Protein AF-A0A9R0E637-F1 (afdb_monomer)

InterPro domains:
  IPR000477 Reverse transcriptase domain [PF00078] (351-606)
  IPR000477 Reverse transcriptase domain [PS50878] (331-607)
  IPR001107 Band 7 domain [PF01145] (10-182)
  IPR001107 Band 7 domain [SM00244] (7-166)
  IPR001972 Stomatin/HflK family [PR00721] (14-36)
  IPR001972 Stomatin/HflK family [PR00721] (63-84)
  IPR001972 Stomatin/HflK family [PR00721] (98-115)
  IPR001972 Stomatin/HflK family [PR00721] (118-141)
  IPR001972 Stomatin/HflK family [PR00721] (142-160)
  IPR001972 Stomatin/HflK family [PR00721] (161-182)
  IPR001972 Stomatin/HflK family [PR00721] (186-209)
  IPR018080 Band 7/stomatin-like, conserved site [PS01270] (122-150)
  IPR036013 Band 7/SPFH domain superfamily [G3DSA:3.30.479.30] (46-156)
  IPR036013 Band 7/SPFH domain superfamily [SSF117892] (40-173)
  IPR043202 Band-7 stomatin-like [PTHR10264] (1-213)
  IPR043502 DNA/RNA polymerase superfamily [SSF56672] (283-573)

Structure (mmCIF, N/CA/C/O backbone):
data_AF-A0A9R0E637-F1
#
_entry.id   AF-A0A9R0E637-F1
#
loop_
_atom_site.group_PDB
_atom_site.id
_atom_site.type_symbol
_atom_site.label_atom_id
_atom_site.label_alt_id
_atom_site.label_comp_id
_atom_site.label_asym_id
_atom_site.label_entity_id
_atom_site.label_seq_id
_atom_site.pdbx_PDB_ins_code
_atom_site.Cartn_x
_atom_site.Cartn_y
_atom_site.Cartn_z
_atom_site.occupancy
_atom_site.B_iso_or_equiv
_atom_site.auth_seq_id
_atom_site.auth_comp_id
_atom_site.auth_asym_id
_atom_site.auth_atom_id
_atom_site.pdbx_PDB_model_num
ATOM 1 N N . MET A 1 1 ? -18.967 18.473 91.844 1.00 47.75 1 MET A N 1
ATOM 2 C CA . MET A 1 1 ? -17.785 18.915 91.070 1.00 47.75 1 MET A CA 1
ATOM 3 C C . MET A 1 1 ? -18.267 19.824 89.953 1.00 47.75 1 MET A C 1
ATOM 5 O O . MET A 1 1 ? -19.114 19.375 89.190 1.00 47.75 1 MET A O 1
ATOM 9 N N . PRO A 1 2 ? -17.855 21.098 89.893 1.00 60.41 2 PRO A N 1
ATOM 10 C CA . PRO A 1 2 ? -18.466 22.043 88.971 1.00 60.41 2 PRO A CA 1
ATOM 11 C C . PRO A 1 2 ? -18.018 21.742 87.532 1.00 60.41 2 PRO A C 1
ATOM 13 O O . PRO A 1 2 ? -16.840 21.498 87.279 1.00 60.41 2 PRO A O 1
ATOM 16 N N . PHE A 1 3 ? -18.959 21.783 86.584 1.00 58.03 3 PHE A N 1
ATOM 17 C CA . PHE A 1 3 ? -18.728 21.617 85.137 1.00 58.03 3 PHE A CA 1
ATOM 18 C C . PHE A 1 3 ? -17.633 22.549 84.574 1.00 58.03 3 PHE A C 1
ATOM 20 O O . PHE A 1 3 ? -17.054 22.265 83.527 1.00 58.03 3 PHE A O 1
ATOM 27 N N . SER A 1 4 ? -17.302 23.632 85.285 1.00 58.66 4 SER A N 1
ATOM 28 C CA . SER A 1 4 ? -16.227 24.566 84.941 1.00 58.66 4 SER A CA 1
ATOM 29 C C . SER A 1 4 ? -14.840 23.918 84.908 1.00 58.66 4 SER A C 1
ATOM 31 O O . SER A 1 4 ? -14.018 24.309 84.083 1.00 58.66 4 SER A O 1
ATOM 33 N N . LEU A 1 5 ? -14.581 22.891 85.726 1.00 58.41 5 LEU A N 1
ATOM 34 C CA . LEU A 1 5 ? -13.260 22.257 85.814 1.00 58.41 5 LEU A CA 1
ATOM 35 C C . LEU A 1 5 ? -12.881 21.521 84.515 1.00 58.41 5 LEU A C 1
ATOM 37 O O . LEU A 1 5 ? -11.732 21.585 84.088 1.00 58.41 5 LEU A O 1
ATOM 41 N N . PHE A 1 6 ? -13.853 20.907 83.831 1.00 57.88 6 PHE A N 1
ATOM 42 C CA . PHE A 1 6 ? -13.639 20.241 82.538 1.00 57.88 6 PHE A CA 1
ATOM 43 C C . PHE A 1 6 ? -13.406 21.219 81.375 1.00 57.88 6 PHE A C 1
ATOM 45 O O . PHE A 1 6 ? -12.816 20.841 80.365 1.00 57.88 6 PHE A O 1
ATOM 52 N N . ILE A 1 7 ? -13.840 22.478 81.498 1.00 63.09 7 ILE A N 1
ATOM 53 C CA . ILE A 1 7 ? -13.640 23.506 80.462 1.00 63.09 7 ILE A CA 1
ATOM 54 C C . ILE A 1 7 ? -12.232 24.117 80.562 1.00 63.09 7 ILE A C 1
ATOM 56 O O . ILE A 1 7 ? -11.654 24.471 79.531 1.00 63.09 7 ILE A O 1
ATOM 60 N N . CYS A 1 8 ? -11.670 24.184 81.775 1.00 68.88 8 CYS A N 1
ATOM 61 C CA . CYS A 1 8 ? -10.361 24.785 82.046 1.00 68.88 8 CYS A CA 1
ATOM 62 C C . CYS A 1 8 ? -9.172 23.928 81.593 1.00 68.88 8 CYS A C 1
ATOM 64 O O . CYS A 1 8 ? -8.107 24.470 81.295 1.00 68.88 8 CYS A O 1
ATOM 66 N N . PHE A 1 9 ? -9.326 22.603 81.540 1.00 75.50 9 PHE A N 1
ATOM 67 C CA . PHE A 1 9 ? -8.278 21.709 81.054 1.00 75.50 9 PHE A CA 1
ATOM 68 C C . PHE A 1 9 ? -8.438 21.469 79.554 1.00 75.50 9 PHE A C 1
ATOM 70 O O . PHE A 1 9 ? -9.433 20.907 79.091 1.00 75.50 9 PHE A O 1
ATOM 77 N N . LYS A 1 10 ? -7.439 21.888 78.776 1.00 79.19 10 LYS A N 1
ATOM 78 C CA . LYS A 1 10 ? -7.347 21.575 77.349 1.00 79.19 10 LYS A CA 1
ATOM 79 C C . LYS A 1 10 ? -6.129 20.700 77.103 1.00 79.19 10 LYS A C 1
ATOM 81 O O . LYS A 1 10 ? -5.069 20.914 77.680 1.00 79.19 10 LYS A O 1
ATOM 86 N N . VAL A 1 11 ? -6.317 19.709 76.240 1.00 81.88 11 VAL A N 1
ATOM 87 C CA . VAL A 1 11 ? -5.267 18.794 75.793 1.00 81.88 11 VAL A CA 1
ATOM 88 C C . VAL A 1 11 ? -4.885 19.177 74.367 1.00 81.88 11 VAL A C 1
ATOM 90 O O . VAL A 1 11 ? -5.769 19.394 73.531 1.00 81.88 11 VAL A O 1
ATOM 93 N N . VAL A 1 12 ? -3.585 19.285 74.109 1.00 84.25 12 VAL A N 1
ATOM 94 C CA . VAL A 1 12 ? -2.992 19.467 72.776 1.00 84.25 12 VAL A CA 1
ATOM 95 C C . VAL A 1 12 ? -2.163 18.238 72.461 1.00 84.25 12 VAL A C 1
ATOM 97 O O . VAL A 1 12 ? -1.470 17.710 73.332 1.00 84.25 12 VAL A O 1
ATOM 100 N N . GLN A 1 13 ? -2.293 17.772 71.223 1.00 84.62 13 GLN A N 1
ATOM 101 C CA . GLN A 1 13 ? -1.620 16.573 70.734 1.00 84.62 13 GLN A CA 1
ATOM 102 C C . GLN A 1 13 ? -0.113 16.819 70.559 1.00 84.62 13 GLN A C 1
ATOM 104 O O . GLN A 1 13 ? 0.315 17.960 70.411 1.00 84.62 13 GLN A O 1
ATOM 109 N N . GLU A 1 14 ? 0.691 15.753 70.515 1.00 81.69 14 GLU A N 1
ATOM 110 C CA . GLU A 1 14 ? 2.163 15.820 70.387 1.00 81.69 14 GLU A CA 1
ATOM 111 C C . GLU A 1 14 ? 2.637 16.712 69.219 1.00 81.69 14 GLU A C 1
ATOM 113 O O . GLU A 1 14 ? 3.595 17.484 69.329 1.00 81.69 14 GLU A O 1
ATOM 118 N N . TYR A 1 15 ? 1.909 16.644 68.103 1.00 84.19 15 TYR A N 1
ATOM 119 C CA . TYR A 1 15 ? 2.190 17.357 66.856 1.00 84.19 15 TYR A CA 1
ATOM 120 C C . TYR A 1 15 ? 1.593 18.775 66.785 1.00 84.19 15 TYR A C 1
ATOM 122 O O . TYR A 1 15 ? 1.747 19.463 65.776 1.00 84.19 15 TYR A O 1
ATOM 130 N N . GLU A 1 16 ? 0.918 19.228 67.838 1.00 87.88 16 GLU A N 1
ATOM 131 C CA . GLU A 1 16 ? 0.298 20.546 67.922 1.00 87.88 16 GLU A CA 1
ATOM 132 C C . GLU A 1 16 ? 1.013 21.424 68.969 1.00 87.88 16 GLU A C 1
ATOM 134 O O . GLU A 1 16 ? 1.683 20.949 69.891 1.00 87.88 16 GLU A O 1
ATOM 139 N N . ARG A 1 17 ? 0.879 22.744 68.835 1.00 88.19 17 ARG A N 1
ATOM 140 C CA . ARG A 1 17 ? 1.322 23.733 69.827 1.00 88.19 17 ARG A CA 1
ATOM 141 C C . ARG A 1 17 ? 0.185 24.682 70.159 1.00 88.19 17 ARG A C 1
ATOM 143 O O . ARG A 1 17 ? -0.591 25.059 69.280 1.00 88.19 17 ARG A O 1
ATOM 150 N N . ALA A 1 18 ? 0.097 25.073 71.426 1.00 86.56 18 ALA A N 1
ATOM 151 C CA . ALA A 1 18 ? -0.904 26.022 71.902 1.00 86.56 18 ALA A CA 1
ATOM 152 C C . ALA A 1 18 ? -0.269 27.402 72.100 1.00 86.56 18 ALA A C 1
ATOM 154 O O . ALA A 1 18 ? 0.646 27.565 72.911 1.00 86.56 18 ALA A O 1
ATOM 155 N N . VAL A 1 19 ? -0.783 28.403 71.389 1.00 86.69 19 VAL A N 1
ATOM 156 C CA . VAL A 1 19 ? -0.451 29.815 71.615 1.00 86.69 19 VAL A CA 1
ATOM 157 C C . VAL A 1 19 ? -1.582 30.430 72.427 1.00 86.69 19 VAL A C 1
ATOM 159 O O . VAL A 1 19 ? -2.736 30.377 72.008 1.00 86.69 19 VAL A O 1
ATOM 162 N N . ILE A 1 20 ? -1.261 30.953 73.611 1.00 86.69 20 ILE A N 1
ATOM 163 C CA . ILE A 1 20 ? -2.243 31.455 74.579 1.00 86.69 20 ILE A CA 1
ATOM 164 C C . ILE A 1 20 ? -2.094 32.971 74.703 1.00 86.69 20 ILE A C 1
ATOM 166 O O . ILE A 1 20 ? -0.999 33.474 74.972 1.00 86.69 20 ILE A O 1
ATOM 170 N N . PHE A 1 21 ? -3.211 33.677 74.561 1.00 85.06 21 PHE A N 1
ATOM 171 C CA . PHE A 1 21 ? -3.334 35.109 74.784 1.00 85.06 21 PHE A CA 1
ATOM 172 C C . PHE A 1 21 ? -4.148 35.353 76.051 1.00 85.06 21 PHE A C 1
ATOM 174 O O . PHE A 1 21 ? -5.298 34.925 76.147 1.00 85.06 21 PHE A O 1
ATOM 181 N N . ARG A 1 22 ? -3.563 36.070 77.009 1.00 83.19 22 ARG A N 1
ATOM 182 C CA . ARG A 1 22 ? -4.217 36.484 78.254 1.00 83.19 22 ARG A CA 1
ATOM 183 C C . ARG A 1 22 ? -4.474 37.980 78.186 1.00 83.19 22 ARG A C 1
ATOM 185 O O . ARG A 1 22 ? -3.518 38.747 78.078 1.00 83.19 22 ARG A O 1
ATOM 192 N N . LEU A 1 23 ? -5.744 38.393 78.219 1.00 82.69 23 LEU A N 1
ATOM 193 C CA . LEU A 1 23 ? -6.133 39.808 78.063 1.00 82.69 23 LEU A CA 1
ATOM 194 C C . LEU A 1 23 ? -5.502 40.463 76.811 1.00 82.69 23 LEU A C 1
ATOM 196 O O . LEU A 1 23 ? -5.013 41.589 76.857 1.00 82.69 23 LEU A O 1
ATOM 200 N N . GLY A 1 24 ? -5.441 39.717 75.702 1.00 76.31 24 GLY A N 1
ATOM 201 C CA . GLY A 1 24 ? -4.873 40.184 74.431 1.00 76.31 24 GLY A CA 1
ATOM 202 C C . GLY A 1 24 ? -3.340 40.222 74.354 1.00 76.31 24 GLY A C 1
ATOM 203 O O . GLY A 1 24 ? -2.806 40.545 73.297 1.00 76.31 24 GLY A O 1
ATOM 204 N N . ARG A 1 25 ? -2.608 39.866 75.420 1.00 81.00 25 ARG A N 1
ATOM 205 C CA . ARG A 1 25 ? -1.137 39.762 75.401 1.00 81.00 25 ARG A CA 1
ATOM 206 C C . ARG A 1 25 ? -0.686 38.309 75.305 1.00 81.00 25 ARG A C 1
ATOM 208 O O . ARG A 1 25 ? -1.266 37.428 75.939 1.00 81.00 25 ARG A O 1
ATOM 215 N N . LEU A 1 26 ? 0.374 38.067 74.537 1.00 82.12 26 LEU A N 1
ATOM 216 C CA . LEU A 1 26 ? 1.022 36.759 74.463 1.00 82.12 26 LEU A CA 1
ATOM 217 C C . LEU A 1 26 ? 1.618 36.392 75.834 1.00 82.12 26 LEU A C 1
ATOM 219 O O . LEU A 1 26 ? 2.322 37.201 76.442 1.00 82.12 26 LEU A O 1
ATOM 223 N N . LEU A 1 27 ? 1.341 35.180 76.320 1.00 80.06 27 LEU A N 1
ATOM 224 C CA . LEU A 1 27 ? 1.858 34.703 77.605 1.00 80.06 27 LEU A CA 1
ATOM 225 C C . LEU A 1 27 ? 3.400 34.594 77.587 1.00 80.06 27 LEU A C 1
ATOM 227 O O . LEU A 1 27 ? 3.985 34.080 76.630 1.00 80.06 27 LEU A O 1
ATOM 231 N N . SER A 1 28 ? 4.059 35.031 78.664 1.00 61.47 28 SER A N 1
ATOM 232 C CA . SER A 1 28 ? 5.511 34.917 78.846 1.00 61.47 28 SER A CA 1
ATOM 233 C C . SER A 1 28 ? 5.936 33.442 78.799 1.00 61.47 28 SER A C 1
ATOM 235 O O . SER A 1 28 ? 5.518 32.645 79.638 1.00 61.47 28 SER A O 1
ATOM 237 N N . GLY A 1 29 ? 6.729 33.075 77.786 1.00 67.31 29 GLY A N 1
ATOM 238 C CA . GLY A 1 29 ? 7.154 31.692 77.516 1.00 67.31 29 GLY A CA 1
ATOM 239 C C . GLY A 1 29 ? 6.854 31.180 76.101 1.00 67.31 29 GLY A C 1
ATOM 240 O O . GLY A 1 29 ? 7.311 30.097 75.751 1.00 67.31 29 GLY A O 1
ATOM 241 N N . GLY A 1 30 ? 6.137 31.948 75.271 1.00 78.88 30 GLY A N 1
ATOM 242 C CA . GLY A 1 30 ? 5.873 31.587 73.872 1.00 78.88 30 GLY A CA 1
ATOM 243 C C . GLY A 1 30 ? 4.888 30.421 73.716 1.00 78.88 30 GLY A C 1
ATOM 244 O O . GLY A 1 30 ? 4.044 30.177 74.581 1.00 78.88 30 GLY A O 1
ATOM 245 N N . ALA A 1 31 ? 4.956 29.719 72.583 1.00 80.75 31 ALA A N 1
ATOM 246 C CA . ALA A 1 31 ? 4.093 28.576 72.296 1.00 80.75 31 ALA A CA 1
ATOM 247 C C . ALA A 1 31 ? 4.340 27.421 73.283 1.00 80.75 31 ALA A C 1
ATOM 249 O O . ALA A 1 31 ? 5.464 26.938 73.422 1.00 80.75 31 ALA A O 1
ATOM 250 N N . LYS A 1 32 ? 3.279 26.940 73.940 1.00 81.69 32 LYS A N 1
ATOM 251 C CA . LYS A 1 32 ? 3.370 25.819 74.883 1.00 81.69 32 LYS A CA 1
ATOM 252 C C . LYS A 1 32 ? 3.450 24.480 74.145 1.00 81.69 32 LYS A C 1
ATOM 254 O O . LYS A 1 32 ? 2.779 24.278 73.129 1.00 81.69 32 LYS A O 1
ATOM 259 N N . GLY A 1 33 ? 4.288 23.589 74.682 1.00 78.19 33 GLY A N 1
ATOM 260 C CA . GLY A 1 33 ? 4.466 22.211 74.221 1.00 78.19 33 GLY A CA 1
ATOM 261 C C . GLY A 1 33 ? 3.221 21.331 74.410 1.00 78.19 33 GLY A C 1
ATOM 262 O O . GLY A 1 33 ? 2.210 21.798 74.944 1.00 78.19 33 GLY A O 1
ATOM 263 N N . PRO A 1 34 ? 3.280 20.069 73.956 1.00 81.19 34 PRO A N 1
ATOM 264 C CA . PRO A 1 34 ? 2.151 19.150 74.014 1.00 81.19 34 PRO A CA 1
ATOM 265 C C . PRO A 1 34 ? 1.837 18.735 75.456 1.00 81.19 34 PRO A C 1
ATOM 267 O O . PRO A 1 34 ? 2.705 18.764 76.330 1.00 81.19 34 PRO A O 1
ATOM 270 N N . GLY A 1 35 ? 0.581 18.366 75.713 1.00 81.94 35 GLY A N 1
ATOM 271 C CA . GLY A 1 35 ? 0.111 17.986 77.047 1.00 81.94 35 GLY A CA 1
ATOM 272 C C . GLY A 1 35 ? -1.119 18.764 77.505 1.00 81.94 35 GLY A C 1
ATOM 273 O O . GLY A 1 35 ? -1.851 19.351 76.705 1.00 81.94 35 GLY A O 1
ATOM 274 N N . ILE A 1 36 ? -1.375 18.721 78.812 1.00 80.44 36 ILE A N 1
ATOM 275 C CA . ILE A 1 36 ? -2.533 19.361 79.437 1.00 80.44 36 ILE A CA 1
ATOM 276 C C . ILE A 1 36 ? -2.121 20.746 79.929 1.00 80.44 36 ILE A C 1
ATOM 278 O O . ILE A 1 36 ? -1.183 20.880 80.712 1.00 80.44 36 ILE A O 1
ATOM 282 N N . PHE A 1 37 ? -2.837 21.782 79.504 1.00 79.50 37 PHE A N 1
ATOM 283 C CA . PHE A 1 37 ? -2.618 23.150 79.969 1.00 79.50 37 PHE A CA 1
ATOM 284 C C . PHE A 1 37 ? -3.924 23.743 80.485 1.00 79.50 37 PHE A C 1
ATOM 286 O O . PHE A 1 37 ? -5.022 23.464 79.998 1.00 79.50 37 PHE A O 1
ATOM 293 N N . PHE A 1 38 ? -3.764 24.556 81.523 1.00 80.19 38 PHE A N 1
ATOM 294 C CA . PHE A 1 38 ? -4.845 25.237 82.209 1.00 80.19 38 PHE A CA 1
ATOM 29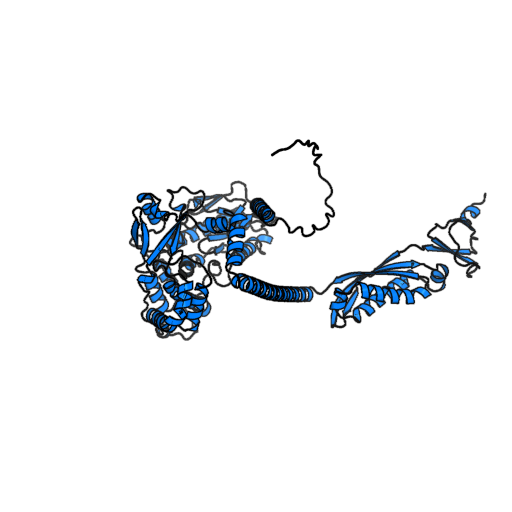5 C C . PHE A 1 38 ? -5.137 26.577 81.528 1.00 80.19 38 PHE A C 1
ATOM 297 O O . PHE A 1 38 ? -4.224 27.388 81.340 1.00 80.19 38 PHE A O 1
ATOM 304 N N . ILE A 1 39 ? -6.398 26.789 81.159 1.00 80.56 39 ILE A N 1
ATOM 305 C CA . ILE A 1 39 ? -6.899 27.994 80.492 1.00 80.56 39 ILE A CA 1
ATOM 306 C C . ILE A 1 39 ? -8.040 28.568 81.325 1.00 80.56 39 ILE A C 1
ATOM 308 O O . ILE A 1 39 ? -8.978 27.851 81.672 1.00 80.56 39 ILE A O 1
ATOM 312 N N . LEU A 1 40 ? -7.968 29.865 81.626 1.00 77.69 40 LEU A N 1
ATOM 313 C CA . LEU A 1 40 ? -9.037 30.571 82.325 1.00 77.69 40 LEU A CA 1
ATOM 314 C C . LEU A 1 40 ? -10.159 30.937 81.338 1.00 77.69 40 LEU A C 1
ATOM 316 O O . LEU A 1 40 ? -9.918 31.745 80.435 1.00 77.69 40 LEU A O 1
ATOM 320 N N . PRO A 1 41 ? -11.384 30.395 81.490 1.00 71.81 41 PRO A N 1
ATOM 321 C CA . PRO A 1 41 ? -12.506 30.788 80.644 1.00 71.81 41 PRO A CA 1
ATOM 322 C C . PRO A 1 41 ? -12.763 32.302 80.772 1.00 71.81 41 PRO A C 1
ATOM 324 O O . PRO A 1 41 ? -12.603 32.872 81.849 1.00 71.81 41 PRO A O 1
ATOM 327 N N . CYS A 1 42 ? -13.126 32.951 79.662 1.00 73.50 42 CYS A N 1
ATOM 328 C CA . CYS A 1 42 ? -13.349 34.402 79.497 1.00 73.50 42 CYS A CA 1
ATOM 329 C C . CYS A 1 42 ? -12.102 35.309 79.460 1.00 73.50 42 CYS A C 1
ATOM 331 O O . CYS A 1 42 ? -12.171 36.369 78.846 1.00 73.50 42 CYS A O 1
ATOM 333 N N . ILE A 1 43 ? -10.977 34.924 80.073 1.00 81.31 43 ILE A N 1
ATOM 334 C CA . ILE A 1 43 ? -9.758 35.763 80.136 1.00 81.31 43 ILE A CA 1
ATOM 335 C C . ILE A 1 43 ? -8.700 35.312 79.120 1.00 81.31 43 ILE A C 1
ATOM 337 O O . ILE A 1 43 ? -8.024 36.146 78.505 1.00 81.31 43 ILE A O 1
ATOM 341 N N . ASP A 1 44 ? -8.554 33.997 78.961 1.00 82.88 44 ASP A N 1
ATOM 342 C CA . ASP A 1 44 ? -7.553 33.391 78.095 1.00 82.88 44 ASP A CA 1
ATOM 343 C C . ASP A 1 44 ? -8.205 32.924 76.785 1.00 82.88 44 ASP A C 1
ATOM 345 O O . ASP A 1 44 ? -9.172 32.159 76.780 1.00 82.88 44 ASP A O 1
ATOM 349 N N . THR A 1 45 ? -7.641 33.345 75.656 1.00 81.50 45 THR A N 1
ATOM 350 C CA . THR A 1 45 ? -7.937 32.775 74.335 1.00 81.50 45 THR A CA 1
ATOM 351 C C . THR A 1 45 ? -6.741 31.952 73.883 1.00 81.50 45 THR A C 1
ATOM 353 O O . THR A 1 45 ? -5.598 32.270 74.205 1.00 81.50 45 THR A O 1
ATOM 356 N N . TYR A 1 46 ? -6.978 30.849 73.177 1.00 84.69 46 TYR A N 1
ATOM 357 C CA . TYR A 1 46 ? -5.895 29.994 72.704 1.00 84.69 46 TYR A CA 1
ATOM 358 C C . TYR A 1 46 ? -6.127 29.565 71.262 1.00 84.69 46 TYR A C 1
ATOM 360 O O . TYR A 1 46 ? -7.256 29.290 70.857 1.00 84.69 46 TYR A O 1
ATOM 368 N N . ALA A 1 47 ? -5.039 29.475 70.506 1.00 84.94 47 ALA A N 1
ATOM 369 C CA . ALA A 1 47 ? -5.024 28.980 69.140 1.00 84.94 47 ALA A CA 1
ATOM 370 C C . ALA A 1 47 ? -4.138 27.731 69.061 1.00 84.94 47 ALA A C 1
ATOM 372 O O . ALA A 1 47 ? -3.026 27.703 69.596 1.00 84.94 47 ALA A O 1
ATOM 373 N N . ARG A 1 48 ? -4.658 26.679 68.420 1.00 87.31 48 ARG A N 1
ATOM 374 C CA . ARG A 1 48 ? -3.923 25.434 68.165 1.00 87.31 48 ARG A CA 1
ATOM 375 C C . ARG A 1 48 ? -3.261 25.516 66.800 1.00 87.31 48 ARG A C 1
ATOM 377 O O . ARG A 1 48 ? -3.939 25.778 65.809 1.00 87.31 48 ARG A O 1
ATOM 384 N N . VAL A 1 49 ? -1.962 25.252 66.753 1.00 88.50 49 VAL A N 1
ATOM 385 C CA . VAL A 1 49 ? -1.176 25.232 65.517 1.00 88.50 49 VAL A CA 1
ATOM 386 C C . VAL A 1 49 ? -0.601 23.845 65.312 1.00 88.50 49 VAL A C 1
ATOM 388 O O . VAL A 1 49 ? 0.052 23.305 66.198 1.00 88.50 49 VAL A O 1
ATOM 391 N N . ASP A 1 50 ? -0.843 23.279 64.138 1.00 89.00 50 ASP A N 1
ATOM 392 C CA . ASP A 1 50 ? -0.307 21.986 63.722 1.00 89.00 50 ASP A CA 1
ATOM 393 C C . ASP A 1 50 ? 1.092 22.178 63.118 1.00 89.00 50 ASP A C 1
ATOM 395 O O . ASP A 1 50 ? 1.262 22.982 62.197 1.00 89.00 50 ASP A O 1
ATOM 399 N N . LEU A 1 51 ? 2.089 21.459 63.638 1.00 88.12 51 LEU A N 1
ATOM 400 C CA . LEU A 1 51 ? 3.480 21.540 63.176 1.00 88.12 51 LEU A CA 1
ATOM 401 C C . LEU A 1 51 ? 3.801 20.557 62.039 1.00 88.12 51 LEU A C 1
ATOM 403 O O . LEU A 1 51 ? 4.934 20.537 61.554 1.00 88.12 51 LEU A O 1
ATOM 407 N N . ARG A 1 52 ? 2.849 19.713 61.625 1.00 91.25 52 ARG A N 1
ATOM 408 C CA . ARG A 1 52 ? 3.074 18.723 60.561 1.00 91.25 52 ARG A CA 1
ATOM 409 C C . ARG A 1 52 ? 3.244 19.383 59.195 1.00 91.25 52 ARG A C 1
ATOM 411 O O . ARG A 1 52 ? 2.661 20.432 58.916 1.00 91.25 52 ARG A O 1
ATOM 418 N N . THR A 1 53 ? 3.991 18.712 58.322 1.00 91.06 53 THR A N 1
ATOM 419 C CA . THR A 1 53 ? 4.102 19.078 56.908 1.00 91.06 53 THR A CA 1
ATOM 420 C C . THR A 1 53 ? 2.737 19.014 56.241 1.00 91.06 53 THR A C 1
ATOM 422 O O . THR A 1 53 ? 2.049 17.992 56.273 1.00 91.06 53 THR A O 1
ATOM 425 N N . ARG A 1 54 ? 2.348 20.134 55.636 1.00 91.31 54 ARG A N 1
ATOM 426 C CA . ARG A 1 54 ? 1.149 20.281 54.820 1.00 91.31 54 ARG A CA 1
ATOM 427 C C . ARG A 1 54 ? 1.554 20.417 53.363 1.00 91.31 54 ARG A C 1
ATOM 429 O O . ARG A 1 54 ? 2.550 21.058 53.032 1.00 91.31 54 ARG A O 1
ATOM 436 N N . THR A 1 55 ? 0.745 19.818 52.504 1.00 92.94 55 THR A N 1
ATOM 437 C CA . THR A 1 55 ? 0.851 19.948 51.056 1.00 92.94 55 THR A CA 1
ATOM 438 C C . THR A 1 55 ? -0.141 20.982 50.560 1.00 92.94 55 THR A C 1
ATOM 440 O O . THR A 1 55 ? -1.298 21.014 50.987 1.00 92.94 55 THR A O 1
ATOM 443 N N . TYR A 1 56 ? 0.312 21.835 49.649 1.00 93.44 56 TYR A N 1
ATOM 444 C CA . TYR A 1 56 ? -0.558 22.721 48.895 1.00 93.44 56 TYR A CA 1
ATOM 445 C C . TYR A 1 56 ? -0.324 22.536 47.403 1.00 93.44 56 TYR A C 1
ATOM 447 O O . TYR A 1 56 ? 0.773 22.790 46.905 1.00 93.44 56 TYR A O 1
ATOM 455 N N . ASP A 1 57 ? -1.378 22.113 46.711 1.00 92.88 57 ASP A N 1
ATOM 456 C CA . ASP A 1 57 ? -1.419 22.039 45.258 1.00 92.88 57 ASP A CA 1
ATOM 457 C C . ASP A 1 57 ? -1.708 23.435 44.692 1.00 92.88 57 ASP A C 1
ATOM 459 O O . ASP A 1 57 ? -2.784 24.004 44.905 1.00 92.88 57 ASP A O 1
ATOM 463 N N . ILE A 1 58 ? -0.742 23.999 43.969 1.00 93.06 58 ILE A N 1
ATOM 464 C CA . ILE A 1 58 ? -0.919 25.249 43.238 1.00 93.06 58 ILE A CA 1
ATOM 465 C C . ILE A 1 58 ? -1.764 24.943 41.994 1.00 93.06 58 ILE A C 1
ATOM 467 O O . ILE A 1 58 ? -1.356 24.112 41.179 1.00 93.06 58 ILE A O 1
ATOM 471 N N . PRO A 1 59 ? -2.926 25.599 41.810 1.00 90.81 59 PRO A N 1
ATOM 472 C CA . PRO A 1 59 ? -3.744 25.383 40.625 1.00 90.81 59 PRO A CA 1
ATOM 473 C C . PRO A 1 59 ? -2.988 25.817 39.358 1.00 90.81 59 PRO A C 1
ATOM 475 O O . PRO A 1 59 ? -2.215 26.780 39.433 1.00 90.81 59 PRO A O 1
ATOM 478 N N . PRO A 1 60 ? -3.240 25.174 38.201 1.00 92.19 60 PRO A N 1
ATOM 479 C CA . PRO A 1 60 ? -2.546 25.476 36.952 1.00 92.19 60 PRO A CA 1
ATOM 480 C C . PRO A 1 60 ? -2.532 26.974 36.630 1.00 92.19 60 PRO A C 1
ATOM 482 O O . PRO A 1 60 ? -3.579 27.623 36.617 1.00 92.19 60 PRO A O 1
ATOM 485 N N . GLN A 1 61 ? -1.341 27.518 36.382 1.00 89.94 61 GLN A N 1
ATOM 486 C CA . GLN A 1 61 ? -1.125 28.916 36.012 1.00 89.94 61 GLN A CA 1
ATOM 487 C C . GLN A 1 61 ? -0.741 29.008 34.540 1.00 89.94 61 GLN A C 1
ATOM 489 O O . GLN A 1 61 ? 0.168 28.309 34.098 1.00 89.94 61 GLN A O 1
ATOM 494 N N . GLU A 1 62 ? -1.397 29.891 33.792 1.00 90.50 62 GLU A N 1
ATOM 495 C CA . GLU A 1 62 ? -0.958 30.260 32.446 1.00 90.50 62 GLU A CA 1
ATOM 496 C C . GLU A 1 62 ? 0.153 31.307 32.547 1.00 90.50 62 GLU A C 1
ATOM 498 O O . GLU A 1 62 ? -0.035 32.383 33.123 1.00 90.50 62 GLU A O 1
ATOM 503 N N . VAL A 1 63 ? 1.329 30.968 32.022 1.00 90.44 63 VAL A N 1
ATOM 504 C CA . VAL A 1 63 ? 2.528 31.806 32.071 1.00 90.44 63 VAL A CA 1
ATOM 505 C C . VAL A 1 63 ? 3.109 31.933 30.669 1.00 90.44 63 VAL A C 1
ATOM 507 O O . VAL A 1 63 ? 3.165 30.963 29.913 1.00 90.44 63 VAL A O 1
ATOM 510 N N . LEU A 1 64 ? 3.551 33.141 30.327 1.00 90.88 64 LEU A N 1
ATOM 511 C CA . LEU A 1 64 ? 4.347 33.392 29.134 1.00 90.88 64 LEU A CA 1
ATOM 512 C C . LEU A 1 64 ? 5.825 33.218 29.496 1.00 90.88 64 LEU A C 1
ATOM 514 O O . LEU A 1 64 ? 6.326 33.928 30.366 1.00 90.88 64 LEU A O 1
ATOM 518 N N . THR A 1 65 ? 6.503 32.264 28.863 1.00 91.12 65 THR A N 1
ATOM 519 C CA . THR A 1 65 ? 7.944 32.046 29.064 1.00 91.12 65 THR A CA 1
ATOM 520 C C . THR A 1 65 ? 8.768 33.143 28.390 1.00 91.12 65 THR A C 1
ATOM 522 O O . THR A 1 65 ? 8.257 33.910 27.567 1.00 91.12 65 THR A O 1
ATOM 525 N N . LYS A 1 66 ? 10.076 33.181 28.670 1.00 90.38 66 LYS A N 1
ATOM 526 C CA . LYS A 1 66 ? 11.017 34.123 28.038 1.00 90.38 66 LYS A CA 1
ATOM 527 C C . LYS A 1 66 ? 11.002 34.057 26.502 1.00 90.38 66 LYS A C 1
ATOM 529 O O . LYS A 1 66 ? 11.218 35.070 25.844 1.00 90.38 66 LYS A O 1
ATOM 534 N N . ASP A 1 67 ? 10.680 32.891 25.941 1.00 89.56 67 ASP A N 1
ATOM 535 C CA . ASP A 1 67 ? 10.606 32.646 24.493 1.00 89.56 67 ASP A CA 1
ATOM 536 C C . ASP A 1 67 ? 9.228 32.992 23.896 1.00 89.56 67 ASP A C 1
ATOM 538 O O . ASP A 1 67 ? 8.910 32.589 22.779 1.00 89.56 67 ASP A O 1
ATOM 542 N N . SER A 1 68 ? 8.382 33.718 24.635 1.00 87.88 68 SER A N 1
ATOM 543 C CA . SER A 1 68 ? 7.018 34.077 24.222 1.00 87.88 68 SER A CA 1
ATOM 544 C C . SER A 1 68 ? 6.103 32.872 23.956 1.00 87.88 68 SER A C 1
ATOM 546 O O . SER A 1 68 ? 5.163 32.958 23.164 1.00 87.88 68 SER A O 1
ATOM 548 N N . VAL A 1 69 ? 6.340 31.745 24.638 1.00 87.50 69 VAL A N 1
ATOM 549 C CA . VAL A 1 69 ? 5.465 30.566 24.573 1.00 87.50 69 VAL A CA 1
ATOM 550 C C . VAL A 1 69 ? 4.524 30.560 25.772 1.00 87.50 69 VAL A C 1
ATOM 552 O O . VAL A 1 69 ? 4.959 30.655 26.918 1.00 87.50 69 VAL A O 1
ATOM 555 N N . THR A 1 70 ? 3.226 30.421 25.514 1.00 89.19 70 THR A N 1
ATOM 556 C CA . THR A 1 70 ? 2.211 30.247 26.560 1.00 89.19 70 THR A CA 1
ATOM 557 C C . THR A 1 70 ? 2.223 28.808 27.065 1.00 89.19 70 THR A C 1
ATOM 559 O O . THR A 1 70 ? 1.988 27.879 26.286 1.00 89.19 70 THR A O 1
ATOM 562 N N . VAL A 1 71 ? 2.470 28.619 28.358 1.00 90.88 71 VAL A N 1
ATOM 563 C CA . VAL A 1 71 ? 2.554 27.302 29.002 1.00 90.88 71 VAL A CA 1
ATOM 564 C C . VAL A 1 71 ? 1.670 27.292 30.245 1.00 90.88 71 VAL A C 1
ATOM 566 O O . VAL A 1 71 ? 1.613 28.281 30.974 1.00 90.88 71 VAL A O 1
ATOM 569 N N . SER A 1 72 ? 0.979 26.178 30.493 1.00 91.50 72 SER A N 1
ATOM 570 C CA . SER A 1 72 ? 0.222 25.976 31.732 1.00 91.50 72 SER A CA 1
ATOM 571 C C . SER A 1 72 ? 1.019 25.085 32.681 1.00 91.50 72 SER A C 1
ATOM 573 O O . SER A 1 72 ? 1.351 23.954 32.324 1.00 91.50 72 SER A O 1
ATOM 575 N N . VAL A 1 73 ? 1.359 25.606 33.862 1.00 91.81 73 VAL A N 1
ATOM 576 C CA . VAL A 1 73 ? 2.219 24.926 34.845 1.00 91.81 73 VAL A CA 1
ATOM 577 C C . VAL A 1 73 ? 1.496 24.799 36.179 1.00 91.81 73 VAL A C 1
ATOM 579 O O . VAL A 1 73 ? 0.942 25.782 36.679 1.00 91.81 73 VAL A O 1
ATOM 582 N N . ASP A 1 74 ? 1.525 23.608 36.771 1.00 93.25 74 ASP A N 1
ATOM 583 C CA . ASP A 1 74 ? 1.107 23.357 38.151 1.00 93.25 74 ASP A CA 1
ATOM 584 C C . ASP A 1 74 ? 2.263 22.792 38.993 1.00 93.25 74 ASP A C 1
ATOM 586 O O . ASP A 1 74 ? 3.230 22.209 38.495 1.00 93.25 74 ASP A O 1
ATOM 590 N N . ALA A 1 75 ? 2.198 23.022 40.302 1.00 93.38 75 ALA A N 1
ATOM 591 C CA . ALA A 1 75 ? 3.253 22.640 41.235 1.00 93.38 75 ALA A CA 1
ATOM 592 C C . ALA A 1 75 ? 2.679 22.363 42.627 1.00 93.38 75 ALA A C 1
ATOM 594 O O . ALA A 1 75 ? 1.572 22.789 42.954 1.00 93.38 75 ALA A O 1
ATOM 595 N N . VAL A 1 76 ? 3.444 21.658 43.454 1.00 95.12 76 VAL A N 1
ATOM 596 C CA . VAL A 1 76 ? 3.081 21.307 44.828 1.00 95.12 76 VAL A CA 1
ATOM 597 C C . VAL A 1 76 ? 4.146 21.831 45.779 1.00 95.12 76 VAL A C 1
ATOM 599 O O . VAL A 1 76 ? 5.343 21.628 45.567 1.00 95.12 76 VAL A O 1
ATOM 602 N N . VAL A 1 77 ? 3.708 22.500 46.844 1.00 95.19 77 VAL A N 1
ATOM 603 C CA . VAL A 1 77 ? 4.587 23.024 47.895 1.00 95.19 77 VAL A CA 1
ATOM 604 C C . VAL A 1 77 ? 4.366 22.238 49.176 1.00 95.19 77 VAL A C 1
ATOM 606 O O . VAL A 1 77 ? 3.231 22.087 49.636 1.00 95.19 77 VAL A O 1
ATOM 609 N N . TYR A 1 78 ? 5.462 21.767 49.762 1.00 95.06 78 TYR A N 1
ATOM 610 C CA . TYR A 1 78 ? 5.480 21.091 51.052 1.00 95.06 78 TYR A CA 1
ATOM 611 C C . TYR A 1 78 ? 6.071 22.050 52.076 1.00 95.06 78 TYR A C 1
ATOM 613 O O . TYR A 1 78 ? 7.222 22.473 51.950 1.00 95.06 78 TYR A O 1
ATOM 621 N N . TYR A 1 79 ? 5.280 22.418 53.076 1.00 94.75 79 TYR A N 1
ATOM 622 C CA . TYR A 1 79 ? 5.703 23.367 54.097 1.00 94.75 79 TYR A CA 1
ATOM 623 C C . TYR A 1 79 ? 5.120 22.997 55.456 1.00 94.75 79 TYR A C 1
ATOM 625 O O . TYR A 1 79 ? 4.080 22.342 55.554 1.00 94.75 79 TYR A O 1
ATOM 633 N N . ARG A 1 80 ? 5.773 23.442 56.525 1.00 93.69 80 ARG A N 1
ATOM 634 C CA . ARG A 1 80 ? 5.288 23.261 57.896 1.00 93.69 80 ARG A CA 1
ATOM 635 C C . ARG A 1 80 ? 5.484 24.520 58.715 1.00 93.69 80 ARG A C 1
ATOM 637 O O . ARG A 1 80 ? 6.332 25.352 58.402 1.00 93.69 80 ARG A O 1
ATOM 644 N N . VAL A 1 81 ? 4.718 24.650 59.791 1.00 92.31 81 VAL A N 1
ATOM 645 C CA . VAL A 1 81 ? 4.956 25.724 60.755 1.00 92.31 81 VAL A CA 1
ATOM 646 C C . VAL A 1 81 ? 6.168 25.345 61.601 1.00 92.31 81 VAL A C 1
ATOM 648 O O . VAL A 1 81 ? 6.177 24.300 62.248 1.00 92.31 81 VAL A O 1
ATOM 651 N N . HIS A 1 82 ? 7.204 26.179 61.577 1.00 89.69 82 HIS A N 1
ATOM 652 C CA . HIS A 1 82 ? 8.380 26.025 62.431 1.00 89.69 82 HIS A CA 1
ATOM 653 C C . HIS A 1 82 ? 8.192 26.772 63.757 1.00 89.69 82 HIS A C 1
ATOM 655 O O . HIS A 1 82 ? 8.493 26.230 64.818 1.00 89.69 82 HIS A O 1
ATOM 661 N N . ASN A 1 83 ? 7.629 27.987 63.710 1.00 89.44 83 ASN A N 1
ATOM 662 C CA . ASN A 1 83 ? 7.373 28.804 64.895 1.00 89.44 83 ASN A CA 1
ATOM 663 C C . ASN A 1 83 ? 5.888 29.186 64.994 1.00 89.44 83 ASN A C 1
ATOM 665 O O . ASN A 1 83 ? 5.409 30.090 64.308 1.00 89.44 83 ASN A O 1
ATOM 669 N N . ALA A 1 84 ? 5.167 28.506 65.890 1.00 87.00 84 ALA A N 1
ATOM 670 C CA . ALA A 1 84 ? 3.734 28.713 66.104 1.00 87.00 84 ALA A CA 1
ATOM 671 C C . ALA A 1 84 ? 3.394 30.120 66.626 1.00 87.00 84 ALA A C 1
ATOM 673 O O . ALA A 1 84 ? 2.335 30.649 66.300 1.00 87.00 84 ALA A O 1
ATOM 674 N N . THR A 1 85 ? 4.290 30.739 67.400 1.00 87.31 85 THR A N 1
ATOM 675 C CA . THR A 1 85 ? 4.090 32.091 67.939 1.00 87.31 85 THR A CA 1
ATOM 676 C C . THR A 1 85 ? 4.086 33.125 66.815 1.00 87.31 85 THR A C 1
ATOM 678 O O . THR A 1 85 ? 3.151 33.914 66.705 1.00 87.31 85 THR A O 1
ATOM 681 N N . ILE A 1 86 ? 5.105 33.080 65.948 1.00 88.12 86 ILE A N 1
ATOM 682 C CA . ILE A 1 86 ? 5.262 33.999 64.810 1.00 88.12 86 ILE A CA 1
ATOM 683 C C . ILE A 1 86 ? 4.119 33.808 63.806 1.00 88.12 86 ILE A C 1
ATOM 685 O O . ILE A 1 86 ? 3.544 34.787 63.335 1.00 88.12 86 ILE A O 1
ATOM 689 N N . SER A 1 87 ? 3.730 32.556 63.547 1.00 87.62 87 SER A N 1
ATOM 690 C CA . SER A 1 87 ? 2.670 32.221 62.590 1.00 87.62 87 SER A CA 1
ATOM 691 C C . SER A 1 87 ? 1.284 32.755 62.951 1.00 87.62 87 SER A C 1
ATOM 693 O O . SER A 1 87 ? 0.460 32.871 62.047 1.00 87.62 87 SER A O 1
ATOM 695 N N . ILE A 1 88 ? 1.010 33.041 64.228 1.00 86.00 88 ILE A N 1
ATOM 696 C CA . ILE A 1 88 ? -0.261 33.645 64.659 1.00 86.00 88 ILE A CA 1
ATOM 697 C C . ILE A 1 88 ? -0.108 35.151 64.893 1.00 86.00 88 ILE A C 1
ATOM 699 O O . ILE A 1 88 ? -1.047 35.902 64.656 1.00 86.00 88 ILE A O 1
ATOM 703 N N . ALA A 1 89 ? 1.052 35.603 65.376 1.00 83.19 89 ALA A N 1
ATOM 704 C CA . ALA A 1 89 ? 1.245 36.999 65.759 1.00 83.19 89 ALA A CA 1
ATOM 705 C C . ALA A 1 89 ? 1.513 37.933 64.568 1.00 83.19 89 ALA A C 1
ATOM 707 O O . ALA A 1 89 ? 1.041 39.066 64.576 1.00 83.19 89 ALA A O 1
ATOM 708 N N . ASN A 1 90 ? 2.26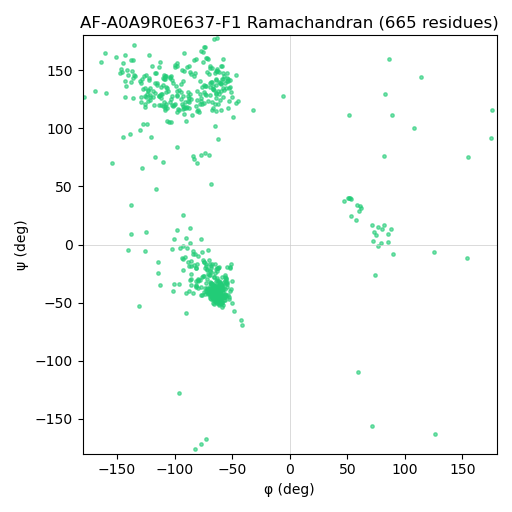7 37.479 63.560 1.00 83.62 90 ASN A N 1
ATOM 709 C CA . ASN A 1 90 ? 2.768 38.360 62.499 1.00 83.62 90 ASN A CA 1
ATOM 710 C C . ASN A 1 90 ? 1.855 38.437 61.267 1.00 83.62 90 ASN A C 1
ATOM 712 O O . ASN A 1 90 ? 1.966 39.386 60.494 1.00 83.62 90 ASN A O 1
ATOM 716 N N . VAL A 1 91 ? 0.984 37.446 61.044 1.00 85.12 91 VAL A N 1
ATOM 717 C CA . VAL A 1 91 ? 0.108 37.374 59.862 1.00 85.12 91 VAL A CA 1
ATOM 718 C C . VAL A 1 91 ? -1.260 36.832 60.252 1.00 85.12 91 VAL A C 1
ATOM 720 O O . VAL A 1 91 ? -1.345 35.830 60.953 1.00 85.12 91 VAL A O 1
ATOM 723 N N . GLU A 1 92 ? -2.324 37.450 59.729 1.00 79.44 92 GLU A N 1
ATOM 724 C CA . GLU A 1 92 ? -3.719 37.043 59.963 1.00 79.44 92 GLU A CA 1
ATOM 725 C C . GLU A 1 92 ? -3.970 35.568 59.599 1.00 79.44 92 GLU A C 1
ATOM 727 O O . GLU A 1 92 ? -4.582 34.820 60.360 1.00 79.44 92 GLU A O 1
ATOM 732 N N . ASN A 1 93 ? -3.456 35.119 58.447 1.00 86.56 93 ASN A N 1
ATOM 733 C CA . ASN A 1 93 ? -3.482 33.717 58.042 1.00 86.56 93 ASN A CA 1
ATOM 734 C C . ASN A 1 93 ? -2.213 33.329 57.269 1.00 86.56 93 ASN A C 1
ATOM 736 O O . ASN A 1 93 ? -2.148 33.449 56.043 1.00 86.56 93 ASN A O 1
ATOM 740 N N . ALA A 1 94 ? -1.215 32.816 57.992 1.00 87.81 94 ALA A N 1
ATOM 741 C CA . ALA A 1 94 ? 0.072 32.422 57.420 1.00 87.81 94 ALA A CA 1
ATOM 742 C C . ALA A 1 94 ? -0.076 31.403 56.272 1.00 87.81 94 ALA A C 1
ATOM 744 O O . ALA A 1 94 ? 0.584 31.520 55.246 1.00 87.81 94 ALA A O 1
ATOM 745 N N . HIS A 1 95 ? -1.007 30.447 56.382 1.00 89.75 95 HIS A N 1
ATOM 746 C CA . HIS A 1 95 ? -1.249 29.472 55.318 1.00 89.75 95 HIS A CA 1
ATOM 747 C C . HIS A 1 95 ? -1.805 30.110 54.046 1.00 89.75 95 HIS A C 1
ATOM 749 O O . HIS A 1 95 ? -1.358 29.771 52.956 1.00 89.75 95 HIS A O 1
ATOM 755 N N . HIS A 1 96 ? -2.779 31.011 54.165 1.00 90.56 96 HIS A N 1
ATOM 756 C CA . HIS A 1 96 ? -3.351 31.694 53.007 1.00 90.56 96 HIS A CA 1
ATOM 757 C C . HIS A 1 96 ? -2.310 32.582 52.309 1.00 90.56 96 HIS A C 1
ATOM 759 O O . HIS A 1 96 ? -2.171 32.513 51.088 1.00 90.56 96 HIS A O 1
ATOM 765 N N . SER A 1 97 ? -1.516 33.332 53.076 1.00 91.44 97 SER A N 1
ATOM 766 C CA . SER A 1 97 ? -0.441 34.172 52.534 1.00 91.44 97 SER A CA 1
ATOM 767 C C . SER A 1 97 ? 0.636 33.349 51.822 1.00 91.44 97 SER A C 1
ATOM 769 O O . SER A 1 97 ? 1.031 33.698 50.711 1.00 91.44 97 SER A O 1
ATOM 771 N N . THR A 1 98 ? 1.043 32.203 52.382 1.00 91.75 98 THR A N 1
ATOM 772 C CA . THR A 1 98 ? 1.971 31.271 51.714 1.00 91.75 98 THR A CA 1
ATOM 773 C C . THR A 1 98 ? 1.412 30.732 50.402 1.00 91.75 98 THR A C 1
ATOM 775 O O . THR A 1 98 ? 2.157 30.612 49.435 1.00 91.75 98 THR A O 1
ATOM 778 N N . ARG A 1 99 ? 0.106 30.448 50.320 1.00 93.19 99 ARG A N 1
ATOM 779 C CA . ARG A 1 99 ? -0.532 29.972 49.079 1.00 93.19 99 ARG A CA 1
ATOM 780 C C . ARG A 1 99 ? -0.507 31.018 47.968 1.00 93.19 99 ARG A C 1
ATOM 782 O O . ARG A 1 99 ? -0.218 30.672 46.823 1.00 93.19 99 ARG A O 1
ATOM 789 N N . LEU A 1 100 ? -0.808 32.271 48.305 1.00 91.44 100 LEU A N 1
ATOM 790 C CA . LEU A 1 100 ? -0.770 33.386 47.356 1.00 91.44 100 LEU A CA 1
ATOM 791 C C . LEU A 1 100 ? 0.660 33.672 46.897 1.00 91.44 100 LEU A C 1
ATOM 793 O O . LEU A 1 100 ? 0.902 33.817 45.701 1.00 91.44 100 LEU A O 1
ATOM 797 N N . LEU A 1 101 ? 1.612 33.682 47.832 1.00 93.19 101 LEU A N 1
ATOM 798 C CA . LEU A 1 101 ? 3.021 33.878 47.512 1.00 93.19 101 LEU A CA 1
ATOM 799 C C . LEU A 1 101 ? 3.563 32.748 46.625 1.00 93.19 101 LEU A C 1
ATOM 801 O O . LEU A 1 101 ? 4.255 33.000 45.648 1.00 93.19 101 LEU A O 1
ATOM 805 N N . ALA A 1 102 ? 3.191 31.498 46.902 1.00 93.12 102 ALA A N 1
ATOM 806 C CA . ALA A 1 102 ? 3.571 30.361 46.070 1.00 93.12 102 ALA A CA 1
ATOM 807 C C . ALA A 1 102 ? 3.076 30.501 44.618 1.00 93.12 102 ALA A C 1
ATOM 809 O O . ALA A 1 102 ? 3.819 30.193 43.685 1.00 93.12 102 ALA A O 1
ATOM 810 N N . GLN A 1 103 ? 1.855 31.008 44.415 1.00 93.56 103 GLN A N 1
ATOM 811 C CA . GLN A 1 103 ? 1.309 31.280 43.080 1.00 93.56 103 GLN A CA 1
ATOM 812 C C . GLN A 1 103 ? 2.086 32.378 42.341 1.00 93.56 103 GLN A C 1
ATOM 814 O O . GLN A 1 103 ? 2.395 32.218 41.157 1.00 93.56 103 GLN A O 1
ATOM 819 N N . THR A 1 104 ? 2.411 33.484 43.016 1.00 92.69 104 THR A N 1
ATOM 820 C CA . THR A 1 104 ? 3.133 34.601 42.389 1.00 92.69 104 THR A CA 1
ATOM 821 C C . THR A 1 104 ? 4.588 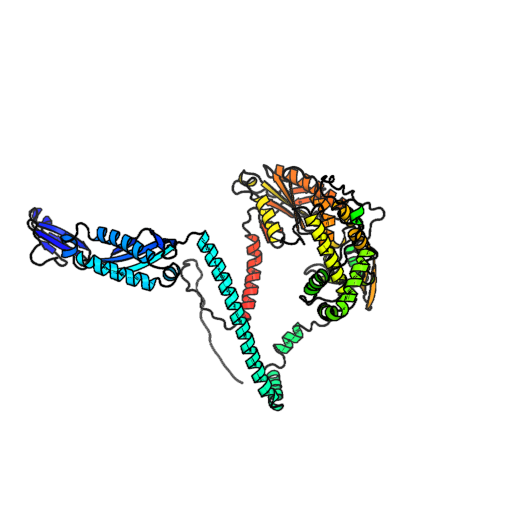34.244 42.098 1.00 92.69 104 THR A C 1
ATOM 823 O O . THR A 1 104 ? 5.072 34.539 41.004 1.00 92.69 104 THR A O 1
ATOM 826 N N . THR A 1 105 ? 5.266 33.533 43.004 1.00 93.25 105 THR A N 1
ATOM 827 C CA . THR A 1 105 ? 6.636 33.053 42.778 1.00 93.25 105 THR A CA 1
ATOM 828 C C . THR A 1 105 ? 6.692 32.054 41.624 1.00 93.25 105 THR A C 1
ATOM 830 O O . THR A 1 105 ? 7.545 32.207 40.754 1.00 93.25 105 THR A O 1
ATOM 833 N N . LEU A 1 106 ? 5.744 31.107 41.528 1.00 92.12 106 LEU A N 1
ATOM 834 C CA . LEU A 1 106 ? 5.672 30.178 40.389 1.00 92.12 106 LEU A CA 1
ATOM 835 C C . LEU A 1 106 ? 5.580 30.937 39.059 1.00 92.12 106 LEU A C 1
ATOM 837 O O . LEU A 1 106 ? 6.336 30.660 38.129 1.00 92.12 106 LEU A O 1
ATOM 841 N N . ARG A 1 107 ? 4.683 31.927 38.977 1.00 91.06 107 ARG A N 1
ATOM 842 C CA . ARG A 1 107 ? 4.494 32.735 37.765 1.00 91.06 107 ARG A CA 1
ATOM 843 C C . ARG A 1 107 ? 5.762 33.507 37.388 1.00 91.06 107 ARG A C 1
ATOM 845 O O . ARG A 1 107 ? 6.155 33.492 36.224 1.00 91.06 107 ARG A O 1
ATOM 852 N N . ASN A 1 108 ? 6.416 34.139 38.360 1.00 90.75 108 ASN A N 1
ATOM 853 C CA . ASN A 1 108 ? 7.611 34.952 38.125 1.00 90.75 108 ASN A CA 1
ATOM 854 C C . ASN A 1 108 ? 8.825 34.099 37.722 1.00 90.75 108 ASN A C 1
ATOM 856 O O . ASN A 1 108 ? 9.510 34.409 36.744 1.00 90.75 108 ASN A O 1
ATOM 860 N N . THR A 1 109 ? 9.081 32.998 38.432 1.00 90.31 109 THR A N 1
ATOM 861 C CA . THR A 1 109 ? 10.212 32.110 38.131 1.00 90.31 109 THR A CA 1
ATOM 862 C C . THR A 1 109 ? 10.039 31.429 36.771 1.00 90.31 109 THR A C 1
ATOM 864 O O . THR A 1 109 ? 10.999 31.362 36.007 1.00 90.31 109 THR A O 1
ATOM 867 N N . MET A 1 110 ? 8.823 31.001 36.414 1.00 90.44 110 MET A N 1
ATOM 868 C CA . MET A 1 110 ? 8.556 30.401 35.097 1.00 90.44 110 MET A CA 1
ATOM 869 C C . MET A 1 110 ? 8.643 31.421 33.952 1.00 90.44 110 MET A C 1
ATOM 871 O O . MET A 1 110 ? 9.125 31.086 32.873 1.00 90.44 110 MET A O 1
ATOM 875 N N . GLY A 1 111 ? 8.231 32.674 34.174 1.00 89.62 111 GLY A N 1
ATOM 876 C CA . GLY A 1 111 ? 8.271 33.714 33.139 1.00 89.62 111 GLY A CA 1
ATOM 877 C C . GLY A 1 111 ? 9.684 34.174 32.758 1.00 89.62 111 GLY A C 1
ATOM 878 O O . GLY A 1 111 ? 9.920 34.608 31.634 1.00 89.62 111 GLY A O 1
ATOM 879 N N . THR A 1 112 ? 10.653 34.046 33.667 1.00 90.88 112 THR A N 1
ATOM 880 C CA . THR A 1 112 ? 12.047 34.478 33.437 1.00 90.88 112 THR A CA 1
ATOM 881 C C . THR A 1 112 ? 12.911 33.445 32.709 1.00 90.88 112 THR A C 1
ATOM 883 O O . THR A 1 112 ? 14.033 33.761 32.301 1.00 90.88 112 THR A O 1
ATOM 886 N N . ARG A 1 113 ? 12.401 32.224 32.513 1.00 91.31 113 ARG A N 1
ATOM 887 C CA . ARG A 1 113 ? 13.138 31.087 31.948 1.00 91.31 113 ARG A CA 1
ATOM 888 C C . ARG A 1 113 ? 12.653 30.741 30.532 1.00 91.31 113 ARG A C 1
ATOM 890 O O . ARG A 1 113 ? 11.468 30.913 30.231 1.00 91.31 113 ARG A O 1
ATOM 897 N N . PRO A 1 114 ? 13.549 30.280 29.642 1.00 92.12 114 PRO A N 1
ATOM 898 C CA . PRO A 1 114 ? 13.163 29.763 28.334 1.00 92.12 114 PRO A CA 1
ATOM 899 C C . PRO A 1 114 ? 12.484 28.387 28.458 1.00 92.12 114 PRO A C 1
ATOM 901 O O . PRO A 1 114 ? 12.647 27.677 29.454 1.00 92.12 114 PRO A O 1
ATOM 904 N N . LEU A 1 115 ? 11.731 27.977 27.433 1.00 88.75 115 LEU A N 1
ATOM 905 C CA . LEU A 1 115 ? 10.908 26.758 27.487 1.00 88.75 115 LEU A CA 1
ATOM 906 C C . LEU A 1 115 ? 11.742 25.476 27.670 1.00 88.75 115 LEU A C 1
ATOM 908 O O . LEU A 1 115 ? 11.339 24.560 28.387 1.00 88.75 115 LEU A O 1
ATOM 912 N N . HIS A 1 116 ? 12.900 25.393 27.014 1.00 86.88 116 HIS A N 1
ATOM 913 C CA . HIS A 1 116 ? 13.739 24.194 27.048 1.00 86.88 116 HIS A CA 1
ATOM 914 C C . HIS A 1 116 ? 14.345 23.930 28.438 1.00 86.88 116 HIS A C 1
ATOM 916 O O . HIS A 1 116 ? 14.457 22.767 28.830 1.00 86.88 116 HIS A O 1
ATOM 922 N N . GLU A 1 117 ? 14.667 24.986 29.197 1.00 87.31 117 GLU A N 1
ATOM 923 C CA . GLU A 1 117 ? 15.121 24.889 30.592 1.00 87.31 117 GLU A CA 1
ATOM 924 C C . GLU A 1 117 ? 13.988 24.394 31.496 1.00 87.31 117 GLU A C 1
ATOM 926 O O . GLU A 1 117 ? 14.197 23.488 32.296 1.00 87.31 117 GLU A O 1
ATOM 931 N N . ILE A 1 118 ? 12.758 24.888 31.306 1.00 88.25 118 ILE A N 1
ATOM 932 C CA . ILE A 1 118 ? 11.580 24.435 32.072 1.00 88.25 118 ILE A CA 1
ATOM 933 C C . ILE A 1 118 ? 11.311 22.936 31.861 1.00 88.25 118 ILE A C 1
ATOM 935 O O . ILE A 1 118 ? 10.874 22.233 32.774 1.00 88.25 118 ILE A O 1
ATOM 939 N N . LEU A 1 119 ? 11.580 22.418 30.659 1.00 84.88 119 LEU A N 1
ATOM 940 C CA . LEU A 1 119 ? 11.391 21.001 30.348 1.00 84.88 119 LEU A CA 1
ATOM 941 C C . LEU A 1 119 ? 12.547 20.114 30.828 1.00 84.88 119 LEU A C 1
ATOM 943 O O . LEU A 1 119 ? 12.277 18.991 31.259 1.00 84.88 119 LEU A O 1
ATOM 947 N N . SER A 1 120 ? 13.790 20.599 30.752 1.00 84.31 120 SER A N 1
ATOM 948 C CA . SER A 1 120 ? 15.001 19.793 30.982 1.00 84.31 120 SER A CA 1
ATOM 949 C C . SER A 1 120 ? 15.547 19.906 32.408 1.00 84.31 120 SER A C 1
ATOM 951 O O . SER A 1 120 ? 16.047 18.923 32.944 1.00 84.31 120 SER A O 1
ATOM 953 N N . GLU A 1 121 ? 15.420 21.073 33.042 1.00 87.38 121 GLU A N 1
ATOM 954 C CA . GLU A 1 121 ? 16.063 21.418 34.317 1.00 87.38 121 GLU A CA 1
ATOM 955 C C . GLU A 1 121 ? 15.042 21.680 35.438 1.00 87.38 121 GLU A C 1
ATOM 957 O O . GLU A 1 121 ? 15.106 22.660 36.178 1.00 87.38 121 GLU A O 1
ATOM 962 N N . ARG A 1 122 ? 14.061 20.786 35.596 1.00 85.56 122 ARG A N 1
ATOM 963 C CA . ARG A 1 122 ? 12.984 20.967 36.590 1.00 85.56 122 ARG A CA 1
ATOM 964 C C . ARG A 1 122 ? 13.499 21.044 38.031 1.00 85.56 122 ARG A C 1
ATOM 966 O O . ARG A 1 122 ? 12.969 21.813 38.825 1.00 85.56 122 ARG A O 1
ATOM 973 N N . GLU A 1 123 ? 14.541 20.283 38.360 1.00 86.19 123 GLU A N 1
ATOM 974 C CA . GLU A 1 123 ? 15.112 20.233 39.712 1.00 86.19 123 GLU A CA 1
ATOM 975 C C . GLU A 1 123 ? 15.783 21.555 40.118 1.00 86.19 123 GLU A C 1
ATOM 977 O O . GLU A 1 123 ? 15.620 22.006 41.253 1.00 86.19 123 GLU A O 1
ATOM 982 N N . THR A 1 124 ? 16.478 22.224 39.190 1.00 88.88 124 THR A N 1
ATOM 983 C CA . THR A 1 124 ? 17.159 23.503 39.467 1.00 88.88 124 THR A CA 1
ATOM 984 C C . THR A 1 124 ? 16.145 24.629 39.688 1.00 88.88 124 THR A C 1
ATOM 986 O O . THR A 1 124 ? 16.305 25.460 40.591 1.00 88.88 124 THR A O 1
ATOM 989 N N . ILE A 1 125 ? 15.054 24.620 38.917 1.00 90.81 125 ILE A N 1
ATOM 990 C CA . ILE A 1 125 ? 13.942 25.568 39.046 1.00 90.81 125 ILE A CA 1
ATOM 991 C C . ILE A 1 125 ? 13.211 25.354 40.374 1.00 90.81 125 ILE A C 1
ATOM 993 O O . ILE A 1 125 ? 12.985 26.318 41.109 1.00 90.81 125 ILE A O 1
ATOM 997 N N . SER A 1 126 ? 12.908 24.100 40.718 1.00 91.00 126 SER A N 1
ATOM 998 C CA . SER A 1 126 ? 12.325 23.723 42.010 1.00 91.00 126 SER A CA 1
ATOM 999 C C . SER A 1 126 ? 13.177 24.191 43.194 1.00 91.00 126 SER A C 1
ATOM 1001 O O . SER A 1 126 ? 12.639 24.782 44.131 1.00 91.00 126 SER A O 1
ATOM 1003 N N . GLY A 1 127 ? 14.500 24.001 43.139 1.00 90.88 127 GLY A N 1
ATOM 1004 C CA . GLY A 1 127 ? 15.417 24.460 44.189 1.00 90.88 127 GLY A CA 1
ATOM 1005 C C . GLY A 1 127 ? 15.456 25.985 44.329 1.00 90.88 127 GLY A C 1
ATOM 1006 O O . GLY A 1 127 ? 15.397 26.512 45.439 1.00 90.88 127 GLY A O 1
ATOM 1007 N N . THR A 1 128 ? 15.471 26.709 43.207 1.00 91.44 128 THR A N 1
ATOM 1008 C CA . THR A 1 128 ? 15.446 28.184 43.209 1.00 91.44 128 THR A CA 1
ATOM 1009 C C . THR A 1 128 ? 14.136 28.719 43.798 1.00 91.44 128 THR A C 1
ATOM 1011 O O . THR A 1 128 ? 14.140 29.643 44.612 1.00 91.44 128 THR A O 1
ATOM 1014 N N . MET A 1 129 ? 13.005 28.114 43.425 1.00 92.19 129 MET A N 1
ATOM 1015 C CA . MET A 1 129 ? 11.687 28.482 43.944 1.00 92.19 129 MET A CA 1
ATOM 1016 C C . MET A 1 129 ? 11.547 28.154 45.435 1.00 92.19 129 MET A C 1
ATOM 1018 O O . MET A 1 129 ? 10.961 28.944 46.174 1.00 92.19 129 MET A O 1
ATOM 1022 N N . GLN A 1 130 ? 12.106 27.028 45.890 1.00 94.31 130 GLN A N 1
ATOM 1023 C CA . GLN A 1 130 ? 12.147 26.679 47.308 1.00 94.31 130 GLN A CA 1
ATOM 1024 C C . GLN A 1 130 ? 12.887 27.745 48.117 1.00 94.31 130 GLN A C 1
ATOM 1026 O O . GLN A 1 130 ? 12.331 28.219 49.102 1.00 94.31 130 GLN A O 1
ATOM 1031 N N . LEU A 1 131 ? 14.094 28.140 47.698 1.00 94.12 131 LEU A N 1
ATOM 1032 C CA . LEU A 1 131 ? 14.886 29.153 48.405 1.00 94.12 131 LEU A CA 1
ATOM 1033 C C . LEU A 1 131 ? 14.139 30.490 48.495 1.00 94.12 131 LEU A C 1
ATOM 1035 O O . LEU A 1 131 ? 14.030 31.060 49.577 1.00 94.12 131 LEU A O 1
ATOM 1039 N N . SER A 1 132 ? 13.552 30.942 47.383 1.00 92.62 132 SER A N 1
ATOM 1040 C CA . SER A 1 132 ? 12.804 32.203 47.337 1.00 92.62 132 SER A CA 1
ATOM 1041 C C . SER A 1 132 ? 11.543 32.188 48.212 1.00 92.62 132 SER A C 1
ATOM 1043 O O . SER A 1 132 ? 11.223 33.191 48.849 1.00 92.62 132 SER A O 1
ATOM 1045 N N . LEU A 1 133 ? 10.818 31.064 48.263 1.00 93.75 133 LEU A N 1
ATOM 1046 C CA . LEU A 1 133 ? 9.646 30.935 49.133 1.00 93.75 133 LEU A CA 1
ATOM 1047 C C . LEU A 1 133 ? 10.028 30.794 50.605 1.00 93.75 133 LEU A C 1
ATOM 1049 O O . LEU A 1 133 ? 9.331 31.333 51.461 1.00 93.75 133 LEU A O 1
ATOM 1053 N N . ASP A 1 134 ? 11.105 30.081 50.912 1.00 94.19 134 ASP A N 1
ATOM 1054 C CA . ASP A 1 134 ? 11.560 29.869 52.284 1.00 94.19 134 ASP A CA 1
ATOM 1055 C C . ASP A 1 134 ? 12.013 31.186 52.932 1.00 94.19 134 ASP A C 1
ATOM 1057 O O . ASP A 1 134 ? 11.526 31.529 54.007 1.00 94.19 134 ASP A O 1
ATOM 1061 N N . GLU A 1 135 ? 12.822 31.984 52.226 1.00 93.88 135 GLU A N 1
ATOM 1062 C CA . GLU A 1 135 ? 13.289 33.302 52.690 1.00 93.88 135 GLU A CA 1
ATOM 1063 C C . GLU A 1 135 ? 12.121 34.257 52.995 1.00 93.88 135 GLU A C 1
ATOM 1065 O O . GLU A 1 135 ? 12.080 34.911 54.037 1.00 93.88 135 GLU A O 1
ATOM 1070 N N . ALA A 1 136 ? 11.114 34.301 52.120 1.00 90.44 136 ALA A N 1
ATOM 1071 C CA . ALA A 1 136 ? 9.967 35.188 52.294 1.00 90.44 136 ALA A CA 1
ATOM 1072 C C . ALA A 1 136 ? 8.961 34.702 53.358 1.00 90.44 136 ALA A C 1
ATOM 1074 O O . ALA A 1 136 ? 8.262 35.516 53.966 1.00 90.44 136 ALA A O 1
ATOM 1075 N N . THR A 1 137 ? 8.861 33.388 53.594 1.00 92.38 137 THR A N 1
ATOM 1076 C CA . THR A 1 137 ? 7.896 32.804 54.549 1.00 92.38 137 THR A CA 1
ATOM 1077 C C . THR A 1 137 ? 8.446 32.646 55.968 1.00 92.38 137 THR A C 1
ATOM 1079 O O . THR A 1 137 ? 7.663 32.445 56.906 1.00 92.38 137 THR A O 1
ATOM 1082 N N . GLU A 1 138 ? 9.754 32.831 56.166 1.00 91.81 138 GLU A N 1
ATOM 1083 C CA . GLU A 1 138 ? 10.399 32.782 57.482 1.00 91.81 138 GLU A CA 1
ATOM 1084 C C . GLU A 1 138 ? 9.823 33.831 58.450 1.00 91.81 138 GLU A C 1
ATOM 1086 O O . GLU A 1 138 ? 9.525 33.520 59.608 1.00 91.81 138 GLU A O 1
ATOM 1091 N N . ALA A 1 139 ? 9.531 35.041 57.955 1.00 88.25 139 ALA A N 1
ATOM 1092 C CA . ALA A 1 139 ? 8.884 36.110 58.726 1.00 88.25 139 ALA A CA 1
ATOM 1093 C C . ALA A 1 139 ? 7.475 35.737 59.239 1.00 88.25 139 ALA A C 1
ATOM 1095 O O . ALA A 1 139 ? 6.962 36.357 60.178 1.00 88.25 139 ALA A O 1
ATOM 1096 N N . TRP A 1 140 ? 6.852 34.719 58.636 1.00 91.44 140 TRP A N 1
ATOM 1097 C CA . TRP A 1 140 ? 5.537 34.182 58.996 1.00 91.44 140 TRP A CA 1
ATOM 1098 C C . TRP A 1 140 ? 5.641 32.895 59.825 1.00 91.44 140 TRP A C 1
ATOM 1100 O O . TRP A 1 140 ? 4.628 32.269 60.126 1.00 91.44 140 TRP A O 1
ATOM 1110 N N . GLY A 1 141 ? 6.853 32.473 60.203 1.00 89.12 141 GLY A N 1
ATOM 1111 C CA . GLY A 1 141 ? 7.083 31.268 61.001 1.00 89.12 141 GLY A CA 1
ATOM 1112 C C . GLY A 1 141 ? 6.848 29.959 60.240 1.00 89.12 141 GLY A C 1
ATOM 1113 O O . GLY A 1 141 ? 6.696 28.910 60.877 1.00 89.12 141 GLY A O 1
ATOM 1114 N N . ILE A 1 142 ? 6.813 30.006 58.905 1.00 93.38 142 ILE A N 1
ATOM 1115 C CA . ILE A 1 142 ? 6.651 28.849 58.018 1.00 93.38 142 ILE A CA 1
ATOM 1116 C C . ILE A 1 142 ? 8.015 28.464 57.439 1.00 93.38 142 ILE A C 1
ATOM 1118 O O . ILE A 1 142 ? 8.806 29.327 57.085 1.00 93.38 142 ILE A O 1
ATOM 1122 N N . LYS A 1 143 ? 8.279 27.156 57.354 1.00 94.06 143 LYS A N 1
ATOM 1123 C CA . LYS A 1 143 ? 9.455 26.577 56.698 1.00 94.06 143 LYS A CA 1
ATOM 1124 C C . LYS A 1 143 ? 9.012 25.796 55.467 1.00 94.06 143 LYS A C 1
ATOM 1126 O O . LYS A 1 143 ? 8.143 24.922 55.588 1.00 94.06 143 LYS A O 1
ATOM 1131 N N . VAL A 1 144 ? 9.615 26.075 54.314 1.00 95.62 144 VAL A N 1
ATOM 1132 C CA . VAL A 1 144 ? 9.345 25.344 53.066 1.00 95.62 144 VAL A CA 1
ATOM 1133 C C . VAL A 1 144 ? 10.353 24.203 52.931 1.00 95.62 144 VAL A C 1
ATOM 1135 O O . VAL A 1 144 ? 11.562 24.418 52.888 1.00 95.62 144 VAL A O 1
ATOM 1138 N N . GLU A 1 145 ? 9.861 22.966 52.885 1.00 92.31 145 GLU A N 1
ATOM 1139 C CA . GLU A 1 145 ? 10.709 21.766 52.860 1.00 92.31 145 GLU A CA 1
ATOM 1140 C C . GLU A 1 145 ? 11.121 21.378 51.440 1.00 92.31 145 GLU A C 1
ATOM 1142 O O . GLU A 1 145 ? 12.265 20.982 51.225 1.00 92.31 145 GLU A O 1
ATOM 1147 N N . ARG A 1 146 ? 10.197 21.490 50.475 1.00 92.31 146 ARG A N 1
ATOM 1148 C CA . ARG A 1 146 ? 10.451 21.240 49.048 1.00 92.31 146 ARG A CA 1
ATOM 1149 C C . ARG A 1 146 ? 9.343 21.814 48.166 1.00 92.31 146 ARG A C 1
ATOM 1151 O O . ARG A 1 146 ? 8.195 21.954 48.601 1.00 92.31 146 ARG A O 1
ATOM 1158 N N . VAL A 1 147 ? 9.684 22.073 46.906 1.00 94.88 147 VAL A N 1
ATOM 1159 C CA . VAL A 1 147 ? 8.746 22.459 45.843 1.00 94.88 147 VAL A CA 1
ATOM 1160 C C . VAL A 1 147 ? 8.913 21.504 44.667 1.00 94.88 147 VAL A C 1
ATOM 1162 O O . VAL A 1 147 ? 10.021 21.318 44.171 1.00 94.88 14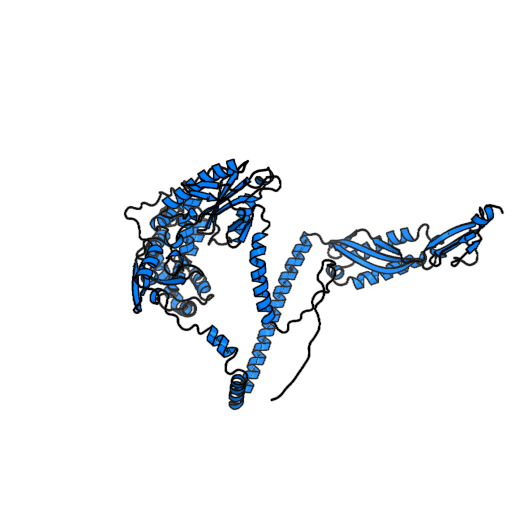7 VAL A O 1
ATOM 1165 N N . GLU A 1 148 ? 7.822 20.910 44.195 1.00 91.94 148 GLU A N 1
ATOM 1166 C CA . GLU A 1 148 ? 7.827 19.960 43.077 1.00 91.94 148 GLU A CA 1
ATOM 1167 C C . GLU A 1 148 ? 6.929 20.471 41.949 1.00 91.94 148 GLU A C 1
ATOM 1169 O O . GLU A 1 148 ? 5.745 20.733 42.157 1.00 91.94 148 GLU A O 1
ATOM 1174 N N . ILE A 1 149 ? 7.477 20.607 40.742 1.00 91.69 149 ILE A N 1
ATOM 1175 C CA . ILE A 1 149 ? 6.692 20.920 39.540 1.00 91.69 149 ILE A CA 1
ATOM 1176 C C . ILE A 1 149 ? 5.981 19.642 39.089 1.00 91.69 149 ILE A C 1
ATOM 1178 O O . ILE A 1 149 ? 6.634 18.616 38.883 1.00 91.69 149 ILE A O 1
ATOM 1182 N N . LYS A 1 150 ? 4.657 19.694 38.926 1.00 87.81 150 LYS A N 1
ATOM 1183 C CA . LYS A 1 150 ? 3.832 18.511 38.659 1.00 87.81 150 LYS A CA 1
ATOM 1184 C C . LYS A 1 150 ? 3.688 18.247 37.162 1.00 87.81 150 LYS A C 1
ATOM 1186 O O . LYS A 1 150 ? 4.102 17.188 36.689 1.00 87.81 150 LYS A O 1
ATOM 1191 N N . ASP A 1 151 ? 3.149 19.200 36.412 1.00 85.44 151 ASP A N 1
ATOM 1192 C CA . ASP A 1 151 ? 2.942 19.092 34.971 1.00 85.44 151 ASP A CA 1
ATOM 1193 C C . ASP A 1 151 ? 3.236 20.427 34.263 1.00 85.44 151 ASP A C 1
ATOM 1195 O O . ASP A 1 151 ? 3.103 21.519 34.819 1.00 85.44 151 ASP A O 1
ATOM 1199 N N . VAL A 1 152 ? 3.673 20.323 33.008 1.00 87.38 152 VAL A N 1
ATOM 1200 C CA . VAL A 1 152 ? 3.974 21.458 32.126 1.00 87.38 152 VAL A CA 1
ATOM 1201 C C . VAL A 1 152 ? 3.249 21.198 30.815 1.00 87.38 152 VAL A C 1
ATOM 1203 O O . VAL A 1 152 ? 3.711 20.432 29.965 1.00 87.38 152 VAL A O 1
ATOM 1206 N N . ARG A 1 153 ? 2.079 21.814 30.656 1.00 86.81 153 ARG A N 1
ATOM 1207 C CA . ARG A 1 153 ? 1.203 21.599 29.504 1.00 86.81 153 ARG A CA 1
ATOM 1208 C C . ARG A 1 153 ? 1.475 22.630 28.423 1.00 86.81 153 ARG A C 1
ATOM 1210 O O . ARG A 1 153 ? 1.324 23.835 28.626 1.00 86.81 153 ARG A O 1
ATOM 1217 N N . LEU A 1 154 ? 1.839 22.117 27.254 1.00 86.88 154 LEU A N 1
ATOM 1218 C CA . LEU A 1 154 ? 2.061 22.883 26.033 1.00 86.88 154 LEU A CA 1
ATOM 1219 C C . LEU A 1 154 ? 0.784 22.921 25.181 1.00 86.88 154 LEU A C 1
ATOM 1221 O O . LEU A 1 154 ? 0.030 21.943 25.167 1.00 86.88 154 LEU A O 1
ATOM 1225 N N . PRO A 1 155 ? 0.561 23.985 24.392 1.00 84.19 155 PRO A N 1
ATOM 1226 C CA . PRO A 1 155 ? -0.461 23.985 23.356 1.00 84.19 155 PRO A CA 1
ATOM 1227 C C . PRO A 1 155 ? -0.261 22.817 22.378 1.00 84.19 155 PRO A C 1
ATOM 1229 O O . PRO A 1 155 ? 0.845 22.573 21.891 1.00 84.19 155 PRO A O 1
ATOM 1232 N N . VAL A 1 156 ? -1.352 22.118 22.043 1.00 82.62 156 VAL A N 1
ATOM 1233 C CA . VAL A 1 156 ? -1.339 20.888 21.221 1.00 82.62 156 VAL A CA 1
ATOM 1234 C C . VAL A 1 156 ? -0.654 21.091 19.862 1.00 82.62 156 VAL A C 1
ATOM 1236 O O . VAL A 1 156 ? -0.018 20.176 19.341 1.00 82.62 156 VAL A O 1
ATOM 1239 N N . GLN A 1 157 ? -0.764 22.289 19.284 1.00 82.06 157 GLN A N 1
ATOM 1240 C CA . GLN A 1 157 ? -0.132 22.627 18.007 1.00 82.06 157 GLN A CA 1
ATOM 1241 C C . GLN A 1 157 ? 1.403 22.642 18.108 1.00 82.06 157 GLN A C 1
ATOM 1243 O O . GLN A 1 157 ? 2.070 22.024 17.279 1.00 82.06 157 GLN A O 1
ATOM 1248 N N . LEU A 1 158 ? 1.960 23.265 19.153 1.00 82.44 158 LEU A N 1
ATOM 1249 C CA . LEU A 1 158 ? 3.408 23.337 19.374 1.00 82.44 158 LEU A CA 1
ATOM 1250 C C . LEU A 1 158 ? 3.981 21.974 19.776 1.00 82.44 158 LEU A C 1
ATOM 1252 O O . LEU A 1 158 ? 5.031 21.574 19.283 1.00 82.44 158 LEU A O 1
ATOM 1256 N N . GLN A 1 159 ? 3.256 21.217 20.604 1.00 79.44 159 GLN A N 1
ATOM 1257 C CA . GLN A 1 159 ? 3.671 19.876 21.021 1.00 79.44 159 GLN A CA 1
ATOM 1258 C C . GLN A 1 159 ? 3.866 18.935 19.821 1.00 79.44 159 GLN A C 1
ATOM 1260 O O . GLN A 1 159 ? 4.831 18.173 19.781 1.00 79.44 159 GLN A O 1
ATOM 1265 N N . ARG A 1 160 ? 2.977 19.007 18.821 1.00 82.06 160 ARG A N 1
ATOM 1266 C CA . ARG A 1 160 ? 3.096 18.223 17.581 1.00 82.06 160 ARG A CA 1
ATOM 1267 C C . ARG A 1 160 ? 4.281 18.666 16.726 1.00 82.06 160 ARG A C 1
ATOM 1269 O O . ARG A 1 160 ? 4.986 17.807 16.207 1.00 82.06 160 ARG A O 1
ATOM 1276 N N . ALA A 1 161 ? 4.509 19.974 16.604 1.00 79.00 161 ALA A N 1
ATOM 1277 C CA . ALA A 1 161 ? 5.635 20.516 15.846 1.00 79.00 161 ALA A CA 1
ATOM 1278 C C . ALA A 1 161 ? 6.985 20.116 16.469 1.00 79.00 161 ALA A C 1
ATOM 1280 O O . ALA A 1 161 ? 7.840 19.570 15.777 1.00 79.00 161 ALA A O 1
ATOM 1281 N N . MET A 1 162 ? 7.132 20.280 17.788 1.00 78.88 162 MET A N 1
ATOM 1282 C CA . MET A 1 162 ? 8.344 19.893 18.519 1.00 78.88 162 MET A CA 1
ATOM 1283 C C . MET A 1 162 ? 8.588 18.380 18.490 1.00 78.88 162 MET A C 1
ATOM 1285 O O . MET A 1 162 ? 9.732 17.948 18.378 1.00 78.88 162 MET A O 1
ATOM 1289 N N . ALA A 1 163 ? 7.534 17.558 18.576 1.00 74.88 163 ALA A N 1
ATOM 1290 C CA . ALA A 1 163 ? 7.666 16.105 18.471 1.00 74.88 163 ALA A CA 1
ATOM 1291 C C . ALA A 1 163 ? 8.164 15.676 17.081 1.00 74.88 163 ALA A C 1
ATOM 1293 O O . ALA A 1 163 ? 9.074 14.854 16.994 1.00 74.88 163 ALA A O 1
ATOM 1294 N N . ALA A 1 164 ? 7.622 16.273 16.014 1.00 80.31 164 ALA A N 1
ATOM 1295 C CA . ALA A 1 164 ? 8.052 16.006 14.644 1.00 80.31 164 ALA A CA 1
ATOM 1296 C C . ALA A 1 164 ? 9.508 16.443 14.397 1.00 80.31 164 ALA A C 1
ATOM 1298 O O . ALA A 1 164 ? 10.284 15.706 13.787 1.00 80.31 164 ALA A O 1
ATOM 1299 N N . GLU A 1 165 ? 9.906 17.610 14.910 1.00 79.00 165 GLU A N 1
ATOM 1300 C CA . GLU A 1 165 ? 11.285 18.101 14.815 1.00 79.00 165 GLU A CA 1
ATOM 1301 C C . GLU A 1 165 ? 12.264 17.217 15.606 1.00 79.00 165 GLU A C 1
ATOM 1303 O O . GLU A 1 165 ? 13.320 16.835 15.095 1.00 79.00 165 GLU A O 1
ATOM 1308 N N . ALA A 1 166 ? 11.901 16.820 16.830 1.00 75.50 166 ALA A N 1
ATOM 1309 C CA . ALA A 1 166 ? 12.720 15.944 17.662 1.00 75.50 166 ALA A CA 1
ATOM 1310 C C . ALA A 1 166 ? 12.883 14.539 17.056 1.00 75.50 166 ALA A C 1
ATOM 1312 O O . ALA A 1 166 ? 13.961 13.946 17.167 1.00 75.50 166 ALA A O 1
ATOM 1313 N N . GLU A 1 167 ? 11.844 14.004 16.408 1.00 72.38 167 GLU A N 1
ATOM 1314 C CA . GLU A 1 167 ? 11.896 12.728 15.687 1.00 72.38 167 GLU A CA 1
ATOM 1315 C C . GLU A 1 167 ? 12.824 12.822 14.468 1.00 72.38 167 GLU A C 1
ATOM 1317 O O . GLU A 1 167 ? 13.749 12.016 14.341 1.00 72.38 167 GLU A O 1
ATOM 1322 N N . ALA A 1 168 ? 12.686 13.874 13.655 1.00 79.25 168 ALA A N 1
ATOM 1323 C CA . ALA A 1 168 ? 13.562 14.121 12.511 1.00 79.25 168 ALA A CA 1
ATOM 1324 C C . ALA A 1 168 ? 15.037 14.300 12.926 1.00 79.25 168 ALA A C 1
ATOM 1326 O O . ALA A 1 168 ? 15.938 13.716 12.315 1.00 79.25 168 ALA A O 1
ATOM 1327 N N . ALA A 1 169 ? 15.302 15.052 14.000 1.00 74.00 169 ALA A N 1
ATOM 1328 C CA . ALA A 1 169 ? 16.652 15.251 14.524 1.00 74.00 169 ALA A CA 1
ATOM 1329 C C . ALA A 1 169 ? 17.257 13.952 15.090 1.00 74.00 169 ALA A C 1
ATOM 1331 O O . ALA A 1 169 ? 18.449 13.688 14.898 1.00 74.00 169 ALA A O 1
ATOM 1332 N N . ARG A 1 170 ? 16.454 13.112 15.761 1.00 76.06 170 ARG A N 1
ATOM 1333 C CA . ARG A 1 170 ? 16.888 11.788 16.244 1.00 76.06 170 ARG A CA 1
ATOM 1334 C C . ARG A 1 170 ? 17.208 10.842 15.094 1.00 76.06 170 ARG A C 1
ATOM 1336 O O . ARG A 1 170 ? 18.253 10.194 15.141 1.00 76.06 170 ARG A O 1
ATOM 1343 N N . GLU A 1 171 ? 16.374 10.790 14.059 1.00 72.81 171 GLU A N 1
ATOM 1344 C CA . GLU A 1 171 ? 16.642 9.976 12.868 1.00 72.81 171 GLU A CA 1
ATOM 1345 C C . GLU A 1 171 ? 17.907 10.429 12.130 1.00 72.8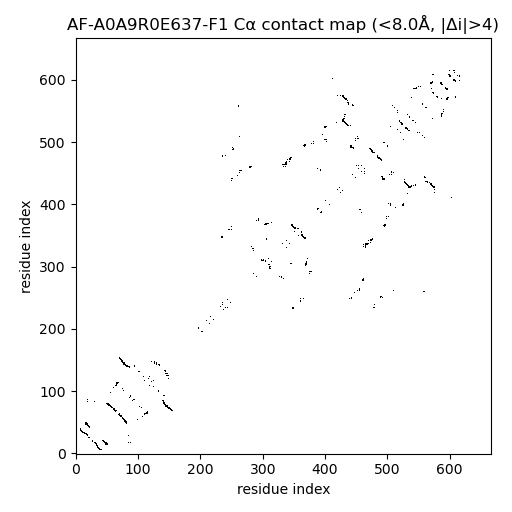1 171 GLU A C 1
ATOM 1347 O O . GLU A 1 171 ? 18.716 9.595 11.713 1.00 72.81 171 GLU A O 1
ATOM 1352 N N . ALA A 1 172 ? 18.111 11.743 11.994 1.00 79.50 172 ALA A N 1
ATOM 1353 C CA . ALA A 1 172 ? 19.311 12.297 11.376 1.00 79.50 172 ALA A CA 1
ATOM 1354 C C . ALA A 1 172 ? 20.576 11.929 12.170 1.00 79.50 172 ALA A C 1
ATOM 1356 O O . ALA A 1 172 ? 21.536 11.413 11.593 1.00 79.50 172 ALA A O 1
ATOM 1357 N N . ARG A 1 173 ? 20.562 12.106 13.500 1.00 76.88 173 ARG A N 1
ATOM 1358 C CA . ARG A 1 173 ? 21.687 11.723 14.376 1.00 76.88 173 ARG A CA 1
ATOM 1359 C C . ARG A 1 173 ? 21.958 10.220 14.342 1.00 76.88 173 ARG A C 1
ATOM 1361 O O . ARG A 1 173 ? 23.116 9.820 14.267 1.00 76.88 173 ARG A O 1
ATOM 1368 N N . ALA A 1 174 ? 20.916 9.387 14.338 1.00 74.19 174 ALA A N 1
ATOM 1369 C CA . ALA A 1 174 ? 21.065 7.937 14.242 1.00 74.19 174 ALA A CA 1
ATOM 1370 C C . ALA A 1 174 ? 21.742 7.509 12.927 1.00 74.19 174 ALA A C 1
ATOM 1372 O O . ALA A 1 174 ? 22.607 6.634 12.945 1.00 74.19 174 ALA A O 1
ATOM 1373 N N . LYS A 1 175 ? 21.407 8.154 11.800 1.00 80.06 175 LYS A N 1
ATOM 1374 C CA . LYS A 1 175 ? 22.054 7.898 10.500 1.00 80.06 175 LYS A CA 1
ATOM 1375 C C . LYS A 1 175 ? 23.533 8.289 10.492 1.00 80.06 175 LYS A C 1
ATOM 1377 O O . LYS A 1 175 ? 24.340 7.528 9.968 1.00 80.06 175 LYS A O 1
ATOM 1382 N N . VAL A 1 176 ? 23.895 9.426 11.092 1.00 81.38 176 VAL A N 1
ATOM 1383 C CA . VAL A 1 176 ? 25.302 9.862 11.198 1.00 81.38 176 VAL A CA 1
ATOM 1384 C C . VAL A 1 176 ? 26.108 8.894 12.065 1.00 81.38 176 VAL A C 1
ATOM 1386 O O . VAL A 1 176 ? 27.156 8.424 11.636 1.00 81.38 176 VAL A O 1
ATOM 1389 N N . ILE A 1 177 ? 25.584 8.512 13.235 1.00 75.81 177 ILE A N 1
ATOM 1390 C CA . ILE A 1 177 ? 26.249 7.557 14.138 1.00 75.81 177 ILE A CA 1
ATOM 1391 C C . ILE A 1 177 ? 26.424 6.189 13.464 1.00 75.81 177 ILE A C 1
ATOM 1393 O O . ILE A 1 177 ? 27.475 5.564 13.604 1.00 75.81 177 ILE A O 1
ATOM 1397 N N . ALA A 1 178 ? 25.424 5.725 12.709 1.00 74.19 178 ALA A N 1
ATOM 1398 C CA . ALA A 1 178 ? 25.527 4.483 11.947 1.00 74.19 178 ALA A CA 1
ATOM 1399 C C . ALA A 1 178 ? 26.618 4.564 10.865 1.00 74.19 178 ALA A C 1
ATOM 1401 O O . ALA A 1 178 ? 27.440 3.654 10.770 1.00 74.19 178 ALA A O 1
ATOM 1402 N N . ALA A 1 179 ? 26.672 5.666 10.108 1.00 78.94 179 ALA A N 1
ATOM 1403 C CA . ALA A 1 179 ? 27.679 5.881 9.070 1.00 78.94 179 ALA A CA 1
ATOM 1404 C C . ALA A 1 179 ? 29.106 5.976 9.645 1.00 78.94 179 ALA A C 1
ATOM 1406 O O . ALA A 1 179 ? 30.031 5.355 9.121 1.00 78.94 179 ALA A O 1
ATOM 1407 N N . GLU A 1 180 ? 29.295 6.693 10.756 1.00 81.62 180 GLU A N 1
ATOM 1408 C CA . GLU A 1 180 ? 30.586 6.762 11.455 1.00 81.62 180 GLU A CA 1
ATOM 1409 C C . GLU A 1 180 ? 30.993 5.409 12.053 1.00 81.62 180 GLU A C 1
ATOM 1411 O O . GLU A 1 180 ? 32.167 5.026 11.997 1.00 81.62 180 GLU A O 1
ATOM 1416 N N . GLY A 1 181 ? 30.033 4.662 12.608 1.00 84.81 181 GLY A N 1
ATOM 1417 C CA . GLY A 1 181 ? 30.248 3.309 13.118 1.00 84.81 181 GLY A CA 1
ATOM 1418 C C . GLY A 1 181 ? 30.696 2.345 12.018 1.00 84.81 181 GLY A C 1
ATOM 1419 O O . GLY A 1 181 ? 31.651 1.591 12.210 1.00 84.81 181 GLY A O 1
ATOM 1420 N N . GLU A 1 182 ? 30.067 2.417 10.845 1.00 78.56 182 GLU A N 1
ATOM 1421 C CA . GLU A 1 182 ? 30.414 1.611 9.672 1.00 78.56 182 GLU A CA 1
ATOM 1422 C C . GLU A 1 182 ? 31.790 1.989 9.101 1.00 78.56 182 GLU A C 1
ATOM 1424 O O . GLU A 1 182 ? 32.584 1.107 8.757 1.00 78.56 182 GLU A O 1
ATOM 1429 N N . GLN A 1 183 ? 32.134 3.281 9.083 1.00 80.75 183 GLN A N 1
ATOM 1430 C CA . GLN A 1 183 ? 33.457 3.749 8.665 1.00 80.75 183 GLN A CA 1
ATOM 1431 C C . GLN A 1 183 ? 34.563 3.276 9.621 1.00 80.75 183 GLN A C 1
ATOM 1433 O O . GLN A 1 183 ? 35.597 2.781 9.164 1.00 80.75 183 GLN A O 1
ATOM 1438 N N . LYS A 1 184 ? 34.357 3.390 10.942 1.00 80.06 184 LYS A N 1
ATOM 1439 C CA . LYS A 1 184 ? 35.313 2.900 11.953 1.00 80.06 184 LYS A CA 1
ATOM 1440 C C . LYS A 1 184 ? 35.480 1.385 11.879 1.00 80.06 184 LYS A C 1
ATOM 1442 O O . LYS A 1 184 ? 36.610 0.903 11.887 1.00 80.06 184 LYS A O 1
ATOM 1447 N N . ALA A 1 185 ? 34.380 0.643 11.737 1.00 74.00 185 ALA A N 1
ATOM 1448 C CA . ALA A 1 185 ? 34.421 -0.805 11.553 1.00 74.00 185 ALA A CA 1
ATOM 1449 C C . ALA A 1 185 ? 35.176 -1.195 10.272 1.00 74.00 185 ALA A C 1
ATOM 1451 O O . ALA A 1 185 ? 36.003 -2.103 10.301 1.00 74.00 185 ALA A O 1
ATOM 1452 N N . SER A 1 186 ? 34.955 -0.476 9.168 1.00 78.31 186 SER A N 1
ATOM 1453 C CA . SER A 1 186 ? 35.650 -0.715 7.897 1.00 78.31 186 SER A CA 1
ATOM 1454 C C . SER A 1 186 ? 37.153 -0.444 7.993 1.00 78.31 186 SER A C 1
ATOM 1456 O O . SER A 1 186 ? 37.943 -1.231 7.477 1.00 78.31 186 SER A O 1
ATOM 1458 N N . ARG A 1 187 ? 37.567 0.627 8.688 1.00 81.94 187 ARG A N 1
ATOM 1459 C CA . ARG A 1 187 ? 38.991 0.913 8.944 1.00 81.94 187 ARG A CA 1
ATOM 1460 C C . ARG A 1 187 ? 39.643 -0.171 9.798 1.00 81.94 187 ARG A C 1
ATOM 1462 O O . ARG A 1 187 ? 40.665 -0.707 9.392 1.00 81.94 187 ARG A O 1
ATOM 1469 N N . ALA A 1 188 ? 39.004 -0.564 10.900 1.00 75.94 188 ALA A N 1
ATOM 1470 C CA . ALA A 1 188 ? 39.510 -1.632 11.761 1.00 75.94 188 ALA A CA 1
ATOM 1471 C C . ALA A 1 188 ? 39.611 -2.981 11.021 1.00 75.94 188 ALA A C 1
ATOM 1473 O O . ALA A 1 188 ? 40.572 -3.726 11.202 1.00 75.94 188 ALA A O 1
ATOM 1474 N N . LEU A 1 189 ? 38.644 -3.297 10.151 1.00 76.19 189 LEU A N 1
ATOM 1475 C CA . LEU A 1 189 ? 38.692 -4.494 9.306 1.00 76.19 189 LEU A CA 1
ATOM 1476 C C . LEU A 1 189 ? 39.801 -4.423 8.254 1.00 76.19 189 LEU A C 1
ATOM 1478 O O . LEU A 1 189 ? 40.419 -5.449 7.970 1.00 76.19 189 LEU A O 1
ATOM 1482 N N . ARG A 1 190 ? 40.053 -3.242 7.681 1.00 76.88 190 ARG A N 1
ATOM 1483 C CA . ARG A 1 190 ? 41.142 -3.021 6.728 1.00 76.88 190 ARG A CA 1
ATOM 1484 C C . ARG A 1 190 ? 42.502 -3.198 7.395 1.00 76.88 190 ARG A C 1
ATOM 1486 O O . ARG A 1 190 ? 43.280 -3.997 6.897 1.00 76.88 190 ARG A O 1
ATOM 1493 N N . GLU A 1 191 ? 42.746 -2.545 8.527 1.00 80.00 191 GLU A N 1
ATOM 1494 C CA . GLU A 1 191 ? 43.989 -2.700 9.301 1.00 80.00 191 GLU A CA 1
ATOM 1495 C C . GLU A 1 191 ? 44.208 -4.165 9.699 1.00 80.00 191 GLU A C 1
ATOM 1497 O O . GLU A 1 191 ? 45.276 -4.727 9.475 1.00 80.00 191 GLU A O 1
ATOM 1502 N N . ALA A 1 192 ? 43.161 -4.836 10.191 1.00 73.62 192 ALA A N 1
ATOM 1503 C CA . ALA A 1 192 ? 43.232 -6.262 10.492 1.00 73.62 192 ALA A CA 1
ATOM 1504 C C . ALA A 1 192 ? 43.511 -7.123 9.245 1.00 73.62 192 ALA A C 1
ATOM 1506 O O . ALA A 1 192 ? 44.131 -8.175 9.367 1.00 73.62 192 ALA A O 1
ATOM 1507 N N . SER A 1 193 ? 43.046 -6.717 8.061 1.00 73.31 193 SER A N 1
ATOM 1508 C CA . SER A 1 193 ? 43.300 -7.430 6.802 1.00 73.31 193 SER A CA 1
ATOM 1509 C C . SER A 1 193 ? 44.708 -7.176 6.268 1.00 73.31 193 SER A C 1
ATOM 1511 O O . SER A 1 193 ? 45.307 -8.113 5.756 1.00 7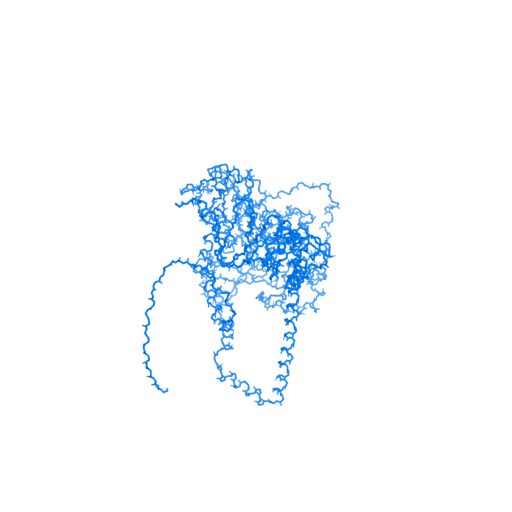3.31 193 SER A O 1
ATOM 1513 N N . GLU A 1 194 ? 45.245 -5.962 6.414 1.00 79.94 194 GLU A N 1
ATOM 1514 C CA . GLU A 1 194 ? 46.627 -5.610 6.053 1.00 79.94 194 GLU A CA 1
ATOM 1515 C C . GLU A 1 194 ? 47.618 -6.397 6.928 1.00 79.94 194 GLU A C 1
ATOM 1517 O O . GLU A 1 194 ? 48.435 -7.142 6.395 1.00 79.94 194 GLU A O 1
ATOM 1522 N N . VAL A 1 195 ? 47.427 -6.399 8.255 1.00 75.50 195 VAL A N 1
ATOM 1523 C CA . VAL A 1 195 ? 48.252 -7.189 9.198 1.00 75.50 195 VAL A CA 1
ATOM 1524 C C . VAL A 1 195 ? 48.192 -8.697 8.910 1.00 75.50 195 VAL A C 1
ATOM 1526 O O . VAL A 1 195 ? 49.168 -9.419 9.103 1.00 75.50 195 VAL A O 1
ATOM 1529 N N . ILE A 1 196 ? 47.045 -9.205 8.452 1.00 75.69 196 ILE A N 1
ATOM 1530 C CA . ILE A 1 196 ? 46.898 -10.619 8.069 1.00 75.69 196 ILE A CA 1
ATOM 1531 C C . ILE A 1 196 ? 47.472 -10.894 6.676 1.00 75.69 196 ILE A C 1
ATOM 1533 O O . ILE A 1 196 ? 47.932 -12.006 6.427 1.00 75.69 196 ILE A O 1
ATOM 1537 N N . GLY A 1 197 ? 47.451 -9.909 5.779 1.00 74.56 197 GLY A N 1
ATOM 1538 C CA . GLY A 1 197 ? 48.045 -9.985 4.448 1.00 74.56 197 GLY A CA 1
ATOM 1539 C C . GLY A 1 197 ? 49.571 -10.061 4.489 1.00 74.56 197 GLY A C 1
ATOM 1540 O O . GLY A 1 197 ? 50.151 -10.804 3.699 1.00 74.56 197 GLY A O 1
ATOM 1541 N N . ASP A 1 198 ? 50.201 -9.387 5.455 1.00 80.06 198 ASP A N 1
ATOM 1542 C CA . ASP A 1 198 ? 51.660 -9.380 5.646 1.00 80.06 198 ASP A CA 1
ATOM 1543 C C . ASP A 1 198 ? 52.239 -10.759 6.008 1.00 80.06 198 ASP A C 1
ATOM 1545 O O . ASP A 1 198 ? 53.426 -11.020 5.806 1.00 80.06 198 ASP A O 1
ATOM 1549 N N . SER A 1 199 ? 51.412 -11.679 6.517 1.00 72.69 199 SER A N 1
ATOM 1550 C CA . SER A 1 199 ? 51.819 -13.049 6.825 1.00 72.69 199 SER A CA 1
ATOM 1551 C C . SER A 1 199 ? 50.884 -14.070 6.167 1.00 72.69 199 SER A C 1
ATOM 1553 O O . SER A 1 199 ? 49.805 -14.358 6.694 1.00 72.69 199 SER A O 1
ATOM 1555 N N . PRO A 1 200 ? 51.306 -14.722 5.066 1.00 70.19 200 PRO A N 1
ATOM 1556 C CA . PRO A 1 200 ? 50.517 -15.764 4.402 1.00 70.19 200 PRO A CA 1
ATOM 1557 C C . PRO A 1 200 ? 50.085 -16.898 5.349 1.00 70.19 200 PRO A C 1
ATOM 1559 O O . PRO A 1 200 ? 48.989 -17.447 5.219 1.00 70.19 200 PRO A O 1
ATOM 1562 N N . ALA A 1 201 ? 50.913 -17.203 6.357 1.00 74.50 201 ALA A N 1
ATOM 1563 C CA . ALA A 1 201 ? 50.632 -18.200 7.388 1.00 74.50 201 ALA A CA 1
ATOM 1564 C C . ALA A 1 201 ? 49.495 -17.782 8.341 1.00 74.50 201 ALA A C 1
ATOM 1566 O O . ALA A 1 201 ? 48.729 -18.639 8.780 1.00 74.50 201 ALA A O 1
ATOM 1567 N N . ALA A 1 202 ? 49.335 -16.486 8.639 1.00 73.00 202 ALA A N 1
ATOM 1568 C CA . ALA A 1 202 ? 48.261 -15.978 9.500 1.00 73.00 202 ALA A CA 1
ATOM 1569 C C . ALA A 1 202 ? 46.883 -16.100 8.829 1.00 73.00 202 ALA A C 1
ATOM 1571 O O . ALA A 1 202 ? 45.895 -16.456 9.477 1.00 73.00 202 ALA A O 1
ATOM 1572 N N . LEU A 1 203 ? 46.824 -15.870 7.515 1.00 69.88 203 LEU A N 1
ATOM 1573 C CA . LEU A 1 203 ? 45.620 -16.046 6.701 1.00 69.88 203 LEU A CA 1
ATOM 1574 C C . LEU A 1 203 ? 45.211 -17.528 6.653 1.00 69.88 203 LEU A C 1
ATOM 1576 O O . LEU A 1 203 ? 44.042 -17.865 6.859 1.00 69.88 203 LEU A O 1
ATOM 1580 N N . GLN A 1 204 ? 46.195 -18.416 6.499 1.00 70.81 204 GLN A N 1
ATOM 1581 C CA . GLN A 1 204 ? 46.011 -19.867 6.525 1.00 70.81 204 GLN A CA 1
ATOM 1582 C C . GLN A 1 204 ? 45.587 -20.374 7.917 1.00 70.81 204 GLN A C 1
ATOM 1584 O O . GLN A 1 204 ? 44.655 -21.167 8.022 1.00 70.81 204 GLN A O 1
ATOM 1589 N N . LEU A 1 205 ? 46.179 -19.856 8.997 1.00 72.81 205 LEU A N 1
ATOM 1590 C CA . LEU A 1 205 ? 45.791 -20.150 10.384 1.00 72.81 205 LEU A CA 1
ATOM 1591 C C . LEU A 1 205 ? 44.379 -19.660 10.712 1.00 72.81 205 LEU A C 1
ATOM 1593 O O . LEU A 1 205 ? 43.617 -20.389 11.344 1.00 72.81 205 LEU A O 1
ATOM 1597 N N . ARG A 1 206 ? 43.993 -18.461 10.263 1.00 66.44 206 ARG A N 1
ATOM 1598 C CA . ARG A 1 206 ? 42.634 -17.933 10.457 1.00 66.44 206 ARG A CA 1
ATOM 1599 C C . ARG A 1 206 ? 41.608 -18.727 9.651 1.00 66.44 206 ARG A C 1
ATOM 1601 O O . ARG A 1 206 ? 40.515 -18.999 10.154 1.00 66.44 206 ARG A O 1
ATOM 1608 N N . TYR A 1 207 ? 41.964 -19.148 8.439 1.00 63.81 207 TYR A N 1
ATOM 1609 C CA . TYR A 1 207 ? 41.159 -20.057 7.625 1.00 63.81 207 TYR A CA 1
ATOM 1610 C C . TYR A 1 207 ? 40.976 -21.416 8.320 1.00 63.81 207 TYR A C 1
ATOM 1612 O O . TYR A 1 207 ? 39.842 -21.862 8.497 1.00 63.81 207 TYR A O 1
ATOM 1620 N N . LEU A 1 208 ? 42.057 -22.014 8.830 1.00 70.50 208 LEU A N 1
ATOM 1621 C CA . LEU A 1 208 ? 42.030 -23.275 9.578 1.00 70.50 208 LEU A CA 1
ATOM 1622 C C . LEU A 1 208 ? 41.281 -23.161 10.913 1.00 70.50 208 LEU A C 1
ATOM 1624 O O . LEU A 1 208 ? 40.507 -24.050 11.244 1.00 70.50 208 LEU A O 1
ATOM 1628 N N . GLN A 1 209 ? 41.427 -22.066 11.664 1.00 69.62 209 GLN A N 1
ATOM 1629 C CA . GLN A 1 209 ? 40.649 -21.819 12.886 1.00 69.62 209 GLN A CA 1
ATOM 1630 C C . GLN A 1 209 ? 39.156 -21.664 12.592 1.00 69.62 209 GLN A C 1
ATOM 1632 O O . GLN A 1 209 ? 38.329 -22.140 13.367 1.00 69.62 209 GLN A O 1
ATOM 1637 N N . THR A 1 210 ? 38.800 -21.023 11.476 1.00 60.53 210 THR A N 1
ATOM 1638 C CA . THR A 1 210 ? 37.398 -20.879 11.058 1.00 60.53 210 THR A CA 1
ATOM 1639 C C . THR A 1 210 ? 36.819 -22.229 10.630 1.00 60.53 210 THR A C 1
ATOM 1641 O O . THR A 1 210 ? 35.714 -22.573 11.047 1.00 60.53 210 THR A O 1
ATOM 1644 N N . LEU A 1 211 ? 37.588 -23.023 9.877 1.00 54.59 211 LEU A N 1
ATOM 1645 C CA . LEU A 1 211 ? 37.223 -24.386 9.482 1.00 54.59 211 LEU A CA 1
ATOM 1646 C C . LEU A 1 211 ? 37.140 -25.351 10.670 1.00 54.59 211 LEU A C 1
ATOM 1648 O O . LEU A 1 211 ? 36.270 -26.208 10.677 1.00 54.59 211 LEU A O 1
ATOM 1652 N N . ASN A 1 212 ? 38.002 -25.219 11.679 1.00 60.72 212 ASN A N 1
ATOM 1653 C CA . ASN A 1 212 ? 38.017 -26.118 12.836 1.00 60.72 212 ASN A CA 1
ATOM 1654 C C . ASN A 1 212 ? 36.946 -25.742 13.875 1.00 60.72 212 ASN A C 1
ATOM 1656 O O . ASN A 1 212 ? 36.345 -26.606 14.506 1.00 60.72 212 ASN A O 1
ATOM 1660 N N . ARG A 1 213 ? 36.666 -24.441 14.038 1.00 56.50 213 ARG A N 1
ATOM 1661 C CA . ARG A 1 213 ? 35.619 -23.952 14.946 1.00 56.50 213 ARG A CA 1
ATOM 1662 C C . ARG A 1 213 ? 34.215 -24.238 14.419 1.00 56.50 213 ARG A C 1
ATOM 1664 O O . ARG A 1 213 ? 33.294 -24.369 15.223 1.00 56.50 213 ARG A O 1
ATOM 1671 N N . ASP A 1 214 ? 34.040 -24.289 13.100 1.00 55.94 214 ASP A N 1
ATOM 1672 C CA . ASP A 1 214 ? 32.736 -24.551 12.504 1.00 55.94 214 ASP A CA 1
ATOM 1673 C C . ASP A 1 214 ? 32.816 -25.177 11.093 1.00 55.94 214 ASP A C 1
ATOM 1675 O O . ASP A 1 214 ? 32.456 -24.524 10.108 1.00 55.94 214 ASP A O 1
ATOM 1679 N N . PRO A 1 215 ? 33.251 -26.447 10.964 1.00 54.34 215 PRO A N 1
ATOM 1680 C CA . PRO A 1 215 ? 33.435 -27.096 9.660 1.00 54.34 215 PRO A CA 1
ATOM 1681 C C . PRO A 1 215 ? 32.128 -27.233 8.858 1.00 54.34 215 PRO A C 1
ATOM 1683 O O . PRO A 1 215 ? 32.167 -27.357 7.636 1.00 54.34 215 PRO A O 1
ATOM 1686 N N . TRP A 1 216 ? 30.966 -27.165 9.529 1.00 56.00 216 TRP A N 1
ATOM 1687 C CA . TRP A 1 216 ? 29.633 -27.375 8.939 1.00 56.00 216 TRP A CA 1
ATOM 1688 C C . TRP A 1 216 ? 28.536 -26.394 9.408 1.00 56.00 216 TRP A C 1
ATOM 1690 O O . TRP A 1 216 ? 27.353 -26.617 9.137 1.00 56.00 216 TRP A O 1
ATOM 1700 N N . GLY A 1 217 ? 28.842 -25.323 10.141 1.00 69.94 217 GLY A N 1
ATOM 1701 C CA . GLY A 1 217 ? 27.805 -24.453 10.721 1.00 69.94 217 GLY A CA 1
ATOM 1702 C C . GLY A 1 217 ? 27.483 -23.219 9.901 1.00 69.94 217 GLY A C 1
ATOM 1703 O O . GLY A 1 217 ? 27.054 -23.360 8.766 1.00 69.94 217 GLY A O 1
ATOM 1704 N N . ARG A 1 218 ? 27.501 -22.017 10.488 1.00 51.94 218 ARG A N 1
ATOM 1705 C CA . ARG A 1 218 ? 26.773 -20.840 9.955 1.00 51.94 218 ARG A CA 1
ATOM 1706 C C . ARG A 1 218 ? 27.126 -20.474 8.509 1.00 51.94 218 ARG A C 1
ATOM 1708 O O . ARG A 1 218 ? 26.180 -20.220 7.770 1.00 51.94 218 ARG A O 1
ATOM 1715 N N . PRO A 1 219 ? 28.395 -20.479 8.063 1.00 44.97 219 PRO A N 1
ATOM 1716 C CA . PRO A 1 219 ? 28.730 -20.235 6.661 1.00 44.97 219 PRO A CA 1
ATOM 1717 C C . PRO A 1 219 ? 28.220 -21.355 5.749 1.00 44.97 219 PRO A C 1
ATOM 1719 O O . PRO A 1 219 ? 27.555 -21.065 4.762 1.00 44.97 219 PRO A O 1
ATOM 1722 N N . TYR A 1 220 ? 28.428 -22.625 6.116 1.00 54.06 220 TYR A N 1
ATOM 1723 C CA . TYR A 1 220 ? 27.923 -23.779 5.365 1.00 54.06 220 TYR A CA 1
ATOM 1724 C C . TYR A 1 220 ? 26.392 -23.801 5.306 1.00 54.06 220 TYR A C 1
ATOM 1726 O O . TYR A 1 220 ? 25.849 -24.038 4.239 1.00 54.06 220 TYR A O 1
ATOM 1734 N N . ARG A 1 221 ? 25.685 -23.480 6.398 1.00 52.59 221 ARG A N 1
ATOM 1735 C CA . ARG A 1 221 ? 24.218 -23.341 6.467 1.00 52.59 221 ARG A CA 1
ATOM 1736 C C . ARG A 1 221 ? 23.702 -22.115 5.722 1.00 52.59 221 ARG A C 1
ATOM 1738 O O . ARG A 1 221 ? 22.736 -22.248 4.993 1.00 52.59 221 ARG A O 1
ATOM 1745 N N . MET A 1 222 ? 24.350 -20.954 5.821 1.00 50.22 222 MET A N 1
ATOM 1746 C CA . MET A 1 222 ? 23.995 -19.772 5.021 1.00 50.22 222 MET A CA 1
ATOM 1747 C C . MET A 1 222 ? 24.195 -20.025 3.530 1.00 50.22 222 MET A C 1
ATOM 1749 O O . MET A 1 222 ? 23.412 -19.538 2.718 1.00 50.22 222 MET A O 1
ATOM 1753 N N . VAL A 1 223 ? 25.239 -20.769 3.169 1.00 51.81 223 VAL A N 1
ATOM 1754 C CA . VAL A 1 223 ? 25.500 -21.179 1.794 1.00 51.81 223 VAL A CA 1
ATOM 1755 C C . VAL A 1 223 ? 24.517 -22.274 1.383 1.00 51.81 223 VAL A C 1
ATOM 1757 O O . VAL A 1 223 ? 23.930 -22.133 0.327 1.00 51.81 223 VAL A O 1
ATOM 1760 N N . ARG A 1 224 ? 24.208 -23.274 2.216 1.00 52.97 224 ARG A N 1
ATOM 1761 C CA . ARG A 1 224 ? 23.193 -24.312 1.940 1.00 52.97 224 ARG A CA 1
ATOM 1762 C C . ARG A 1 224 ? 21.771 -23.769 1.824 1.00 52.97 224 ARG A C 1
ATOM 1764 O O . ARG A 1 224 ? 21.030 -24.221 0.967 1.00 52.97 224 ARG A O 1
ATOM 1771 N N . ASP A 1 225 ? 21.385 -22.815 2.663 1.00 48.53 225 ASP A N 1
ATOM 1772 C CA . ASP A 1 225 ? 20.058 -22.189 2.618 1.00 48.53 225 ASP A CA 1
ATOM 1773 C C . ASP A 1 225 ? 19.913 -21.289 1.378 1.00 48.53 225 ASP A C 1
ATOM 1775 O O . ASP A 1 225 ? 18.805 -21.079 0.879 1.00 48.53 225 ASP A O 1
ATOM 1779 N N . LYS A 1 226 ? 21.036 -20.778 0.850 1.00 49.69 226 LYS A N 1
ATOM 1780 C CA . LYS A 1 226 ? 21.104 -20.041 -0.424 1.00 49.69 226 LYS A CA 1
ATOM 1781 C C . LYS A 1 226 ? 21.279 -20.955 -1.639 1.00 49.69 226 LYS A C 1
ATOM 1783 O O . LYS A 1 226 ? 20.775 -20.633 -2.712 1.00 49.69 226 LYS A O 1
ATOM 1788 N N . LEU A 1 227 ? 21.938 -22.096 -1.474 1.00 44.50 227 LEU A N 1
ATOM 1789 C CA . LEU A 1 227 ? 22.021 -23.192 -2.429 1.00 44.50 227 LEU A CA 1
ATOM 1790 C C . LEU A 1 227 ? 20.744 -24.019 -2.302 1.00 44.50 227 LEU A C 1
ATOM 1792 O O . LEU A 1 227 ? 20.751 -25.160 -1.841 1.00 44.50 227 LEU A O 1
ATOM 1796 N N . ARG A 1 228 ? 19.617 -23.448 -2.744 1.00 49.84 228 ARG A N 1
ATOM 1797 C CA . ARG A 1 228 ? 18.507 -24.304 -3.161 1.00 49.84 228 ARG A CA 1
ATOM 1798 C C . ARG A 1 228 ? 19.086 -25.279 -4.179 1.00 49.84 228 ARG A C 1
ATOM 1800 O O . ARG A 1 228 ? 19.667 -24.837 -5.170 1.00 49.84 228 ARG A O 1
ATOM 1807 N N . THR A 1 229 ? 18.937 -26.579 -3.930 1.00 43.56 229 THR A N 1
ATOM 1808 C CA . THR A 1 229 ? 19.082 -27.577 -4.987 1.00 43.56 229 THR A CA 1
ATOM 1809 C C . THR A 1 229 ? 18.277 -27.056 -6.166 1.00 43.56 229 THR A C 1
ATOM 1811 O O . THR A 1 229 ? 17.106 -26.703 -6.003 1.00 43.56 229 THR A O 1
ATOM 1814 N N . TRP A 1 230 ? 18.940 -26.872 -7.308 1.00 48.88 230 TRP A N 1
ATOM 1815 C CA . TRP A 1 230 ? 18.265 -26.507 -8.542 1.00 48.88 230 TRP A CA 1
ATOM 1816 C C . TRP A 1 230 ? 17.100 -27.485 -8.703 1.00 48.88 230 TRP A C 1
ATOM 1818 O O . TRP A 1 230 ? 17.302 -28.690 -8.829 1.00 48.88 230 TRP A O 1
ATOM 1828 N N . ALA A 1 231 ? 15.883 -26.975 -8.537 1.00 57.28 231 ALA A N 1
ATOM 1829 C CA . ALA A 1 231 ? 14.676 -27.753 -8.694 1.00 57.28 231 ALA A CA 1
ATOM 1830 C C . ALA A 1 231 ? 14.177 -27.467 -10.108 1.00 57.28 231 ALA A C 1
ATOM 1832 O O . ALA A 1 231 ? 14.046 -26.283 -10.454 1.00 57.28 231 ALA A O 1
ATOM 1833 N N . PRO A 1 232 ? 13.909 -28.502 -10.921 1.00 60.72 232 PRO A N 1
ATOM 1834 C CA . PRO A 1 232 ? 13.321 -28.291 -12.231 1.00 60.72 232 PRO A CA 1
ATOM 1835 C C . PRO A 1 232 ? 12.030 -27.463 -12.081 1.00 60.72 232 PRO A C 1
ATOM 1837 O O . PRO A 1 232 ? 11.294 -27.641 -11.097 1.00 60.72 232 PRO A O 1
ATOM 1840 N N . PRO A 1 233 ? 11.757 -26.507 -12.993 1.00 69.25 233 PRO A N 1
ATOM 1841 C CA . PRO A 1 233 ? 10.503 -25.767 -13.013 1.00 69.25 233 PRO A CA 1
ATOM 1842 C C . PRO A 1 233 ? 9.309 -26.710 -12.877 1.00 69.25 233 PRO A C 1
ATOM 1844 O O . PRO A 1 233 ? 9.324 -27.814 -13.409 1.00 69.25 233 PRO A O 1
ATOM 1847 N N . LEU A 1 234 ? 8.239 -26.271 -12.210 1.00 72.88 234 LEU A N 1
ATOM 1848 C CA . LEU A 1 234 ? 7.058 -27.120 -12.006 1.00 72.88 234 LEU A CA 1
ATOM 1849 C C . LEU A 1 234 ? 6.465 -27.645 -13.322 1.00 72.88 234 LEU A C 1
ATOM 1851 O O . LEU A 1 234 ? 5.882 -28.719 -13.326 1.00 72.88 234 LEU A O 1
ATOM 1855 N N . THR A 1 235 ? 6.656 -26.935 -14.434 1.00 71.31 235 THR A N 1
ATOM 1856 C CA . THR A 1 235 ? 6.245 -27.387 -15.771 1.00 71.31 235 THR A CA 1
ATOM 1857 C C . THR A 1 235 ? 7.062 -28.571 -16.302 1.00 71.31 235 THR A C 1
ATOM 1859 O O . THR A 1 235 ? 6.560 -29.302 -17.140 1.00 71.31 235 THR A O 1
ATOM 1862 N N . GLN A 1 236 ? 8.283 -28.793 -15.807 1.00 72.75 236 GLN A N 1
ATOM 1863 C CA . GLN A 1 236 ? 9.090 -29.980 -16.116 1.00 72.75 236 GLN A CA 1
ATOM 1864 C C . GLN A 1 236 ? 8.753 -31.158 -15.194 1.00 72.75 236 GLN A C 1
ATOM 1866 O O . GLN A 1 236 ? 8.882 -32.309 -15.592 1.00 72.75 236 GLN A O 1
ATOM 1871 N N . SER A 1 237 ? 8.328 -30.884 -13.959 1.00 72.56 237 SER A N 1
ATOM 1872 C CA . SER A 1 237 ? 8.035 -31.921 -12.957 1.00 72.56 237 SER A CA 1
ATOM 1873 C C . SER A 1 237 ? 6.598 -32.451 -13.015 1.00 72.56 237 SER A C 1
ATOM 1875 O O . SER A 1 237 ? 6.305 -33.492 -12.432 1.00 72.56 237 SER A O 1
ATOM 1877 N N . LEU A 1 238 ? 5.682 -31.711 -13.642 1.00 77.12 238 LEU A N 1
ATOM 1878 C CA . LEU A 1 238 ? 4.287 -32.110 -13.829 1.00 77.12 238 LEU A CA 1
ATOM 1879 C C . LEU A 1 238 ? 4.126 -32.943 -15.103 1.00 77.12 238 LEU A C 1
ATOM 1881 O O . LEU A 1 238 ? 4.877 -32.785 -16.061 1.00 77.12 238 LEU A O 1
ATOM 1885 N N . ARG A 1 239 ? 3.099 -33.800 -15.115 1.00 78.00 239 ARG A N 1
ATOM 1886 C CA . ARG A 1 239 ? 2.705 -34.540 -16.318 1.00 78.00 239 ARG A CA 1
ATOM 1887 C C . ARG A 1 239 ? 2.312 -33.559 -17.439 1.00 78.00 239 ARG A C 1
ATOM 1889 O O . ARG A 1 239 ? 1.630 -32.577 -17.121 1.00 78.00 239 ARG A O 1
ATOM 1896 N N . PRO A 1 240 ? 2.698 -33.803 -18.705 1.00 79.69 240 PRO A N 1
ATOM 1897 C CA . PRO A 1 240 ? 2.431 -32.892 -19.821 1.00 79.69 240 PRO A CA 1
ATOM 1898 C C . PRO A 1 240 ? 0.962 -32.474 -19.946 1.00 79.69 240 PRO A C 1
ATOM 1900 O O . PRO A 1 240 ? 0.680 -31.295 -20.152 1.00 79.69 240 PRO A O 1
ATOM 1903 N N . GLU A 1 241 ? 0.034 -33.405 -19.721 1.00 81.12 241 GLU A N 1
ATOM 1904 C CA . GLU A 1 241 ? -1.409 -33.170 -19.846 1.00 81.12 241 GLU A CA 1
ATOM 1905 C C . GLU A 1 241 ? -1.896 -32.156 -18.801 1.00 81.12 241 GLU A C 1
ATOM 1907 O O . GLU A 1 241 ? -2.654 -31.239 -19.109 1.00 81.12 241 GLU A O 1
ATOM 1912 N N . ILE A 1 242 ? -1.383 -32.260 -17.568 1.00 82.81 242 ILE A N 1
ATOM 1913 C CA . ILE A 1 242 ? -1.696 -31.319 -16.483 1.00 82.81 242 ILE A CA 1
ATOM 1914 C C . ILE A 1 242 ? -1.111 -29.941 -16.801 1.00 82.81 242 ILE A C 1
ATOM 1916 O O . ILE A 1 242 ? -1.743 -28.923 -16.534 1.00 82.81 242 ILE A O 1
ATOM 1920 N N . VAL A 1 243 ? 0.099 -29.874 -17.364 1.00 83.31 243 VAL A N 1
ATOM 1921 C CA . VAL A 1 243 ? 0.709 -28.591 -17.745 1.00 83.31 243 VAL A CA 1
ATOM 1922 C C . VAL A 1 243 ? -0.120 -27.912 -18.829 1.00 83.31 243 VAL A C 1
ATOM 1924 O O . VAL A 1 243 ? -0.398 -26.717 -18.717 1.00 83.31 243 VAL A O 1
ATOM 1927 N N . GLU A 1 244 ? -0.548 -28.654 -19.846 1.00 84.19 244 GLU A N 1
ATOM 1928 C CA . GLU A 1 244 ? -1.386 -28.117 -20.913 1.00 84.19 244 GLU A CA 1
ATOM 1929 C C . GLU A 1 244 ? -2.748 -27.644 -20.393 1.00 84.19 244 GLU A C 1
ATOM 1931 O O . GLU A 1 244 ? -3.173 -26.542 -20.745 1.00 84.19 244 GLU A O 1
ATOM 1936 N N . GLU A 1 245 ? -3.383 -28.394 -19.489 1.00 85.94 245 GLU A N 1
ATOM 1937 C CA . GLU A 1 245 ? -4.639 -28.006 -18.838 1.00 85.94 245 GLU A CA 1
ATOM 1938 C C . GLU A 1 245 ? -4.472 -26.749 -17.968 1.00 85.94 245 GLU A C 1
ATOM 1940 O O . GLU A 1 245 ? -5.244 -25.791 -18.078 1.00 85.94 245 GLU A O 1
ATOM 1945 N N . VAL A 1 246 ? -3.426 -26.703 -17.137 1.00 86.81 246 VAL A N 1
ATOM 1946 C CA . VAL A 1 246 ? -3.136 -25.568 -16.249 1.00 86.81 246 VAL A CA 1
ATOM 1947 C C . VAL A 1 246 ? -2.839 -24.313 -17.062 1.00 86.81 246 VAL A C 1
ATOM 1949 O O . VAL A 1 246 ? -3.445 -23.268 -16.821 1.00 86.81 246 VAL A O 1
ATOM 1952 N N . VAL A 1 247 ? -1.941 -24.387 -18.048 1.00 88.12 247 VAL A N 1
ATOM 1953 C CA . VAL A 1 247 ? -1.657 -23.255 -18.944 1.00 88.12 247 VAL A CA 1
ATOM 1954 C C . VAL A 1 247 ? -2.916 -22.917 -19.762 1.00 88.12 247 VAL A C 1
ATOM 1956 O O . VAL A 1 247 ? -3.211 -21.740 -19.979 1.00 88.12 247 VAL A O 1
ATOM 1959 N N . GLY A 1 248 ? -3.686 -23.942 -20.147 1.00 88.06 248 GLY A N 1
ATOM 1960 C CA . GLY A 1 248 ? -5.027 -23.930 -20.740 1.00 88.06 248 GLY A CA 1
ATOM 1961 C C . GLY A 1 248 ? -5.958 -22.935 -20.075 1.00 88.06 248 GLY A C 1
ATOM 1962 O O . GLY A 1 248 ? -6.358 -21.941 -20.686 1.00 88.06 248 GLY A O 1
ATOM 1963 N N . ALA A 1 249 ? -6.234 -23.209 -18.809 1.00 88.06 249 ALA A N 1
ATOM 1964 C CA . ALA A 1 249 ? -7.131 -22.444 -17.963 1.00 88.06 249 ALA A CA 1
ATOM 1965 C C . ALA A 1 249 ? -6.543 -21.089 -17.532 1.00 88.06 249 ALA A C 1
ATOM 1967 O O . ALA A 1 249 ? -7.286 -20.120 -17.386 1.00 88.06 249 ALA A O 1
ATOM 1968 N N . LEU A 1 250 ? -5.221 -20.990 -17.340 1.00 88.06 250 LEU A N 1
ATOM 1969 C CA . LEU A 1 250 ? -4.571 -19.740 -16.929 1.00 88.06 250 LEU A CA 1
ATOM 1970 C C . LEU A 1 250 ? -4.459 -18.710 -18.059 1.00 88.06 250 LEU A C 1
ATOM 1972 O O . LEU A 1 250 ? -4.442 -17.519 -17.764 1.00 88.06 250 LEU A O 1
ATOM 1976 N N . PHE A 1 251 ? -4.408 -19.128 -19.325 1.00 89.94 251 PHE A N 1
ATOM 1977 C CA . PHE A 1 251 ? -4.293 -18.225 -20.478 1.00 89.94 251 PHE A CA 1
ATOM 1978 C C . PHE A 1 251 ? -5.368 -18.515 -21.539 1.00 89.94 251 PHE A C 1
ATOM 1980 O O . PHE A 1 251 ? -5.037 -18.983 -22.635 1.00 89.94 251 PHE A O 1
ATOM 1987 N N . PRO A 1 252 ? -6.658 -18.290 -21.235 1.00 86.81 252 PRO A N 1
ATOM 1988 C CA . PRO A 1 252 ? -7.753 -18.681 -22.118 1.00 86.81 252 PRO A CA 1
ATOM 1989 C C . PRO A 1 252 ? -7.715 -17.940 -23.465 1.00 86.81 252 PRO A C 1
ATOM 1991 O O . PRO A 1 252 ? -7.262 -16.800 -23.557 1.00 86.81 252 PRO A O 1
ATOM 1994 N N . ARG A 1 253 ? -8.203 -18.585 -24.532 1.00 83.69 253 ARG A N 1
ATOM 1995 C CA . ARG A 1 253 ? -8.245 -17.995 -25.883 1.00 83.69 253 ARG A CA 1
ATOM 1996 C C . ARG A 1 253 ? -9.491 -17.150 -26.109 1.00 83.69 253 ARG A C 1
ATOM 1998 O O . ARG A 1 253 ? -10.560 -17.478 -25.607 1.00 83.69 253 ARG A O 1
ATOM 2005 N N . LEU A 1 254 ? -9.343 -16.088 -26.904 1.00 78.44 254 LEU A N 1
ATOM 2006 C CA . LEU A 1 254 ? -10.384 -15.299 -27.581 1.00 78.44 254 LEU A CA 1
ATOM 2007 C C . LEU A 1 254 ? -11.621 -16.136 -27.978 1.00 78.44 254 LEU A C 1
ATOM 2009 O O . LEU A 1 254 ? -11.422 -17.006 -28.822 1.00 78.44 254 LEU A O 1
ATOM 2013 N N . TRP A 1 255 ? -12.847 -15.948 -27.469 1.00 74.38 255 TRP A N 1
ATOM 2014 C CA . TRP A 1 255 ? -14.005 -16.560 -28.153 1.00 74.38 255 TRP A CA 1
ATOM 2015 C C . TRP A 1 255 ? -14.172 -15.883 -29.521 1.00 74.38 255 TRP A C 1
ATOM 2017 O O . TRP A 1 255 ? -14.107 -14.654 -29.605 1.00 74.38 255 TRP A O 1
ATOM 2027 N N . ARG A 1 256 ? -14.368 -16.652 -30.600 1.00 73.31 256 ARG A N 1
ATOM 2028 C CA . ARG A 1 256 ? -14.583 -16.067 -31.936 1.00 73.31 256 ARG A CA 1
ATOM 2029 C C . ARG A 1 256 ? -15.862 -15.220 -31.929 1.00 73.31 256 ARG A C 1
ATOM 2031 O O . ARG A 1 256 ? -16.887 -15.680 -31.442 1.00 73.31 256 ARG A O 1
ATOM 2038 N N . GLY A 1 257 ? -15.788 -14.000 -32.467 1.00 75.31 257 GLY A N 1
ATOM 2039 C CA . GLY A 1 257 ? -16.928 -13.077 -32.551 1.00 75.31 257 GLY A CA 1
ATOM 2040 C C . GLY A 1 257 ? -17.180 -12.214 -31.308 1.00 75.31 257 GLY A C 1
ATOM 2041 O O . GLY A 1 257 ? -18.206 -11.546 -31.250 1.00 75.31 257 GLY A O 1
ATOM 2042 N N . PHE A 1 258 ? -16.278 -12.196 -30.318 1.00 86.75 258 PHE A N 1
ATOM 2043 C CA . PHE A 1 258 ? -16.396 -11.262 -29.194 1.00 86.75 258 PHE A CA 1
ATOM 2044 C C . PHE A 1 258 ? -16.248 -9.807 -29.664 1.00 86.75 258 PHE A C 1
ATOM 2046 O O . PHE A 1 258 ? -15.199 -9.416 -30.177 1.00 86.75 258 PHE A O 1
ATOM 2053 N N . THR A 1 259 ? -17.277 -9.000 -29.424 1.00 86.31 259 THR A N 1
ATOM 2054 C CA . THR A 1 259 ? -17.258 -7.549 -29.629 1.00 86.31 259 THR A CA 1
ATOM 2055 C C . THR A 1 259 ? -17.108 -6.839 -28.284 1.00 86.31 259 THR A C 1
ATOM 2057 O O . THR A 1 259 ? -17.929 -7.087 -27.394 1.00 86.31 259 THR A O 1
ATOM 2060 N N . PRO A 1 260 ? -16.099 -5.963 -28.109 1.00 88.62 260 PRO A N 1
ATOM 2061 C CA . PRO A 1 260 ? -15.967 -5.191 -26.880 1.00 88.62 260 PRO A CA 1
ATOM 2062 C C . PRO A 1 260 ? -17.180 -4.261 -26.702 1.00 88.62 260 PRO A C 1
ATOM 2064 O O . PRO A 1 260 ? -17.780 -3.832 -27.693 1.00 88.62 260 PRO A O 1
ATOM 2067 N N . PRO A 1 261 ? -17.560 -3.930 -25.458 1.00 88.62 261 PRO A N 1
ATOM 2068 C CA . PRO A 1 261 ? -18.614 -2.955 -25.227 1.00 88.62 261 PRO A CA 1
ATOM 2069 C C . PRO A 1 261 ? -18.182 -1.579 -25.743 1.00 88.62 261 PRO A C 1
ATOM 2071 O O . PRO A 1 261 ? -17.030 -1.179 -25.581 1.00 88.62 261 PRO A O 1
ATOM 2074 N N . SER A 1 262 ? -19.123 -0.831 -26.324 1.00 85.31 262 SER A N 1
ATOM 2075 C CA . SER A 1 262 ? -18.875 0.561 -26.696 1.00 85.31 262 SER A CA 1
ATOM 2076 C C . SER A 1 262 ? -18.708 1.403 -25.430 1.00 85.31 262 SER A C 1
ATOM 2078 O O . SER A 1 262 ? -19.625 1.515 -24.612 1.00 85.31 262 SER A O 1
ATOM 2080 N N . MET A 1 263 ? -17.513 1.964 -25.253 1.00 86.06 263 MET A N 1
ATOM 2081 C CA . MET A 1 263 ? -17.190 2.876 -24.162 1.00 86.06 263 MET A CA 1
ATOM 2082 C C . MET A 1 263 ? -17.308 4.303 -24.697 1.00 86.06 263 MET A C 1
ATOM 2084 O O . MET A 1 263 ? -16.328 4.884 -25.155 1.00 86.06 263 MET A O 1
ATOM 2088 N N . THR A 1 264 ? -18.522 4.854 -24.718 1.00 74.25 264 THR A N 1
ATOM 2089 C CA . THR A 1 264 ? -18.756 6.208 -25.234 1.00 74.25 264 THR A CA 1
ATOM 2090 C C . THR A 1 264 ? -17.987 7.226 -24.389 1.00 74.25 264 THR A C 1
ATOM 2092 O O . THR A 1 264 ? -18.219 7.295 -23.178 1.00 74.25 264 THR A O 1
ATOM 2095 N N . PRO A 1 265 ? -17.069 8.014 -24.978 1.00 68.06 265 PRO A N 1
ATOM 2096 C CA . PRO A 1 265 ? -16.384 9.059 -24.236 1.00 68.06 265 PRO A CA 1
ATOM 2097 C C . PRO A 1 265 ? -17.394 10.133 -23.800 1.00 68.06 265 PRO A C 1
ATOM 2099 O O . PRO A 1 265 ? -18.364 10.392 -24.519 1.00 68.06 265 PRO A O 1
ATOM 2102 N N . PRO A 1 266 ? -17.190 10.788 -22.644 1.00 64.69 266 PRO A N 1
ATOM 2103 C CA . PRO A 1 266 ? -17.990 11.952 -22.276 1.00 64.69 266 PRO A CA 1
ATOM 2104 C C . PRO A 1 266 ? -17.843 13.053 -23.343 1.00 64.69 266 PRO A C 1
ATOM 2106 O O . PRO A 1 266 ? -16.801 13.101 -24.011 1.00 64.69 266 PRO A O 1
ATOM 2109 N N . PRO A 1 267 ? -18.835 13.951 -23.511 1.00 62.41 267 PRO A N 1
ATOM 2110 C CA . PRO A 1 267 ? -18.722 15.080 -24.432 1.00 62.41 267 PRO A CA 1
ATOM 2111 C C . PRO A 1 267 ? -17.454 15.897 -24.145 1.00 62.41 267 PRO A C 1
ATOM 2113 O O . PRO A 1 267 ? -17.016 16.031 -22.998 1.00 62.41 267 PRO A O 1
ATOM 2116 N N . ALA A 1 268 ? -16.799 16.386 -25.198 1.00 59.62 268 ALA A N 1
ATOM 2117 C CA . ALA A 1 268 ? -15.641 17.260 -25.055 1.00 59.62 268 ALA A CA 1
ATOM 2118 C C . ALA A 1 268 ? -16.048 18.539 -24.318 1.00 59.62 268 ALA A C 1
ATOM 2120 O O . ALA A 1 268 ? -17.040 19.171 -24.670 1.00 59.62 268 ALA A O 1
ATOM 2121 N N . VAL A 1 269 ? -15.296 18.908 -23.278 1.00 54.03 269 VAL A N 1
ATOM 2122 C CA . VAL A 1 269 ? -15.418 20.240 -22.687 1.00 54.03 269 VAL A CA 1
ATOM 2123 C C . VAL A 1 269 ? -14.814 21.208 -23.710 1.00 54.03 269 VAL A C 1
ATOM 2125 O O . VAL A 1 269 ? -13.665 20.992 -24.103 1.00 54.03 269 VAL A O 1
ATOM 2128 N N . PRO A 1 270 ? -15.543 22.232 -24.183 1.00 44.94 270 PRO A N 1
ATOM 2129 C CA . PRO A 1 270 ? -15.020 23.175 -25.162 1.00 44.94 270 PRO A CA 1
ATOM 2130 C C . PRO A 1 270 ? -14.087 24.163 -24.453 1.00 44.94 270 PRO A C 1
ATOM 2132 O O . PRO A 1 270 ? -14.506 25.256 -24.094 1.00 44.94 270 PRO A O 1
ATOM 2135 N N . ASN A 1 271 ? -12.861 23.732 -24.145 1.00 46.06 271 ASN A N 1
ATOM 2136 C CA . ASN A 1 271 ? -11.695 24.584 -23.876 1.00 46.06 271 ASN A CA 1
ATOM 2137 C C . ASN A 1 271 ? -10.504 23.731 -23.427 1.00 46.06 271 ASN A C 1
ATOM 2139 O O . ASN A 1 271 ? -10.363 23.477 -22.238 1.00 46.06 271 ASN A O 1
ATOM 2143 N N . VAL A 1 272 ? -9.665 23.313 -24.377 1.00 45.91 272 VAL A N 1
ATOM 2144 C CA . VAL A 1 272 ? -8.196 23.479 -24.412 1.00 45.91 272 VAL A CA 1
ATOM 2145 C C . VAL A 1 272 ? -7.842 23.295 -25.894 1.00 45.91 272 VAL A C 1
ATOM 2147 O O . VAL A 1 272 ? -8.356 22.366 -26.506 1.00 45.91 272 VAL A O 1
ATOM 2150 N N . GLY A 1 273 ? -7.061 24.191 -26.497 1.00 44.34 273 GLY A N 1
ATOM 2151 C CA . GLY A 1 273 ? -6.796 24.242 -27.944 1.00 44.34 273 GLY A CA 1
ATOM 2152 C C . GLY A 1 273 ? -5.965 23.092 -28.532 1.00 44.34 273 GLY A C 1
ATOM 2153 O O . GLY A 1 273 ? -4.990 23.369 -29.211 1.00 44.34 273 GLY A O 1
ATOM 2154 N N . HIS A 1 274 ? -6.337 21.834 -28.289 1.00 47.66 274 HIS A N 1
ATOM 2155 C CA . HIS A 1 274 ? -5.849 20.682 -29.046 1.00 47.66 274 HIS A CA 1
ATOM 2156 C C . HIS A 1 274 ? -6.792 20.438 -30.225 1.00 47.66 274 HIS A C 1
ATOM 2158 O O . HIS A 1 274 ? -7.919 19.971 -30.043 1.00 47.66 274 HIS A O 1
ATOM 2164 N N . SER A 1 275 ? -6.342 20.784 -31.428 1.00 47.25 275 SER A N 1
ATOM 2165 C CA . SER A 1 275 ? -6.902 20.231 -32.662 1.00 47.25 275 SER A CA 1
ATOM 2166 C C . SER A 1 275 ? -6.569 18.740 -32.743 1.00 47.25 275 SER A C 1
ATOM 2168 O O . SER A 1 275 ? -5.531 18.321 -32.239 1.00 47.25 275 SER A O 1
ATOM 2170 N N . ASP A 1 276 ? -7.400 17.942 -33.420 1.00 46.28 276 ASP A N 1
ATOM 2171 C CA . ASP A 1 276 ? -7.078 16.535 -33.724 1.00 46.28 276 ASP A CA 1
ATOM 2172 C C . ASP A 1 276 ? -5.719 16.389 -34.461 1.00 46.28 276 ASP A C 1
ATOM 2174 O O . ASP A 1 276 ? -5.101 15.330 -34.405 1.00 46.28 276 ASP A O 1
ATOM 2178 N N . ASP A 1 277 ? -5.211 17.473 -35.068 1.00 47.25 277 ASP A N 1
ATOM 2179 C CA . ASP A 1 277 ? -3.890 17.571 -35.708 1.00 47.25 277 ASP A CA 1
ATOM 2180 C C . ASP A 1 277 ? -2.690 17.595 -34.724 1.00 47.25 277 ASP A C 1
ATOM 2182 O O . ASP A 1 277 ? -1.576 17.253 -35.119 1.00 47.25 277 ASP A O 1
ATOM 2186 N N . ASP A 1 278 ? -2.874 17.957 -33.441 1.00 53.09 278 ASP A N 1
ATOM 2187 C CA . ASP A 1 278 ? -1.793 17.918 -32.423 1.00 53.09 278 ASP A CA 1
ATOM 2188 C C . ASP A 1 278 ? -1.439 16.469 -32.014 1.00 53.09 278 ASP A C 1
ATOM 2190 O O . ASP A 1 278 ? -0.357 16.200 -31.486 1.00 53.09 278 ASP A O 1
ATOM 2194 N N . ASP A 1 279 ? -2.339 15.517 -32.284 1.00 57.47 279 ASP A N 1
ATOM 2195 C CA . ASP A 1 279 ? -2.224 14.105 -31.902 1.00 57.47 279 ASP A CA 1
ATOM 2196 C C . ASP A 1 279 ? -1.236 13.313 -32.793 1.00 57.47 279 ASP A C 1
ATOM 2198 O O . ASP A 1 279 ? -0.941 12.148 -32.497 1.00 57.47 279 ASP A O 1
ATOM 2202 N N . ASP A 1 280 ? -0.712 13.939 -33.859 1.00 61.12 280 ASP A N 1
ATOM 2203 C CA . ASP A 1 280 ? 0.292 13.384 -34.782 1.00 61.12 280 ASP A CA 1
ATOM 2204 C C . ASP A 1 280 ? 1.745 13.749 -34.411 1.00 61.12 280 ASP A C 1
ATOM 2206 O O . ASP A 1 280 ? 2.690 13.142 -34.929 1.00 61.12 280 ASP A O 1
ATOM 2210 N N . ILE A 1 281 ? 1.963 14.686 -33.478 1.00 79.88 281 ILE A N 1
ATOM 2211 C CA . ILE A 1 281 ? 3.309 14.997 -32.979 1.00 79.88 281 ILE A CA 1
ATOM 2212 C C . ILE A 1 281 ? 3.711 13.932 -31.956 1.00 79.88 281 ILE A C 1
ATOM 2214 O O . ILE A 1 281 ? 3.152 13.846 -30.863 1.00 79.88 281 ILE A O 1
ATOM 2218 N N . VAL A 1 282 ? 4.727 13.130 -32.286 1.00 87.75 282 VAL A N 1
ATOM 2219 C CA . VAL A 1 282 ? 5.277 12.118 -31.376 1.00 87.75 282 VAL A CA 1
ATOM 2220 C C . VAL A 1 282 ? 6.435 12.718 -30.577 1.00 87.75 282 VAL A C 1
ATOM 2222 O O . VAL A 1 282 ? 7.489 12.983 -31.152 1.00 87.75 282 VAL A O 1
ATOM 2225 N N . PRO A 1 283 ? 6.307 12.909 -29.249 1.00 89.75 283 PRO A N 1
ATOM 2226 C CA . PRO A 1 283 ? 7.404 13.448 -28.458 1.00 89.75 283 PRO A CA 1
ATOM 2227 C C . PRO A 1 283 ? 8.539 12.426 -28.357 1.00 89.75 283 PRO A C 1
ATOM 2229 O O . PRO A 1 283 ? 8.312 11.287 -27.928 1.00 89.75 283 PRO A O 1
ATOM 2232 N N . GLU A 1 284 ? 9.766 12.833 -28.669 1.00 90.69 284 GLU A N 1
ATOM 2233 C CA . GLU A 1 284 ? 10.950 11.988 -28.489 1.00 90.69 284 GLU A CA 1
ATOM 2234 C C . GLU A 1 284 ? 11.135 11.571 -27.022 1.00 90.69 284 GLU A C 1
ATOM 2236 O O . GLU A 1 284 ? 10.693 12.249 -26.087 1.00 90.69 284 GLU A O 1
ATOM 2241 N N . VAL A 1 285 ? 11.784 10.428 -26.794 1.00 93.75 285 VAL A N 1
ATOM 2242 C CA . VAL A 1 285 ? 12.170 9.998 -25.446 1.00 93.75 285 VAL A CA 1
ATOM 2243 C C . VAL A 1 285 ? 13.322 10.859 -24.953 1.00 93.75 285 VAL A C 1
ATOM 2245 O O . VAL A 1 285 ? 14.349 10.978 -25.614 1.00 93.75 285 VAL A O 1
ATOM 2248 N N . THR A 1 286 ? 13.179 11.423 -23.754 1.00 93.75 286 THR A N 1
ATOM 2249 C CA . THR A 1 286 ? 14.236 12.248 -23.153 1.00 93.75 286 THR A CA 1
ATOM 2250 C C . THR A 1 286 ? 15.216 11.414 -22.327 1.00 93.75 286 THR A C 1
ATOM 2252 O O . THR A 1 286 ? 14.865 10.393 -21.724 1.00 93.75 286 THR A O 1
ATOM 2255 N N . GLU A 1 287 ? 16.461 11.882 -22.205 1.00 90.12 287 GLU A N 1
ATOM 2256 C CA . GLU A 1 287 ? 17.463 11.226 -21.353 1.00 90.12 287 GLU A CA 1
ATOM 2257 C C . GLU A 1 287 ? 17.018 11.183 -19.876 1.00 90.12 287 GLU A C 1
ATOM 2259 O O . GLU A 1 287 ? 17.313 10.241 -19.136 1.00 90.12 287 GLU A O 1
ATOM 2264 N N . ALA A 1 288 ? 16.264 12.190 -19.424 1.00 90.50 288 ALA A N 1
ATOM 2265 C CA . ALA A 1 288 ? 15.698 12.230 -18.080 1.00 90.50 288 ALA A CA 1
ATOM 2266 C C . ALA A 1 288 ? 14.667 11.109 -17.851 1.00 90.50 288 ALA A C 1
ATOM 2268 O O . ALA A 1 288 ? 14.739 10.418 -16.826 1.00 90.50 288 ALA A O 1
ATOM 2269 N N . GLU A 1 289 ? 13.756 10.890 -18.807 1.00 91.00 289 GLU A N 1
ATOM 2270 C CA . GLU A 1 289 ? 12.798 9.777 -18.779 1.00 91.00 289 GLU A CA 1
ATOM 2271 C C . GLU A 1 289 ? 13.523 8.427 -18.753 1.00 91.00 289 GLU A C 1
ATOM 2273 O O . GLU A 1 289 ? 13.220 7.580 -17.903 1.00 91.00 289 GLU A O 1
ATOM 2278 N N . MET A 1 290 ? 14.528 8.248 -19.618 1.00 89.62 290 MET A N 1
ATOM 2279 C CA . MET A 1 290 ? 15.305 7.008 -19.690 1.00 89.62 290 MET A CA 1
ATOM 2280 C C . MET A 1 290 ? 16.046 6.730 -18.374 1.00 89.62 290 MET A C 1
ATOM 2282 O O . MET A 1 290 ? 15.910 5.645 -17.799 1.00 89.62 290 MET A O 1
ATOM 2286 N N . ARG A 1 291 ? 16.760 7.719 -17.820 1.00 88.00 291 ARG A N 1
ATOM 2287 C CA . ARG A 1 291 ? 17.462 7.580 -16.529 1.00 88.00 291 ARG A CA 1
ATOM 2288 C C . ARG A 1 291 ? 16.501 7.289 -15.376 1.00 88.00 291 ARG A C 1
ATOM 2290 O O . ARG A 1 291 ? 16.822 6.511 -14.475 1.00 88.00 291 ARG A O 1
ATOM 2297 N N . ALA A 1 292 ? 15.310 7.890 -15.365 1.00 87.62 292 ALA A N 1
ATOM 2298 C CA . ALA A 1 292 ? 14.288 7.588 -14.362 1.00 87.62 292 ALA A CA 1
ATOM 2299 C C . ALA A 1 292 ? 13.770 6.141 -14.472 1.00 87.62 292 ALA A C 1
ATOM 2301 O O . ALA A 1 292 ? 13.569 5.485 -13.442 1.00 87.62 292 ALA A O 1
ATOM 2302 N N . ALA A 1 293 ? 13.598 5.626 -15.692 1.00 87.00 293 ALA A N 1
ATOM 2303 C CA . ALA A 1 293 ? 13.183 4.248 -15.930 1.00 87.00 293 ALA A CA 1
ATOM 2304 C C . ALA A 1 293 ? 14.263 3.232 -15.504 1.00 87.00 293 ALA A C 1
ATOM 2306 O O . ALA A 1 293 ? 13.945 2.283 -14.779 1.00 87.00 293 ALA A O 1
ATOM 2307 N N . VAL A 1 294 ? 15.531 3.475 -15.862 1.00 85.88 294 VAL A N 1
ATOM 2308 C CA . VAL A 1 294 ? 16.674 2.593 -15.552 1.00 85.88 294 VAL A CA 1
ATOM 2309 C C . VAL A 1 294 ? 16.994 2.551 -14.054 1.00 85.88 294 VAL A C 1
ATOM 2311 O O . VAL A 1 294 ? 17.218 1.471 -13.507 1.00 85.88 294 VAL A O 1
ATOM 2314 N N . ARG A 1 295 ? 16.934 3.681 -13.331 1.00 81.00 295 ARG A N 1
ATOM 2315 C CA . ARG A 1 295 ? 17.217 3.711 -11.876 1.00 81.00 295 ARG A CA 1
ATOM 2316 C C . ARG A 1 295 ? 16.365 2.727 -11.068 1.00 81.00 295 ARG A C 1
ATOM 2318 O O . ARG A 1 295 ? 16.842 2.146 -10.095 1.00 81.00 295 ARG A O 1
ATOM 2325 N N . ARG A 1 296 ? 15.111 2.493 -11.473 1.00 76.06 296 ARG A N 1
ATOM 2326 C CA . ARG A 1 296 ? 14.224 1.529 -10.794 1.00 76.06 296 ARG A CA 1
ATOM 2327 C C . ARG A 1 296 ? 14.602 0.064 -11.036 1.00 76.06 296 ARG A C 1
ATOM 2329 O O . ARG A 1 296 ? 14.137 -0.791 -10.284 1.00 76.06 296 ARG A O 1
ATOM 2336 N N . MET A 1 297 ? 15.412 -0.223 -12.053 1.00 74.44 297 MET A N 1
ATOM 2337 C CA . MET A 1 297 ? 15.851 -1.571 -12.415 1.00 74.44 297 MET A CA 1
ATOM 2338 C C . MET A 1 297 ? 16.951 -2.089 -11.475 1.00 74.44 297 MET A C 1
ATOM 2340 O O . MET A 1 297 ? 16.866 -3.212 -10.982 1.00 74.44 297 MET A O 1
ATOM 2344 N N . GLY A 1 298 ? 17.939 -1.248 -11.145 1.00 63.94 298 GLY A N 1
ATOM 2345 C CA . GLY A 1 298 ? 19.083 -1.627 -10.298 1.00 63.94 298 GLY A CA 1
ATOM 2346 C C . GLY A 1 298 ? 18.745 -1.898 -8.831 1.00 63.94 298 GLY A C 1
ATOM 2347 O O . GLY A 1 298 ? 19.502 -2.571 -8.132 1.00 63.94 298 GLY A O 1
ATOM 2348 N N . ALA A 1 299 ? 17.592 -1.416 -8.362 1.00 63.69 299 ALA A N 1
ATOM 2349 C CA . ALA A 1 299 ? 17.181 -1.513 -6.964 1.00 63.69 299 ALA A CA 1
ATOM 2350 C C . ALA A 1 299 ? 16.730 -2.923 -6.535 1.00 63.69 299 ALA A C 1
ATOM 2352 O O . ALA A 1 299 ? 16.598 -3.179 -5.338 1.00 63.69 299 ALA A O 1
ATOM 2353 N N . LYS A 1 300 ? 16.449 -3.841 -7.475 1.00 65.38 300 LYS A N 1
ATOM 2354 C CA . LYS A 1 300 ? 15.856 -5.152 -7.159 1.00 65.38 300 LYS A CA 1
ATOM 2355 C C . LYS A 1 300 ? 16.654 -6.310 -7.756 1.00 65.38 300 LYS A C 1
ATOM 2357 O O . LYS A 1 300 ? 16.980 -6.314 -8.937 1.00 65.38 300 LYS A O 1
ATOM 2362 N N . ASN A 1 301 ? 16.898 -7.344 -6.950 1.00 71.12 301 ASN A N 1
ATOM 2363 C CA . ASN A 1 301 ? 17.516 -8.593 -7.403 1.00 71.12 301 ASN A CA 1
ATOM 2364 C C . ASN A 1 301 ? 16.447 -9.531 -7.992 1.00 71.12 301 ASN A C 1
ATOM 2366 O O . ASN A 1 301 ? 15.964 -10.437 -7.313 1.00 71.12 301 ASN A O 1
ATOM 2370 N N . THR A 1 302 ? 16.003 -9.241 -9.216 1.00 77.38 302 THR A N 1
ATOM 2371 C CA . THR A 1 302 ? 14.925 -9.979 -9.896 1.00 77.38 302 THR A CA 1
ATOM 2372 C C . THR A 1 302 ? 15.468 -10.999 -10.895 1.00 77.38 302 THR A C 1
ATOM 2374 O O . THR A 1 302 ? 16.596 -10.875 -11.377 1.00 77.38 302 THR A O 1
ATOM 2377 N N . ALA A 1 303 ? 14.671 -12.039 -11.160 1.00 83.81 303 ALA A N 1
ATOM 2378 C CA . ALA A 1 303 ? 14.972 -13.036 -12.181 1.00 83.81 303 ALA A CA 1
ATOM 2379 C C . ALA A 1 303 ? 14.860 -12.408 -13.584 1.00 83.81 303 ALA A C 1
ATOM 2381 O O . ALA A 1 303 ? 13.926 -11.629 -13.803 1.00 83.81 303 ALA A O 1
ATOM 2382 N N . PRO A 1 304 ? 15.777 -12.738 -14.509 1.00 86.81 304 PRO A N 1
ATOM 2383 C CA . PRO A 1 304 ? 15.809 -12.148 -15.838 1.00 86.81 304 PRO A CA 1
ATOM 2384 C C . PRO A 1 304 ? 14.705 -12.722 -16.732 1.00 86.81 304 PRO A C 1
ATOM 2386 O O . PRO A 1 304 ? 14.093 -13.751 -16.416 1.00 86.81 304 PRO A O 1
ATOM 2389 N N . GLY A 1 305 ? 14.462 -12.042 -17.850 1.00 87.50 305 GLY A N 1
ATOM 2390 C CA . GLY A 1 305 ? 13.589 -12.523 -18.913 1.00 87.50 305 GLY A CA 1
ATOM 2391 C C . GLY A 1 305 ? 14.216 -13.664 -19.726 1.00 87.50 305 GLY A C 1
ATOM 2392 O O . GLY A 1 305 ? 15.209 -14.271 -19.304 1.00 87.50 305 GLY A O 1
ATOM 2393 N N . PRO A 1 306 ? 13.616 -13.998 -20.880 1.00 87.31 306 PRO A N 1
ATOM 2394 C CA . PRO A 1 306 ? 14.204 -14.904 -21.864 1.00 87.31 306 PRO A CA 1
ATOM 2395 C C . PRO A 1 306 ? 15.653 -14.583 -22.263 1.00 87.31 306 PRO A C 1
ATOM 2397 O O . PRO A 1 306 ? 16.406 -15.520 -22.524 1.00 87.31 306 PRO A O 1
ATOM 2400 N N . ASP A 1 307 ? 16.056 -13.308 -22.268 1.00 87.94 307 ASP A N 1
ATOM 2401 C CA . ASP A 1 307 ? 17.423 -12.871 -22.604 1.00 87.94 307 ASP A CA 1
ATOM 2402 C C . ASP A 1 307 ? 18.504 -13.301 -21.590 1.00 87.94 307 ASP A C 1
ATOM 2404 O O . ASP A 1 307 ? 19.697 -13.270 -21.894 1.00 87.94 307 ASP A O 1
ATOM 2408 N N . GLY A 1 308 ? 18.105 -13.705 -20.379 1.00 86.00 308 GLY A N 1
ATOM 2409 C CA . GLY A 1 308 ? 19.018 -14.080 -19.298 1.00 86.00 308 GLY A CA 1
ATOM 2410 C C . GLY A 1 308 ? 19.771 -12.907 -18.655 1.00 86.00 308 GLY A C 1
ATOM 2411 O O . GLY A 1 308 ? 20.575 -13.132 -17.747 1.00 86.00 308 GLY A O 1
ATOM 2412 N N . LEU A 1 309 ? 19.508 -11.661 -19.061 1.00 85.94 309 LEU A N 1
ATOM 2413 C CA . LEU A 1 309 ? 20.225 -10.483 -18.579 1.00 85.94 309 LEU A CA 1
ATOM 2414 C C . LEU A 1 309 ? 19.548 -9.886 -17.346 1.00 85.94 309 LEU A C 1
ATOM 2416 O O . LEU A 1 309 ? 18.417 -9.401 -17.368 1.00 85.94 309 LEU A O 1
ATOM 2420 N N . HIS A 1 310 ? 20.274 -9.881 -16.231 1.00 85.62 310 HIS A N 1
ATOM 2421 C CA . HIS A 1 310 ? 19.788 -9.279 -14.996 1.00 85.62 310 HIS A CA 1
ATOM 2422 C C . HIS A 1 310 ? 19.755 -7.750 -15.072 1.00 85.62 310 HIS A C 1
ATOM 2424 O O . HIS A 1 310 ? 20.646 -7.113 -15.633 1.00 85.62 310 HIS A O 1
ATOM 2430 N N . GLY A 1 311 ? 18.797 -7.148 -14.364 1.00 83.62 311 GLY A N 1
ATOM 2431 C CA . GLY A 1 311 ? 18.634 -5.695 -14.323 1.00 83.62 311 GLY A CA 1
ATOM 2432 C C . GLY A 1 311 ? 19.882 -4.920 -13.874 1.00 83.62 311 GLY A C 1
ATOM 2433 O O . GLY A 1 311 ? 20.142 -3.827 -14.359 1.00 83.62 311 GLY A O 1
ATOM 2434 N N . LYS A 1 312 ? 20.720 -5.499 -13.003 1.00 84.06 312 LYS A N 1
ATOM 2435 C CA . LYS A 1 312 ? 22.004 -4.888 -12.608 1.00 84.06 312 LYS A CA 1
ATOM 2436 C C . LYS A 1 312 ? 23.000 -4.792 -13.766 1.00 84.06 312 LYS A C 1
ATOM 2438 O O . LYS A 1 312 ? 23.686 -3.783 -13.878 1.00 84.06 312 LYS A O 1
ATOM 2443 N N . ALA A 1 313 ? 23.065 -5.817 -14.617 1.00 84.56 313 ALA A N 1
ATOM 2444 C CA . ALA A 1 313 ? 23.913 -5.794 -15.805 1.00 84.56 313 ALA A CA 1
ATOM 2445 C C . ALA A 1 313 ? 23.422 -4.724 -16.789 1.00 84.56 313 ALA A C 1
ATOM 2447 O O . ALA A 1 313 ? 24.223 -3.974 -17.332 1.00 84.56 313 ALA A O 1
ATOM 2448 N N . TRP A 1 314 ? 22.101 -4.586 -16.931 1.00 84.81 314 TRP A N 1
ATOM 2449 C CA . TRP A 1 314 ? 21.489 -3.538 -17.744 1.00 84.81 314 TRP A CA 1
ATOM 2450 C C . TRP A 1 314 ? 21.759 -2.122 -17.229 1.00 84.81 314 TRP A C 1
ATOM 2452 O O . TRP A 1 314 ? 21.984 -1.230 -18.040 1.00 84.81 314 TRP A O 1
ATOM 2462 N N . VAL A 1 315 ? 21.789 -1.900 -15.911 1.00 84.81 315 VAL A N 1
ATOM 2463 C CA . VAL A 1 315 ? 22.170 -0.593 -15.346 1.00 84.81 315 VAL A CA 1
ATOM 2464 C C . VAL A 1 315 ? 23.597 -0.221 -15.748 1.00 84.81 315 VAL A C 1
ATOM 2466 O O . VAL A 1 315 ? 23.801 0.882 -16.242 1.00 84.81 315 VAL A O 1
ATOM 2469 N N . LEU A 1 316 ? 24.553 -1.146 -15.628 1.00 84.38 316 LEU A N 1
ATOM 2470 C CA . LEU A 1 316 ? 25.937 -0.912 -16.061 1.00 84.38 316 LEU A CA 1
ATOM 2471 C C . LEU A 1 316 ? 26.027 -0.690 -17.579 1.00 84.38 316 LEU A C 1
ATOM 2473 O O . LEU A 1 316 ? 26.656 0.255 -18.042 1.00 84.38 316 LEU A O 1
ATOM 2477 N N . ALA A 1 317 ? 25.344 -1.523 -18.368 1.00 84.56 317 ALA A N 1
ATOM 2478 C CA . ALA A 1 317 ? 25.346 -1.412 -19.825 1.00 84.56 317 ALA A CA 1
ATOM 2479 C C . ALA A 1 317 ? 24.675 -0.123 -20.329 1.00 84.56 317 ALA A C 1
ATOM 2481 O O . ALA A 1 317 ? 25.031 0.378 -21.395 1.00 84.56 317 ALA A O 1
ATOM 2482 N N . SER A 1 318 ? 23.718 0.432 -19.576 1.00 82.56 318 SER A N 1
ATOM 2483 C CA . SER A 1 318 ? 23.002 1.653 -19.958 1.00 82.56 318 SER A CA 1
ATOM 2484 C C . SER A 1 318 ? 23.899 2.890 -20.028 1.00 82.56 318 SER A C 1
ATOM 2486 O O . SER A 1 318 ? 23.587 3.800 -20.792 1.00 82.56 318 SER A O 1
ATOM 2488 N N . GLU A 1 319 ? 25.027 2.906 -19.309 1.00 82.12 319 GLU A N 1
ATOM 2489 C CA . GLU A 1 319 ? 26.015 3.989 -19.391 1.00 82.12 319 GLU A CA 1
ATOM 2490 C C . GLU A 1 319 ? 26.666 4.042 -20.779 1.00 82.12 319 GLU A C 1
ATOM 2492 O O . GLU A 1 319 ? 26.826 5.115 -21.354 1.00 82.12 319 GLU A O 1
ATOM 2497 N N . ALA A 1 320 ? 26.967 2.879 -21.364 1.00 86.38 320 ALA A N 1
ATOM 2498 C CA . ALA A 1 320 ? 27.573 2.779 -22.690 1.00 86.38 320 ALA A CA 1
ATOM 2499 C C . ALA A 1 320 ? 26.538 2.795 -23.830 1.00 86.38 320 ALA A C 1
ATOM 2501 O O . ALA A 1 320 ? 26.801 3.313 -24.916 1.00 86.38 320 ALA A O 1
ATOM 2502 N N . LEU A 1 321 ? 25.356 2.210 -23.608 1.00 87.94 321 LEU A N 1
ATOM 2503 C CA . LEU A 1 321 ? 24.322 2.036 -24.636 1.00 87.94 321 LEU A CA 1
ATOM 2504 C C . LEU A 1 321 ? 23.254 3.137 -24.634 1.00 87.94 321 LEU A C 1
ATOM 2506 O O . LEU A 1 321 ? 22.375 3.121 -25.496 1.00 87.94 321 LEU A O 1
ATOM 2510 N N . GLY A 1 322 ? 23.321 4.087 -23.699 1.00 86.94 322 GLY A N 1
ATOM 2511 C CA . GLY A 1 322 ? 22.287 5.093 -23.457 1.00 86.94 322 GLY A CA 1
ATOM 2512 C C . GLY A 1 322 ? 21.780 5.809 -24.716 1.00 86.94 322 GLY A C 1
ATOM 2513 O O . GLY A 1 322 ? 20.588 5.705 -25.004 1.00 86.94 322 GLY A O 1
ATOM 2514 N N . PRO A 1 323 ? 22.646 6.460 -25.517 1.00 89.81 323 PRO A N 1
ATOM 2515 C CA . PRO A 1 323 ? 22.216 7.167 -26.727 1.00 89.81 323 PRO A CA 1
ATOM 2516 C C . PRO A 1 323 ? 21.537 6.259 -27.764 1.00 89.81 323 PRO A C 1
ATOM 2518 O O . PRO A 1 323 ? 20.569 6.657 -28.408 1.00 89.81 323 PRO A O 1
ATOM 2521 N N . ARG A 1 324 ? 22.004 5.009 -27.900 1.00 91.94 324 ARG A N 1
ATOM 2522 C CA . ARG A 1 324 ? 21.417 4.031 -28.832 1.00 91.94 324 ARG A CA 1
ATOM 2523 C C . ARG A 1 324 ? 20.045 3.558 -28.362 1.00 91.94 324 ARG A C 1
ATOM 2525 O O . ARG A 1 324 ? 19.138 3.425 -29.177 1.00 91.94 324 ARG A O 1
ATOM 2532 N N . LEU A 1 325 ? 19.893 3.311 -27.061 1.00 90.88 325 LEU A N 1
ATOM 2533 C CA . LEU A 1 325 ? 18.609 2.937 -26.465 1.00 90.88 325 LEU A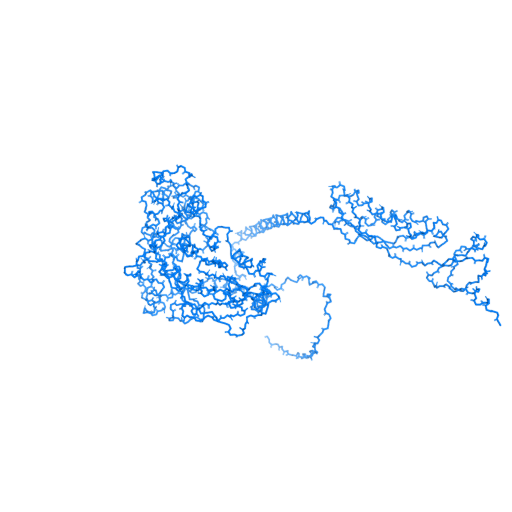 CA 1
ATOM 2534 C C . LEU A 1 325 ? 17.598 4.080 -26.563 1.00 90.88 325 LEU A C 1
ATOM 2536 O O . LEU A 1 325 ? 16.435 3.828 -26.858 1.00 90.88 325 LEU A O 1
ATOM 2540 N N . LEU A 1 326 ? 18.046 5.323 -26.376 1.00 93.31 326 LEU A N 1
ATOM 2541 C CA . LEU A 1 326 ? 17.209 6.506 -26.539 1.00 93.31 326 LEU A CA 1
ATOM 2542 C C . LEU A 1 326 ? 16.632 6.584 -27.958 1.00 93.31 326 LEU A C 1
ATOM 2544 O O . LEU A 1 326 ? 15.414 6.603 -28.118 1.00 93.31 326 LEU A O 1
ATOM 2548 N N . GLY A 1 327 ? 17.501 6.525 -28.975 1.00 94.38 327 GLY A N 1
ATOM 2549 C CA . GLY A 1 327 ? 17.079 6.525 -30.378 1.00 94.38 327 GLY A CA 1
ATOM 2550 C C . GLY A 1 327 ? 16.174 5.339 -30.724 1.00 94.38 327 GLY A C 1
ATOM 2551 O O . GLY A 1 327 ? 15.192 5.502 -31.442 1.00 94.38 327 GLY A O 1
ATOM 2552 N N . LEU A 1 328 ? 16.445 4.156 -30.157 1.00 94.69 328 LEU A N 1
ATOM 2553 C CA . LEU A 1 328 ? 15.593 2.979 -30.330 1.00 94.69 328 LEU A CA 1
ATOM 2554 C C . LEU A 1 328 ? 14.183 3.202 -29.766 1.00 94.69 328 LEU A C 1
ATOM 2556 O O . LEU A 1 328 ? 13.208 2.892 -30.449 1.00 94.69 328 LEU A O 1
ATOM 2560 N N . TYR A 1 329 ? 14.056 3.719 -28.541 1.00 95.88 329 TYR A N 1
ATOM 2561 C CA . TYR A 1 329 ? 12.746 3.946 -27.926 1.00 95.88 329 TYR A CA 1
ATOM 2562 C C . TYR A 1 329 ? 11.966 5.069 -28.618 1.00 95.88 329 TYR A C 1
ATOM 2564 O O . TYR A 1 329 ? 10.762 4.906 -28.813 1.00 95.88 329 TYR A O 1
ATOM 2572 N N . SER A 1 330 ? 12.627 6.156 -29.034 1.00 95.56 330 SER A N 1
ATOM 2573 C CA . SER A 1 330 ? 11.994 7.212 -29.841 1.00 95.56 330 SER A CA 1
ATOM 2574 C C . SER A 1 330 ? 11.470 6.651 -31.163 1.00 95.56 330 SER A C 1
ATOM 2576 O O . SER A 1 330 ? 10.279 6.768 -31.442 1.00 95.56 330 SER A O 1
ATOM 2578 N N . ALA A 1 331 ? 12.294 5.896 -31.898 1.00 95.31 331 ALA A N 1
ATOM 2579 C CA . ALA A 1 331 ? 11.876 5.257 -33.145 1.00 95.31 331 ALA A CA 1
ATOM 2580 C C . ALA A 1 331 ? 10.720 4.256 -32.946 1.00 95.31 331 ALA A C 1
ATOM 2582 O O . ALA A 1 331 ? 9.853 4.127 -33.811 1.00 95.31 331 ALA A O 1
ATOM 2583 N N . CYS A 1 332 ? 10.679 3.544 -31.812 1.00 96.25 332 CYS A N 1
ATOM 2584 C CA . CYS A 1 332 ? 9.556 2.665 -31.473 1.00 96.25 332 CYS A CA 1
ATOM 2585 C C . CYS A 1 332 ? 8.251 3.455 -31.280 1.00 96.25 332 CYS A C 1
ATOM 2587 O O . CYS A 1 332 ? 7.205 3.008 -31.749 1.00 96.25 332 CYS A O 1
ATOM 2589 N N . LEU A 1 333 ? 8.296 4.618 -30.620 1.00 95.19 333 LEU A N 1
ATOM 2590 C CA . LEU A 1 333 ? 7.121 5.480 -30.441 1.00 95.19 333 LEU A CA 1
ATOM 2591 C C . LEU A 1 333 ? 6.659 6.092 -31.764 1.00 95.19 333 LEU A C 1
ATOM 2593 O O . LEU A 1 333 ? 5.475 6.008 -32.075 1.00 95.19 333 LEU A O 1
ATOM 2597 N N . GLU A 1 334 ? 7.585 6.642 -32.551 1.00 93.81 334 GLU A N 1
ATOM 2598 C CA . GLU A 1 334 ? 7.298 7.256 -33.856 1.00 93.81 334 GLU A CA 1
ATOM 2599 C C . GLU A 1 334 ? 6.627 6.269 -34.811 1.00 93.81 334 GLU A C 1
ATOM 2601 O O . GLU A 1 334 ? 5.627 6.577 -35.456 1.00 93.81 334 GLU A O 1
ATOM 2606 N N . ARG A 1 335 ? 7.151 5.041 -34.867 1.00 94.25 335 ARG A N 1
ATOM 2607 C CA . ARG A 1 335 ? 6.623 3.985 -35.740 1.00 94.25 335 ARG A CA 1
ATOM 2608 C C . ARG A 1 335 ? 5.412 3.266 -35.147 1.00 94.25 335 ARG A C 1
ATOM 2610 O O . ARG A 1 335 ? 4.826 2.429 -35.829 1.00 94.25 335 ARG A O 1
ATOM 2617 N N . GLY A 1 336 ? 5.063 3.528 -33.884 1.00 93.94 336 GLY A N 1
ATOM 2618 C CA . GLY A 1 336 ? 4.021 2.795 -33.163 1.00 93.94 336 GLY A CA 1
ATOM 2619 C C . GLY A 1 336 ? 4.328 1.300 -33.014 1.00 93.94 336 GLY A C 1
ATOM 2620 O O . GLY A 1 336 ? 3.418 0.479 -33.061 1.00 93.94 336 GLY A O 1
ATOM 2621 N N . GLN A 1 337 ? 5.602 0.928 -32.878 1.00 94.81 337 GLN A N 1
ATOM 2622 C CA . GLN A 1 337 ? 6.058 -0.462 -32.855 1.00 94.81 337 GLN A CA 1
ATOM 2623 C C . GLN A 1 337 ? 6.538 -0.881 -31.467 1.00 94.81 337 GLN A C 1
ATOM 2625 O O . GLN A 1 337 ? 7.212 -0.135 -30.760 1.00 94.81 337 GLN A O 1
ATOM 2630 N N . PHE A 1 338 ? 6.252 -2.131 -31.109 1.00 95.19 338 PHE A N 1
ATOM 2631 C CA . PHE A 1 338 ? 6.848 -2.789 -29.952 1.00 95.19 338 PHE A CA 1
ATOM 2632 C C . PHE A 1 338 ? 7.653 -4.007 -30.435 1.00 95.19 338 PHE A C 1
ATOM 2634 O O . PHE A 1 338 ? 7.061 -4.892 -31.059 1.00 95.19 338 PHE A O 1
ATOM 2641 N N . PRO A 1 339 ? 8.975 -4.084 -30.193 1.00 94.62 339 PRO A N 1
ATOM 2642 C CA . PRO A 1 339 ? 9.816 -5.164 -30.713 1.00 94.62 339 PRO A CA 1
ATOM 2643 C C . PRO A 1 339 ? 9.347 -6.564 -30.303 1.00 94.62 339 PRO A C 1
ATOM 2645 O O . PRO A 1 339 ? 9.097 -6.824 -29.125 1.00 94.62 339 PRO A O 1
ATOM 2648 N N . LEU A 1 340 ? 9.275 -7.488 -31.269 1.00 90.56 340 LEU A N 1
ATOM 2649 C CA . LEU A 1 340 ? 8.780 -8.859 -31.072 1.00 90.56 340 LEU A CA 1
ATOM 2650 C C . LEU A 1 340 ? 9.588 -9.636 -30.022 1.00 90.56 340 LEU A C 1
ATOM 2652 O O . LEU A 1 340 ? 9.022 -10.418 -29.255 1.00 90.56 340 LEU A O 1
ATOM 2656 N N . GLN A 1 341 ? 10.898 -9.392 -29.951 1.00 89.44 341 GLN A N 1
ATOM 2657 C CA . GLN A 1 341 ? 11.792 -10.006 -28.969 1.00 89.44 341 GLN A CA 1
ATOM 2658 C C . GLN A 1 341 ? 11.295 -9.738 -27.541 1.00 89.44 341 GLN A C 1
ATOM 2660 O O . GLN A 1 341 ? 11.181 -10.663 -26.746 1.00 89.44 341 GLN A O 1
ATOM 2665 N N . TRP A 1 342 ? 10.862 -8.505 -27.259 1.00 92.25 342 TRP A N 1
ATOM 2666 C CA . TRP A 1 342 ? 10.378 -8.084 -25.939 1.00 92.25 342 TRP A CA 1
ATOM 2667 C C . TRP A 1 342 ? 8.928 -8.511 -25.654 1.00 92.25 342 TRP A C 1
ATOM 2669 O O . TRP A 1 342 ? 8.440 -8.380 -24.527 1.00 92.25 342 TRP A O 1
ATOM 2679 N N . LYS A 1 343 ? 8.206 -9.011 -26.667 1.00 90.75 343 LYS A N 1
ATOM 2680 C CA . LYS A 1 343 ? 6.843 -9.546 -26.514 1.00 90.75 343 LYS A CA 1
ATOM 2681 C C . LYS A 1 343 ? 6.825 -10.981 -25.994 1.00 90.75 343 LYS A C 1
ATOM 2683 O O . LYS A 1 343 ? 5.796 -11.420 -25.470 1.00 90.75 343 LYS A O 1
ATOM 2688 N N . THR A 1 344 ? 7.936 -11.702 -26.131 1.00 90.44 344 THR A N 1
ATOM 2689 C CA . THR A 1 344 ? 8.061 -13.088 -25.674 1.00 90.44 344 THR A CA 1
ATOM 2690 C C . THR A 1 344 ? 8.327 -13.113 -24.173 1.00 90.44 344 THR A C 1
ATOM 2692 O O . THR A 1 344 ? 9.270 -12.495 -23.692 1.00 90.44 344 THR A O 1
ATOM 2695 N N . GLY A 1 345 ? 7.486 -13.815 -23.414 1.00 91.44 345 GLY A N 1
ATOM 2696 C CA . GLY A 1 345 ? 7.636 -13.940 -21.965 1.00 91.44 345 GLY A CA 1
ATOM 2697 C C . GLY A 1 345 ? 7.887 -15.374 -21.522 1.00 91.44 345 GLY A C 1
ATOM 2698 O O . GLY A 1 345 ? 7.233 -16.293 -22.004 1.00 91.44 345 GLY A O 1
ATOM 2699 N N . LYS A 1 346 ? 8.785 -15.572 -20.556 1.00 91.69 346 LYS A N 1
ATOM 2700 C CA . LYS A 1 346 ? 9.052 -16.887 -19.957 1.00 91.69 346 LYS A CA 1
ATOM 2701 C C . LYS A 1 346 ? 8.105 -17.136 -18.785 1.00 91.69 346 LYS A C 1
ATOM 2703 O O . LYS A 1 346 ? 8.149 -16.419 -17.785 1.00 91.69 346 LYS A O 1
ATOM 2708 N N . LEU A 1 347 ? 7.267 -18.162 -18.881 1.00 91.94 347 LEU A N 1
ATOM 2709 C CA . LEU A 1 347 ? 6.330 -18.538 -17.825 1.00 91.94 347 LEU A CA 1
ATOM 2710 C C . LEU A 1 347 ? 7.005 -19.346 -16.725 1.00 91.94 347 LEU A C 1
ATOM 2712 O O . LEU A 1 347 ? 7.685 -20.344 -16.962 1.00 91.94 347 LEU A O 1
ATOM 2716 N N . VAL A 1 348 ? 6.731 -18.930 -15.497 1.00 89.38 348 VAL A N 1
ATOM 2717 C CA . VAL A 1 348 ? 7.081 -19.627 -14.268 1.00 89.38 348 VAL A CA 1
ATOM 2718 C C . VAL A 1 348 ? 5.807 -19.816 -13.457 1.00 89.38 348 VAL A C 1
ATOM 2720 O O . VAL A 1 348 ? 5.139 -18.851 -13.092 1.00 89.38 348 VAL A O 1
ATOM 2723 N N . LEU A 1 349 ? 5.464 -21.066 -13.156 1.00 89.25 349 LEU A N 1
ATOM 2724 C CA . LEU A 1 349 ? 4.336 -21.382 -12.284 1.00 89.25 349 LEU A CA 1
ATOM 2725 C C . LEU A 1 349 ? 4.796 -21.412 -10.827 1.00 89.25 349 LEU A C 1
ATOM 2727 O O . LEU A 1 349 ? 5.775 -22.075 -10.490 1.00 89.25 349 LEU A O 1
ATOM 2731 N N . VAL A 1 350 ? 4.066 -20.724 -9.951 1.00 88.00 350 VAL A N 1
ATOM 2732 C CA . VAL A 1 350 ? 4.275 -20.765 -8.498 1.00 88.00 350 VAL A CA 1
ATOM 2733 C C . VAL A 1 350 ? 3.088 -21.461 -7.844 1.00 88.00 350 VAL A C 1
ATOM 2735 O O . VAL A 1 350 ? 1.951 -21.003 -7.962 1.00 88.00 350 VAL A O 1
ATOM 2738 N N . LYS A 1 351 ? 3.342 -22.569 -7.139 1.00 85.31 351 LYS A N 1
ATOM 2739 C CA . LYS A 1 351 ? 2.300 -23.335 -6.445 1.00 85.31 351 LYS A CA 1
ATOM 2740 C C . LYS A 1 351 ? 1.820 -22.595 -5.193 1.00 85.31 351 LYS A C 1
ATOM 2742 O O . LYS A 1 351 ? 2.619 -22.204 -4.342 1.00 85.31 351 LYS A O 1
ATOM 2747 N N . LYS A 1 352 ? 0.505 -22.439 -5.058 1.00 84.12 352 LYS A N 1
ATOM 2748 C CA . LYS A 1 352 ? -0.156 -21.940 -3.849 1.00 84.12 352 LYS A CA 1
ATOM 2749 C C . LYS A 1 352 ? -0.189 -23.055 -2.792 1.00 84.12 352 LYS A C 1
ATOM 2751 O O . LYS A 1 352 ? -0.509 -24.199 -3.123 1.00 84.12 352 LYS A O 1
ATOM 2756 N N . PRO A 1 353 ? 0.125 -22.752 -1.522 1.00 79.62 353 PRO A N 1
ATOM 2757 C CA . PRO A 1 353 ? 0.140 -23.756 -0.463 1.00 79.62 353 PRO A CA 1
ATOM 2758 C C . PRO A 1 353 ? -1.262 -24.337 -0.222 1.00 79.62 353 PRO A C 1
ATOM 2760 O O . PRO A 1 353 ? -2.253 -23.611 -0.265 1.00 79.62 353 PRO A O 1
ATOM 2763 N N . GLY A 1 354 ? -1.336 -25.646 0.043 1.00 76.56 354 GLY A N 1
ATOM 2764 C CA . GLY A 1 354 ? -2.574 -26.335 0.436 1.00 76.56 354 GLY A CA 1
ATOM 2765 C C . GLY A 1 354 ? -3.596 -26.586 -0.680 1.00 76.56 354 GLY A C 1
ATOM 2766 O O . GLY A 1 354 ? -4.705 -27.015 -0.380 1.00 76.56 354 GLY A O 1
ATOM 2767 N N . ARG A 1 355 ? -3.262 -26.324 -1.952 1.00 81.44 355 ARG A N 1
ATOM 2768 C CA . ARG A 1 355 ? -4.140 -26.612 -3.099 1.00 81.44 355 ARG A CA 1
ATOM 2769 C C . ARG A 1 355 ? -3.691 -27.878 -3.859 1.00 81.44 355 ARG A C 1
ATOM 2771 O O . ARG A 1 355 ? -2.477 -28.105 -3.955 1.00 81.44 355 ARG A O 1
ATOM 2778 N N . PRO A 1 356 ? -4.637 -28.676 -4.397 1.00 80.19 356 PRO A N 1
ATOM 2779 C CA . PRO A 1 356 ? -4.334 -29.856 -5.213 1.00 80.19 356 PRO A CA 1
ATOM 2780 C C . PRO A 1 356 ? -3.460 -29.507 -6.428 1.00 80.19 356 PRO A C 1
ATOM 2782 O O . PRO A 1 356 ? -3.644 -28.454 -7.029 1.00 80.19 356 PRO A O 1
ATOM 2785 N N . ALA A 1 357 ? -2.472 -30.345 -6.758 1.00 75.31 357 ALA A N 1
ATOM 2786 C CA . ALA A 1 357 ? -1.487 -30.065 -7.820 1.00 75.31 357 ALA A CA 1
ATOM 2787 C C . ALA A 1 357 ? -2.040 -30.227 -9.249 1.00 75.31 357 ALA A C 1
ATOM 2789 O O . ALA A 1 357 ? -1.417 -29.818 -10.217 1.00 75.31 357 ALA A O 1
ATOM 2790 N N . ASP A 1 358 ? -3.196 -30.846 -9.377 1.00 74.56 358 ASP A N 1
ATOM 2791 C CA . ASP A 1 358 ? -3.954 -31.064 -10.605 1.00 74.56 358 ASP A CA 1
ATOM 2792 C C . ASP A 1 358 ? -4.911 -29.903 -10.923 1.00 74.56 358 ASP A C 1
ATOM 2794 O O . ASP A 1 358 ? -5.359 -29.767 -12.052 1.00 74.56 358 ASP A O 1
ATOM 2798 N N . SER A 1 359 ? -5.194 -29.008 -9.969 1.00 81.38 359 SER A N 1
ATOM 2799 C CA . SER A 1 359 ? -6.092 -27.873 -10.209 1.00 81.38 359 SER A CA 1
ATOM 2800 C C . SER A 1 359 ? -5.353 -26.655 -10.784 1.00 81.38 359 SER A C 1
ATOM 2802 O O . SER A 1 359 ? -4.431 -26.148 -10.135 1.00 81.38 359 SER A O 1
ATOM 2804 N N . PRO A 1 360 ? -5.822 -26.040 -11.890 1.00 79.38 360 PRO A N 1
ATOM 2805 C CA . PRO A 1 360 ? -5.253 -24.785 -12.397 1.00 79.38 360 PRO A CA 1
ATOM 2806 C C . PRO A 1 360 ? -5.265 -23.646 -11.373 1.00 79.38 360 PRO A C 1
ATOM 2808 O O . PRO A 1 360 ? -4.341 -22.833 -11.303 1.00 79.38 360 PRO A O 1
ATOM 2811 N N . SER A 1 361 ? -6.276 -23.630 -10.499 1.00 81.69 361 SER A N 1
ATOM 2812 C CA . SER A 1 361 ? -6.426 -22.637 -9.428 1.00 81.69 361 SER A CA 1
ATOM 2813 C C . SER A 1 361 ? -5.289 -22.670 -8.393 1.00 81.69 361 SER A C 1
ATOM 2815 O O . SER A 1 361 ? -5.062 -21.672 -7.687 1.00 81.69 361 SER A O 1
ATOM 2817 N N . ALA A 1 362 ? -4.561 -23.792 -8.314 1.00 84.88 362 ALA A N 1
ATOM 2818 C CA . ALA A 1 362 ? -3.436 -23.998 -7.414 1.00 84.88 362 ALA A CA 1
ATOM 2819 C C . ALA A 1 362 ? -2.176 -23.257 -7.856 1.00 84.88 362 ALA A C 1
ATOM 2821 O O . ALA A 1 362 ? -1.273 -23.080 -7.042 1.00 84.88 362 ALA A O 1
ATOM 2822 N N . TYR A 1 363 ? -2.109 -22.788 -9.099 1.00 87.88 363 TYR A N 1
ATOM 2823 C CA . TYR A 1 363 ? -0.923 -22.142 -9.638 1.00 87.88 363 TYR A CA 1
ATOM 2824 C C . TYR A 1 363 ? -1.139 -20.640 -9.815 1.00 87.88 363 TYR A C 1
ATOM 2826 O O . TYR A 1 363 ? -2.234 -20.157 -10.105 1.00 87.88 363 TYR A O 1
ATOM 2834 N N . ARG A 1 364 ? -0.074 -19.872 -9.586 1.00 87.50 364 ARG A N 1
ATOM 2835 C CA . ARG A 1 364 ? 0.031 -18.471 -9.992 1.00 87.50 364 ARG A CA 1
ATOM 2836 C C . ARG A 1 364 ? 1.024 -18.392 -11.153 1.00 87.50 364 ARG A C 1
ATOM 2838 O O . ARG A 1 364 ? 2.181 -18.766 -10.945 1.00 87.50 364 ARG A O 1
ATOM 2845 N N . PRO A 1 365 ? 0.607 -17.929 -12.340 1.00 91.00 365 PRO A N 1
ATOM 2846 C CA . PRO A 1 365 ? 1.524 -17.726 -13.448 1.00 91.00 365 PRO A CA 1
ATOM 2847 C C . PRO A 1 365 ? 2.310 -16.430 -13.249 1.00 91.00 365 PRO A C 1
ATOM 2849 O O . PRO A 1 365 ? 1.726 -15.380 -13.017 1.00 91.00 365 PRO A O 1
ATOM 2852 N N . ILE A 1 366 ? 3.631 -16.494 -13.358 1.00 90.88 366 ILE A N 1
ATOM 2853 C CA . ILE A 1 366 ? 4.509 -15.325 -13.445 1.00 90.88 366 ILE A CA 1
ATOM 2854 C C . ILE A 1 366 ? 5.125 -15.332 -14.836 1.00 90.88 366 ILE A C 1
ATOM 2856 O O . ILE A 1 366 ? 5.698 -16.339 -15.247 1.00 90.88 366 ILE A O 1
ATOM 2860 N N . VAL A 1 367 ? 5.016 -14.219 -15.554 1.00 92.06 367 VAL A N 1
ATOM 2861 C CA . VAL A 1 367 ? 5.598 -14.072 -16.891 1.00 92.06 367 VAL A CA 1
ATOM 2862 C C . VAL A 1 367 ? 6.817 -13.168 -16.778 1.00 92.06 367 VAL A C 1
ATOM 2864 O O . VAL A 1 367 ? 6.694 -11.960 -16.577 1.00 92.06 367 VAL A O 1
ATOM 2867 N N . LEU A 1 368 ? 8.004 -13.762 -16.868 1.00 92.00 368 LEU A N 1
ATOM 2868 C CA . LEU A 1 368 ? 9.268 -13.038 -16.867 1.00 92.00 368 LEU A CA 1
ATOM 2869 C C . LEU A 1 368 ? 9.476 -12.403 -18.245 1.00 92.00 368 LEU A C 1
ATOM 2871 O O . LEU A 1 368 ? 9.455 -13.097 -19.259 1.00 92.00 368 LEU A O 1
ATOM 2875 N N . LEU A 1 369 ? 9.656 -11.086 -18.258 1.00 92.38 369 LEU A N 1
ATOM 2876 C CA . LEU A 1 369 ? 9.913 -10.276 -19.450 1.00 92.38 369 LEU A CA 1
ATOM 2877 C C . LEU A 1 369 ? 11.328 -9.700 -19.391 1.00 92.38 369 LEU A C 1
ATOM 2879 O O . LEU A 1 369 ? 11.840 -9.473 -18.288 1.00 92.38 369 LEU A O 1
ATOM 2883 N N . ASP A 1 370 ? 11.908 -9.432 -20.559 1.00 91.56 370 ASP A N 1
ATOM 2884 C CA . ASP A 1 370 ? 13.236 -8.830 -20.688 1.00 91.56 370 ASP A CA 1
ATOM 2885 C C . ASP A 1 370 ? 13.279 -7.433 -20.061 1.00 91.56 370 ASP A C 1
ATOM 2887 O O . ASP A 1 370 ? 12.353 -6.623 -20.190 1.00 91.56 370 ASP A O 1
ATOM 2891 N N . GLU A 1 371 ? 14.379 -7.134 -19.374 1.00 89.88 371 GLU A N 1
ATOM 2892 C CA . GLU A 1 371 ? 14.522 -5.887 -18.621 1.00 89.88 371 GLU A CA 1
ATOM 2893 C C . GLU A 1 371 ? 14.565 -4.657 -19.536 1.00 89.88 371 GLU A C 1
ATOM 2895 O O . GLU A 1 371 ? 13.981 -3.626 -19.199 1.00 89.88 371 GLU A O 1
ATOM 2900 N N . VAL A 1 372 ? 15.159 -4.775 -20.728 1.00 90.50 372 VAL A N 1
ATOM 2901 C CA . VAL A 1 372 ? 15.151 -3.709 -21.745 1.00 90.50 372 VAL A CA 1
ATOM 2902 C C . VAL A 1 372 ? 13.727 -3.360 -22.197 1.00 90.50 372 VAL A C 1
ATOM 2904 O O . VAL A 1 372 ? 13.359 -2.188 -22.236 1.00 90.50 372 VAL A O 1
ATOM 2907 N N . GLY A 1 373 ? 12.866 -4.360 -22.405 1.00 92.88 373 GLY A N 1
ATOM 2908 C CA . GLY A 1 373 ? 11.454 -4.139 -22.723 1.00 92.88 373 GLY A CA 1
ATOM 2909 C C . GLY A 1 373 ? 10.704 -3.462 -21.573 1.00 92.88 373 GLY A C 1
ATOM 2910 O O . GLY A 1 373 ? 9.905 -2.553 -21.795 1.00 92.88 373 GLY A O 1
ATOM 2911 N N . LYS A 1 374 ? 11.013 -3.825 -20.320 1.00 92.38 374 LYS A N 1
ATOM 2912 C CA . LYS A 1 374 ? 10.422 -3.189 -19.128 1.00 92.38 374 LYS A CA 1
ATOM 2913 C C . LYS A 1 374 ? 10.813 -1.718 -18.965 1.00 92.38 374 LYS A C 1
ATOM 2915 O O . LYS A 1 374 ? 10.037 -0.962 -18.371 1.00 92.38 374 LYS A O 1
ATOM 2920 N N . VAL A 1 375 ? 11.982 -1.295 -19.457 1.00 92.06 375 VAL A N 1
ATOM 2921 C CA . VAL A 1 375 ? 12.347 0.135 -19.517 1.00 92.06 375 VAL A CA 1
ATOM 2922 C C . VAL A 1 375 ? 11.371 0.866 -20.422 1.00 92.06 375 VAL A C 1
ATOM 2924 O O . VAL A 1 375 ? 10.800 1.874 -20.003 1.00 92.06 375 VAL A O 1
ATOM 2927 N N . PHE A 1 376 ? 11.121 0.323 -21.613 1.00 95.06 376 PHE A N 1
ATOM 2928 C CA . PHE A 1 376 ? 10.189 0.927 -22.554 1.00 95.06 376 PHE A CA 1
ATOM 2929 C C . PHE A 1 376 ? 8.753 0.942 -22.021 1.00 95.06 376 PHE A C 1
ATOM 2931 O O . PHE A 1 376 ? 8.103 1.987 -22.022 1.00 95.06 376 PHE A O 1
ATOM 2938 N N . GLU A 1 377 ? 8.294 -0.167 -21.430 1.00 95.62 377 GLU A N 1
ATOM 2939 C CA . GLU A 1 377 ? 7.003 -0.227 -20.732 1.00 95.62 377 GLU A CA 1
ATOM 2940 C C . GLU A 1 377 ? 6.875 0.855 -19.650 1.00 95.62 377 GLU A C 1
ATOM 2942 O O . GLU A 1 377 ? 5.795 1.410 -19.445 1.00 95.62 377 GLU A O 1
ATOM 2947 N N . ARG A 1 378 ? 7.966 1.174 -18.941 1.00 94.12 378 ARG A N 1
ATOM 2948 C CA . ARG A 1 378 ? 7.969 2.211 -17.904 1.00 94.12 378 ARG A CA 1
ATOM 2949 C C . ARG A 1 378 ? 7.875 3.618 -18.481 1.00 94.12 378 ARG A C 1
ATOM 2951 O O . ARG A 1 378 ? 7.197 4.446 -17.878 1.00 94.12 378 ARG A O 1
ATOM 2958 N N . ILE A 1 379 ? 8.526 3.880 -19.612 1.00 95.25 379 ILE A N 1
ATOM 2959 C CA . ILE A 1 379 ? 8.405 5.154 -20.335 1.00 95.25 379 ILE A CA 1
ATOM 2960 C C . ILE A 1 379 ? 6.949 5.343 -20.777 1.00 95.25 379 ILE A C 1
ATOM 2962 O O . ILE A 1 379 ? 6.325 6.334 -20.399 1.00 95.25 379 ILE A O 1
ATOM 2966 N N . ILE A 1 380 ? 6.373 4.342 -21.455 1.00 96.25 380 ILE A N 1
ATOM 2967 C CA . ILE A 1 380 ? 4.966 4.350 -21.888 1.00 96.25 380 ILE A CA 1
ATOM 2968 C C . ILE A 1 380 ? 4.032 4.538 -20.686 1.00 96.25 380 ILE A C 1
ATOM 2970 O O . ILE A 1 380 ? 3.153 5.394 -20.709 1.00 96.25 380 ILE A O 1
ATOM 2974 N N . SER A 1 381 ? 4.247 3.785 -19.603 1.00 95.69 381 SER A N 1
ATOM 2975 C CA . SER A 1 381 ? 3.429 3.876 -18.390 1.00 95.69 381 SER A CA 1
ATOM 2976 C C . SER A 1 381 ? 3.480 5.266 -17.752 1.00 95.69 381 SER A C 1
ATOM 2978 O O . SER A 1 381 ? 2.438 5.777 -17.351 1.00 95.69 381 SER A O 1
ATOM 2980 N N . ASN A 1 382 ? 4.656 5.895 -17.672 1.00 94.12 382 ASN A N 1
ATOM 2981 C CA . ASN A 1 382 ? 4.786 7.239 -17.108 1.00 94.12 382 ASN A CA 1
ATOM 2982 C C . ASN A 1 382 ? 4.051 8.283 -17.961 1.00 94.12 382 ASN A C 1
ATOM 2984 O O . ASN A 1 382 ? 3.349 9.124 -17.400 1.00 94.12 382 ASN A O 1
ATOM 2988 N N . ARG A 1 383 ? 4.173 8.203 -19.293 1.00 94.44 383 ARG A N 1
ATOM 2989 C CA . ARG A 1 383 ? 3.464 9.099 -20.222 1.00 94.44 383 ARG A CA 1
ATOM 2990 C C . ARG A 1 383 ? 1.953 8.910 -20.154 1.00 94.44 383 ARG A C 1
ATOM 2992 O O . ARG A 1 383 ? 1.218 9.887 -20.077 1.00 94.44 383 ARG A O 1
ATOM 2999 N N . LEU A 1 384 ? 1.496 7.662 -20.086 1.00 94.69 384 LEU A N 1
ATOM 3000 C CA . LEU A 1 384 ? 0.078 7.336 -19.958 1.00 94.69 384 LEU A CA 1
ATOM 3001 C C . LEU A 1 384 ? -0.514 7.861 -18.642 1.00 94.69 384 LEU A C 1
ATOM 3003 O O . LEU A 1 384 ? -1.597 8.433 -18.645 1.00 94.69 384 LEU A O 1
ATOM 3007 N N . VAL A 1 385 ? 0.208 7.734 -17.523 1.00 93.62 385 VAL A N 1
ATOM 3008 C CA . VAL A 1 385 ? -0.217 8.319 -16.238 1.00 93.62 385 VAL A CA 1
ATOM 3009 C C . VAL A 1 385 ? -0.262 9.847 -16.307 1.00 93.62 385 VAL A C 1
ATOM 3011 O O . VAL A 1 385 ? -1.218 10.437 -15.814 1.00 93.62 385 VAL A O 1
ATOM 3014 N N . ALA A 1 386 ? 0.738 10.490 -16.920 1.00 92.12 386 ALA A N 1
ATOM 3015 C CA . ALA A 1 386 ? 0.746 11.944 -17.087 1.00 92.12 386 ALA A CA 1
ATOM 3016 C C . ALA A 1 386 ? -0.457 12.431 -17.913 1.00 92.12 386 ALA A C 1
ATOM 3018 O O . ALA A 1 386 ? -1.100 13.406 -17.532 1.00 92.12 386 ALA A O 1
ATOM 3019 N N . HIS A 1 387 ? -0.805 11.708 -18.983 1.00 91.81 387 HIS A N 1
ATOM 3020 C CA . HIS A 1 387 ? -1.990 11.991 -19.793 1.00 91.81 387 HIS A CA 1
ATOM 3021 C C . HIS A 1 387 ? -3.292 11.872 -18.994 1.00 91.81 387 HIS A C 1
ATOM 3023 O O . HIS A 1 387 ? -4.108 12.791 -19.007 1.00 91.81 387 HIS A O 1
ATOM 3029 N N . LEU A 1 388 ? -3.472 10.761 -18.270 1.00 91.12 388 LEU A N 1
ATOM 3030 C CA . LEU A 1 388 ? -4.680 10.507 -17.477 1.00 91.12 388 LEU A CA 1
ATOM 3031 C C . LEU A 1 388 ? -4.889 11.549 -16.374 1.00 91.12 388 LEU A C 1
ATOM 3033 O O . LEU A 1 388 ? -6.020 11.927 -16.107 1.00 91.12 388 LEU A O 1
ATOM 3037 N N . SER A 1 389 ? -3.817 12.024 -15.734 1.00 88.31 389 SER A N 1
ATOM 3038 C CA . SER A 1 389 ? -3.922 13.025 -14.664 1.00 88.31 389 SER A CA 1
ATOM 3039 C C . SER A 1 389 ? -4.014 14.474 -15.161 1.00 88.31 389 SER A C 1
ATOM 3041 O O . SER A 1 389 ? -4.378 15.341 -14.370 1.00 88.31 389 SER A O 1
ATOM 3043 N N . GLY A 1 390 ? -3.643 14.756 -16.415 1.00 83.44 390 GLY A N 1
ATOM 3044 C CA . GLY A 1 390 ? -3.527 16.124 -16.938 1.00 83.44 390 GLY A CA 1
ATOM 3045 C C . GLY A 1 390 ? -4.544 16.515 -18.013 1.00 83.44 390 GLY A C 1
ATOM 3046 O O . GLY A 1 390 ? -4.953 17.671 -18.047 1.00 83.44 390 GLY A O 1
ATOM 3047 N N . PHE A 1 391 ? -4.949 15.580 -18.879 1.00 82.06 391 PHE A N 1
ATOM 3048 C CA . PHE A 1 391 ? -5.708 15.887 -20.101 1.00 82.06 391 PHE A CA 1
ATOM 3049 C C . PHE A 1 391 ? -6.945 15.002 -20.276 1.00 82.06 391 PHE A C 1
ATOM 3051 O O . PHE A 1 391 ? -8.051 15.498 -20.496 1.00 82.06 391 PHE A O 1
ATOM 3058 N N . GLY A 1 392 ? -6.765 13.681 -20.206 1.00 79.25 392 GLY A N 1
ATOM 3059 C CA . GLY A 1 392 ? -7.853 12.722 -20.377 1.00 79.25 392 GLY A CA 1
ATOM 3060 C C . GLY A 1 392 ? -8.743 12.607 -19.135 1.00 79.25 392 GLY A C 1
ATOM 3061 O O . GLY A 1 392 ? -8.358 13.041 -18.049 1.00 79.25 392 GLY A O 1
ATOM 3062 N N . PRO A 1 393 ? -9.924 11.971 -19.245 1.00 86.06 393 PRO A N 1
ATOM 3063 C CA . PRO A 1 393 ? -10.636 11.488 -18.067 1.00 86.06 393 PRO A CA 1
ATOM 3064 C C . PRO A 1 393 ? -9.706 10.603 -17.216 1.00 86.06 393 PRO A C 1
ATOM 3066 O O . PRO A 1 393 ? -9.265 9.563 -17.697 1.00 86.06 393 PRO A O 1
ATOM 3069 N N . ASP A 1 394 ? -9.395 10.975 -15.972 1.00 91.06 394 ASP A N 1
ATOM 3070 C CA . ASP A 1 394 ? -8.577 10.128 -15.080 1.00 91.06 394 ASP A CA 1
ATOM 3071 C C . ASP A 1 394 ? -9.366 8.895 -14.617 1.00 91.06 394 ASP A C 1
ATOM 3073 O O . ASP A 1 394 ? -10.594 8.917 -14.628 1.00 91.06 394 ASP A O 1
ATOM 3077 N N . LEU A 1 395 ? -8.686 7.842 -14.157 1.00 93.00 395 LEU A N 1
ATOM 3078 C CA . LEU A 1 395 ? -9.278 6.638 -13.564 1.00 93.00 395 LEU A CA 1
ATOM 3079 C C . LEU A 1 395 ? -10.220 6.970 -12.396 1.00 93.00 395 LEU A C 1
ATOM 3081 O O . LEU A 1 395 ? -9.903 7.797 -11.533 1.00 93.00 395 LEU A O 1
ATOM 3085 N N . ALA A 1 396 ? -11.334 6.244 -12.317 1.00 92.44 396 ALA A N 1
ATOM 3086 C CA . ALA A 1 396 ? -12.372 6.411 -11.314 1.00 92.44 396 ALA A CA 1
ATOM 3087 C C . ALA A 1 396 ? -11.806 6.404 -9.887 1.00 92.44 396 ALA A C 1
ATOM 3089 O O . ALA A 1 396 ? -10.923 5.614 -9.532 1.00 92.44 396 ALA A O 1
ATOM 3090 N N . ASP A 1 397 ? -12.360 7.255 -9.024 1.00 91.25 397 ASP A N 1
ATOM 3091 C CA . ASP A 1 397 ? -11.914 7.385 -7.634 1.00 91.25 397 ASP A CA 1
ATOM 3092 C C . ASP A 1 397 ? -12.084 6.113 -6.805 1.00 91.25 397 ASP A C 1
ATOM 3094 O O . ASP A 1 397 ? -11.410 5.953 -5.788 1.00 91.25 397 ASP A O 1
ATOM 3098 N N . GLY A 1 398 ? -12.947 5.199 -7.246 1.00 91.75 398 GLY A N 1
ATOM 3099 C CA . GLY A 1 398 ? -13.116 3.882 -6.643 1.00 91.75 398 GLY A CA 1
ATOM 3100 C C . GLY A 1 398 ? -11.919 2.947 -6.838 1.00 91.75 398 GLY A C 1
ATOM 3101 O O . GLY A 1 398 ? -11.829 1.970 -6.105 1.00 91.75 398 GLY A O 1
ATOM 3102 N N . GLN A 1 399 ? -10.992 3.217 -7.768 1.00 95.56 399 GLN A N 1
ATOM 3103 C CA . GLN A 1 399 ? -9.803 2.384 -7.991 1.00 95.56 399 GLN A CA 1
ATOM 3104 C C . GLN A 1 399 ? -8.618 2.861 -7.142 1.00 95.56 399 GLN A C 1
ATOM 3106 O O . GLN A 1 399 ? -8.152 3.995 -7.296 1.00 95.56 399 GLN A O 1
ATOM 3111 N N . PHE A 1 400 ? -8.080 1.974 -6.303 1.00 95.19 400 PHE A N 1
ATOM 3112 C CA . PHE A 1 400 ? -6.919 2.229 -5.438 1.00 95.19 400 PHE A CA 1
ATOM 3113 C C . PHE A 1 400 ? -5.689 1.387 -5.799 1.00 95.19 400 PHE A C 1
ATOM 3115 O O . PHE A 1 400 ? -4.562 1.786 -5.499 1.00 95.19 400 PHE A O 1
ATOM 3122 N N . GLY A 1 401 ? -5.881 0.234 -6.442 1.00 92.06 401 GLY A N 1
ATOM 3123 C CA . GLY A 1 401 ? -4.793 -0.673 -6.798 1.00 92.06 401 GLY A CA 1
ATOM 3124 C C . GLY A 1 401 ? -3.885 -0.075 -7.868 1.00 92.06 401 GLY A C 1
ATOM 3125 O O . GLY A 1 401 ? -4.356 0.564 -8.804 1.00 92.06 401 GLY A O 1
ATOM 3126 N N . PHE A 1 402 ? -2.573 -0.281 -7.739 1.00 90.69 402 PHE A N 1
ATOM 3127 C CA . PHE A 1 402 ? -1.559 0.122 -8.729 1.00 90.69 402 PHE A CA 1
ATOM 3128 C C . PHE A 1 402 ? -1.582 1.604 -9.159 1.00 90.69 402 PHE A C 1
ATOM 3130 O O . PHE A 1 402 ? -1.082 1.940 -10.232 1.00 90.69 402 PHE A O 1
ATOM 3137 N N . ARG A 1 403 ? -2.109 2.510 -8.324 1.00 91.06 403 ARG A N 1
ATOM 3138 C CA . ARG A 1 403 ? -2.103 3.960 -8.575 1.00 91.06 403 ARG A CA 1
ATOM 3139 C C . ARG A 1 403 ? -1.059 4.671 -7.723 1.00 91.06 403 ARG A C 1
ATOM 3141 O O . ARG A 1 403 ? -0.810 4.317 -6.572 1.00 91.06 403 ARG A O 1
ATOM 3148 N N . ARG A 1 404 ? -0.441 5.708 -8.290 1.00 86.62 404 ARG A N 1
ATOM 3149 C CA . ARG A 1 404 ? 0.492 6.566 -7.550 1.00 86.62 404 ARG A CA 1
ATOM 3150 C C . ARG A 1 404 ? -0.275 7.317 -6.458 1.00 86.62 404 ARG A C 1
ATOM 3152 O O . ARG A 1 404 ? -1.330 7.874 -6.730 1.00 86.62 404 ARG A O 1
ATOM 3159 N N . GLY A 1 405 ? 0.265 7.329 -5.240 1.00 86.81 405 GLY A N 1
ATOM 3160 C CA . GLY A 1 405 ? -0.349 8.031 -4.107 1.00 86.81 405 GLY A CA 1
ATOM 3161 C C . GLY A 1 405 ? -1.599 7.358 -3.533 1.00 86.81 405 GLY A C 1
ATOM 3162 O O . GLY A 1 405 ? -2.272 7.974 -2.719 1.00 86.81 405 GLY A O 1
ATOM 3163 N N . ARG A 1 406 ? -1.912 6.118 -3.938 1.00 92.19 406 ARG A N 1
ATOM 3164 C CA . ARG A 1 406 ? -2.984 5.310 -3.347 1.00 92.19 406 ARG A CA 1
ATOM 3165 C C . ARG A 1 406 ? -2.426 3.988 -2.828 1.00 92.19 406 ARG A C 1
ATOM 3167 O O . ARG A 1 406 ? -1.518 3.400 -3.419 1.00 92.19 406 ARG A O 1
ATOM 3174 N N . SER A 1 407 ? -2.964 3.525 -1.711 1.00 93.38 407 SER A N 1
ATOM 3175 C CA . 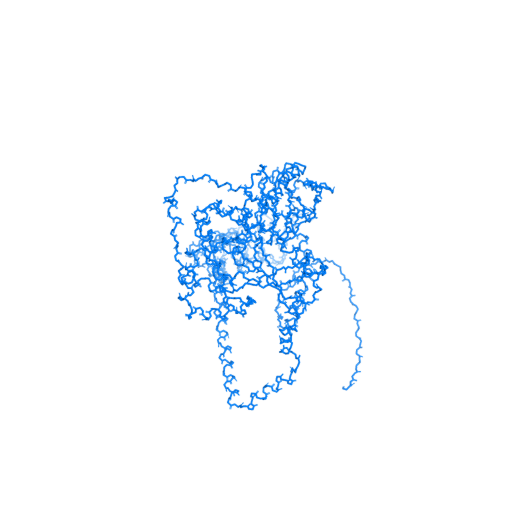SER A 1 407 ? -2.506 2.346 -0.982 1.00 93.38 407 SER A CA 1
ATOM 3176 C C . SER A 1 407 ? -3.673 1.457 -0.551 1.00 93.38 407 SER A C 1
ATOM 3178 O O . SER A 1 407 ? -4.846 1.816 -0.673 1.00 93.38 407 SER A O 1
ATOM 3180 N N . THR A 1 408 ? -3.354 0.272 -0.026 1.00 92.69 408 THR A N 1
ATOM 3181 C CA . THR A 1 408 ? -4.356 -0.597 0.610 1.00 92.69 408 THR A CA 1
ATOM 3182 C C . THR A 1 408 ? -5.010 0.090 1.809 1.00 92.69 408 THR A C 1
ATOM 3184 O O . THR A 1 408 ? -6.198 -0.107 2.048 1.00 92.69 408 THR A O 1
ATOM 3187 N N . VAL A 1 409 ? -4.261 0.930 2.531 1.00 93.44 409 VAL A N 1
ATOM 3188 C CA . VAL A 1 409 ? -4.765 1.703 3.672 1.00 93.44 409 VAL A CA 1
ATOM 3189 C C . VAL A 1 409 ? -5.822 2.703 3.214 1.00 93.44 409 VAL A C 1
ATOM 3191 O O . VAL A 1 409 ? -6.893 2.746 3.812 1.00 93.44 409 VAL A O 1
ATOM 3194 N N . ASP A 1 410 ? -5.575 3.431 2.124 1.00 93.81 410 ASP A N 1
ATOM 3195 C CA . ASP A 1 410 ? -6.530 4.411 1.586 1.00 93.81 410 ASP A CA 1
ATOM 3196 C C . ASP A 1 410 ? -7.840 3.740 1.156 1.00 93.81 410 ASP A C 1
ATOM 3198 O O . ASP A 1 410 ? -8.925 4.236 1.461 1.00 93.81 410 ASP A O 1
ATOM 3202 N N . ALA A 1 411 ? -7.752 2.566 0.520 1.00 93.88 411 ALA A N 1
ATOM 3203 C CA . ALA A 1 411 ? -8.925 1.777 0.150 1.00 93.88 411 ALA A CA 1
ATOM 3204 C C . ALA A 1 411 ? -9.735 1.351 1.387 1.00 93.88 411 ALA A C 1
ATOM 3206 O O . ALA A 1 411 ? -10.956 1.496 1.414 1.00 93.88 411 ALA A O 1
ATOM 3207 N N . ILE A 1 412 ? -9.066 0.861 2.437 1.00 93.69 412 ILE A N 1
ATOM 3208 C CA . ILE A 1 412 ? -9.721 0.449 3.689 1.00 93.69 412 ILE A CA 1
ATOM 3209 C C . ILE A 1 412 ? -10.345 1.654 4.403 1.00 93.69 412 ILE A C 1
ATOM 3211 O O . ILE A 1 412 ? -11.473 1.550 4.886 1.00 93.69 412 ILE A O 1
ATOM 3215 N N . MET A 1 413 ? -9.655 2.797 4.450 1.00 92.75 413 MET A N 1
ATOM 3216 C CA . MET A 1 413 ? -10.202 4.030 5.024 1.00 92.75 413 MET A CA 1
ATOM 3217 C C . MET A 1 413 ? -11.424 4.507 4.243 1.00 92.75 413 MET A C 1
ATOM 3219 O O . MET A 1 413 ? -12.434 4.832 4.858 1.00 92.75 413 MET A O 1
ATOM 3223 N N . ARG A 1 414 ? -11.417 4.415 2.907 1.00 92.50 414 ARG A N 1
ATOM 3224 C CA . ARG A 1 414 ? -12.604 4.720 2.100 1.00 92.50 414 ARG A CA 1
ATOM 3225 C C . ARG A 1 414 ? -13.786 3.810 2.440 1.00 92.50 414 ARG A C 1
ATOM 3227 O O . ARG A 1 414 ? -14.904 4.301 2.591 1.00 92.50 414 ARG A O 1
ATOM 3234 N N . VAL A 1 415 ? -13.559 2.503 2.591 1.00 92.12 415 VAL A N 1
ATOM 3235 C CA . VAL A 1 415 ? -14.605 1.554 3.021 1.00 92.12 415 VAL A CA 1
ATOM 3236 C C . VAL A 1 415 ? -15.104 1.898 4.428 1.00 92.12 415 VAL A C 1
ATOM 3238 O O . VAL A 1 415 ? -16.309 1.872 4.680 1.00 92.12 415 VAL A O 1
ATOM 3241 N N . ARG A 1 416 ? -14.211 2.275 5.347 1.00 91.06 416 ARG A N 1
ATOM 3242 C CA . ARG A 1 416 ? -14.575 2.723 6.696 1.00 91.06 416 ARG A CA 1
ATOM 3243 C C . ARG A 1 416 ? -15.427 3.986 6.671 1.00 91.06 416 ARG A C 1
ATOM 3245 O O . ARG A 1 416 ? -16.449 4.020 7.348 1.00 91.06 416 ARG A O 1
ATOM 3252 N N . ASP A 1 417 ? -15.069 4.990 5.885 1.00 89.38 417 ASP A N 1
ATOM 3253 C CA . ASP A 1 417 ? -15.832 6.238 5.792 1.00 89.38 417 ASP A CA 1
ATOM 3254 C C . ASP A 1 417 ? -17.236 5.992 5.232 1.00 89.38 417 ASP A C 1
ATOM 3256 O O . ASP A 1 417 ? -18.225 6.507 5.759 1.00 89.38 417 ASP A O 1
ATOM 3260 N N . LEU A 1 418 ? -17.347 5.128 4.218 1.00 87.69 418 LEU A N 1
ATOM 3261 C CA . LEU A 1 418 ? -18.638 4.707 3.672 1.00 87.69 418 LEU A CA 1
ATOM 3262 C C . LEU A 1 418 ? -19.459 3.907 4.699 1.00 87.69 418 LEU A C 1
ATOM 3264 O O . LEU A 1 418 ? -20.671 4.063 4.778 1.00 87.69 418 LEU A O 1
ATOM 3268 N N . THR A 1 419 ? -18.828 3.093 5.542 1.00 86.94 419 THR A N 1
ATOM 3269 C CA . THR A 1 419 ? -19.540 2.226 6.504 1.00 86.94 419 THR A CA 1
ATOM 3270 C C . THR A 1 419 ? -19.754 2.846 7.885 1.00 86.94 419 THR A C 1
ATOM 3272 O O . THR A 1 419 ? -20.543 2.321 8.666 1.00 86.94 419 THR A O 1
ATOM 3275 N N . THR A 1 420 ? -19.096 3.962 8.206 1.00 80.44 420 THR A N 1
ATOM 3276 C CA . THR A 1 420 ? -19.182 4.622 9.524 1.00 80.44 420 THR A CA 1
ATOM 3277 C C . THR A 1 420 ? -19.565 6.102 9.467 1.00 80.44 420 THR A C 1
ATOM 3279 O O . THR A 1 420 ? -19.801 6.702 10.514 1.00 80.44 420 THR A O 1
ATOM 3282 N N . GLY A 1 421 ? -19.668 6.697 8.274 1.00 67.44 421 GLY A N 1
ATOM 3283 C CA . GLY A 1 421 ? -19.999 8.112 8.106 1.00 67.44 421 GLY A CA 1
ATOM 3284 C C . GLY A 1 421 ? -21.392 8.509 8.622 1.00 67.44 421 GLY A C 1
ATOM 3285 O O . GLY A 1 421 ? -22.205 7.672 9.025 1.00 67.44 421 GLY A O 1
ATOM 3286 N N . ASN A 1 422 ? -21.707 9.809 8.532 1.00 53.41 422 ASN A N 1
ATOM 3287 C CA . ASN A 1 422 ? -22.937 10.451 9.045 1.00 53.41 422 ASN A CA 1
ATOM 3288 C C . ASN A 1 422 ? -24.270 9.789 8.626 1.00 53.41 422 ASN A C 1
ATOM 3290 O O . ASN A 1 422 ? -25.321 10.062 9.204 1.00 53.41 422 ASN A O 1
ATOM 3294 N N . ALA A 1 423 ? -24.260 8.941 7.597 1.00 51.66 423 ALA A N 1
ATOM 3295 C CA . ALA A 1 423 ? -25.420 8.166 7.179 1.00 51.66 423 ALA A CA 1
ATOM 3296 C C . ALA A 1 423 ? -25.722 6.991 8.130 1.00 51.66 423 ALA A C 1
ATOM 3298 O O . ALA A 1 423 ? -26.892 6.757 8.429 1.00 51.66 423 ALA A O 1
ATOM 3299 N N . VAL A 1 424 ? -24.701 6.279 8.620 1.00 58.03 424 VAL A N 1
ATOM 3300 C CA . VAL A 1 424 ? -24.838 5.100 9.503 1.00 58.03 424 VAL A CA 1
ATOM 3301 C C . VAL A 1 424 ? -25.131 5.517 10.945 1.00 58.03 424 VAL A C 1
ATOM 3303 O O . VAL A 1 424 ? -25.902 4.853 11.636 1.00 58.03 424 VAL A O 1
ATOM 3306 N N . SER A 1 425 ? -24.641 6.686 11.372 1.00 53.03 425 SER A N 1
ATOM 3307 C CA . SER A 1 425 ? -24.990 7.283 12.670 1.00 53.03 425 SER A CA 1
ATOM 3308 C C . SER A 1 425 ? -26.469 7.687 12.795 1.00 53.03 425 SER A C 1
ATOM 3310 O O . SER A 1 425 ? -26.964 7.827 13.908 1.00 53.03 425 SER A O 1
ATOM 3312 N N . ARG A 1 426 ? -27.208 7.799 11.678 1.00 58.53 426 ARG A N 1
ATOM 3313 C CA . ARG A 1 426 ? -28.667 8.039 11.632 1.00 58.53 426 ARG A CA 1
ATOM 3314 C C . ARG A 1 426 ? -29.501 6.747 11.563 1.00 58.53 426 ARG A C 1
ATOM 3316 O O . ARG A 1 426 ? -30.597 6.756 11.007 1.00 58.53 426 ARG A O 1
ATOM 3323 N N . GLY A 1 427 ? -28.972 5.624 12.054 1.00 61.16 427 GLY A N 1
ATOM 3324 C CA . GLY A 1 427 ? -29.686 4.339 12.101 1.00 61.16 427 GLY A CA 1
ATOM 3325 C C . GLY A 1 427 ? -29.711 3.560 10.780 1.00 61.16 427 GLY A C 1
ATOM 3326 O O . GLY A 1 427 ? -30.450 2.588 10.662 1.00 61.16 427 GLY A O 1
ATOM 3327 N N . LYS A 1 428 ? -28.897 3.929 9.783 1.00 75.94 428 LYS A N 1
ATOM 3328 C CA . LYS A 1 428 ? -28.790 3.177 8.519 1.00 75.94 428 LYS A CA 1
ATOM 3329 C C . LYS A 1 428 ? -27.828 1.992 8.636 1.00 75.94 428 LYS A C 1
ATOM 3331 O O . LYS A 1 428 ? -26.961 1.955 9.504 1.00 75.94 428 LYS A O 1
ATOM 3336 N N . VAL A 1 429 ? -27.988 1.035 7.732 1.00 87.12 429 VAL A N 1
ATOM 3337 C CA . VAL A 1 429 ? -27.198 -0.195 7.622 1.00 87.12 429 VAL A CA 1
ATOM 3338 C C . VAL A 1 429 ? -26.463 -0.198 6.281 1.00 87.12 429 VAL A C 1
ATOM 3340 O O . VAL A 1 429 ? -26.989 0.331 5.296 1.00 87.12 429 VAL A O 1
ATOM 3343 N N . VAL A 1 430 ? -25.265 -0.787 6.231 1.00 90.88 430 VAL A N 1
ATOM 3344 C CA . VAL A 1 430 ? -24.503 -0.959 4.986 1.00 90.88 430 VAL A CA 1
ATOM 3345 C C . VAL A 1 430 ? -24.198 -2.428 4.765 1.00 90.88 430 VAL A C 1
ATOM 3347 O O . VAL A 1 430 ? -23.573 -3.069 5.600 1.00 90.88 430 VAL A O 1
ATOM 3350 N N . VAL A 1 431 ? -24.606 -2.952 3.618 1.00 92.44 431 VAL A N 1
ATOM 3351 C CA . VAL A 1 431 ? -24.227 -4.294 3.174 1.00 92.44 431 VAL A CA 1
ATOM 3352 C C . VAL A 1 431 ? -23.011 -4.166 2.265 1.00 92.44 431 VAL A C 1
ATOM 3354 O O . VAL A 1 431 ? -22.951 -3.249 1.447 1.00 92.44 431 VAL A O 1
ATOM 3357 N N . ALA A 1 432 ? -22.048 -5.067 2.416 1.00 93.88 432 ALA A N 1
ATOM 3358 C CA . ALA A 1 432 ? -20.846 -5.162 1.604 1.00 93.88 432 ALA A CA 1
ATOM 3359 C C . ALA A 1 432 ? -20.774 -6.543 0.948 1.00 93.88 432 ALA A C 1
ATOM 3361 O O . ALA A 1 432 ? -21.004 -7.543 1.627 1.00 93.88 432 ALA A O 1
ATOM 3362 N N . VAL A 1 433 ? -20.459 -6.598 -0.345 1.00 94.25 433 VAL A N 1
ATOM 3363 C CA . VAL A 1 433 ? -20.253 -7.845 -1.097 1.00 94.25 433 VAL A CA 1
ATOM 3364 C C . VAL A 1 433 ? -18.929 -7.759 -1.843 1.00 94.25 433 VAL A C 1
ATOM 3366 O O . VAL A 1 433 ? -18.723 -6.842 -2.640 1.00 94.25 433 VAL A O 1
ATOM 3369 N N . SER A 1 434 ? -18.039 -8.714 -1.579 1.00 94.00 434 SER A N 1
ATOM 3370 C CA . SER A 1 434 ? -16.771 -8.885 -2.289 1.00 94.00 434 SER A CA 1
ATOM 3371 C C . SER A 1 434 ? -16.972 -9.781 -3.513 1.00 94.00 434 SER A C 1
ATOM 3373 O O . SER A 1 434 ? -17.524 -10.879 -3.407 1.00 94.00 434 SER A O 1
ATOM 3375 N N . LEU A 1 435 ? -16.544 -9.324 -4.688 1.00 92.50 435 LEU A N 1
ATOM 3376 C CA . LEU A 1 435 ? -16.628 -10.065 -5.946 1.00 92.50 435 LEU A CA 1
ATOM 3377 C C . LEU A 1 435 ? -15.251 -10.625 -6.321 1.00 92.50 435 LEU A C 1
ATOM 3379 O O . LEU A 1 435 ? -14.299 -9.867 -6.485 1.00 92.50 435 LEU A O 1
ATOM 3383 N N . ASP A 1 436 ? -15.171 -11.949 -6.495 1.00 89.88 436 ASP A N 1
ATOM 3384 C CA . ASP A 1 436 ? -13.960 -12.649 -6.946 1.00 89.88 436 ASP A CA 1
ATOM 3385 C C . ASP A 1 436 ? -13.986 -12.792 -8.474 1.00 89.88 436 ASP A C 1
ATOM 3387 O O . ASP A 1 436 ? -14.868 -13.450 -9.037 1.00 89.88 436 ASP A O 1
ATOM 3391 N N . ILE A 1 437 ? -13.027 -12.167 -9.159 1.00 91.69 437 ILE A N 1
ATOM 3392 C CA . ILE A 1 437 ? -12.882 -12.271 -10.615 1.00 91.69 437 ILE A CA 1
ATOM 3393 C C . ILE A 1 437 ? -11.938 -13.431 -10.927 1.00 91.69 437 ILE A C 1
ATOM 3395 O O . ILE A 1 437 ? -10.755 -13.423 -10.570 1.00 91.69 437 ILE A O 1
ATOM 3399 N N . ALA A 1 438 ? -12.443 -14.437 -11.635 1.00 89.31 438 ALA A N 1
ATOM 3400 C CA . ALA A 1 438 ? -11.660 -15.614 -11.963 1.00 89.31 438 ALA A CA 1
ATOM 3401 C C . ALA A 1 438 ? -10.529 -15.250 -12.935 1.00 89.31 438 ALA A C 1
ATOM 3403 O O . ALA A 1 438 ? -10.760 -14.736 -14.027 1.00 89.31 438 ALA A O 1
ATOM 3404 N N . ASN A 1 439 ? -9.287 -15.542 -12.533 1.00 88.62 439 ASN A N 1
ATOM 3405 C CA . ASN A 1 439 ? -8.098 -15.371 -13.372 1.00 88.62 439 ASN A CA 1
ATOM 3406 C C . ASN A 1 439 ? -7.992 -13.968 -14.017 1.00 88.62 439 ASN A C 1
ATOM 3408 O O . ASN A 1 439 ? -7.603 -13.836 -15.180 1.00 88.62 439 ASN A O 1
ATOM 3412 N N . ALA A 1 440 ? -8.346 -12.931 -13.250 1.00 89.56 440 ALA A N 1
ATOM 3413 C CA . ALA A 1 440 ? -8.537 -11.549 -13.690 1.00 89.56 440 ALA A CA 1
ATOM 3414 C C . ALA A 1 440 ? -7.475 -11.050 -14.688 1.00 89.56 440 ALA A C 1
ATOM 3416 O O . ALA A 1 440 ? -7.752 -10.925 -15.883 1.00 89.56 440 ALA A O 1
ATOM 3417 N N . PHE A 1 441 ? -6.231 -10.860 -14.230 1.00 91.12 441 PHE A N 1
ATOM 3418 C CA . PHE A 1 441 ? -5.143 -10.300 -15.043 1.00 91.12 441 PHE A CA 1
ATOM 3419 C C . PHE A 1 441 ? -4.882 -11.046 -16.353 1.00 91.12 441 PHE A C 1
ATOM 3421 O O . PHE A 1 441 ? -4.464 -10.414 -17.311 1.00 91.12 441 PHE A O 1
ATOM 3428 N N . ASN A 1 442 ? -5.139 -12.353 -16.437 1.00 91.50 442 ASN A N 1
ATOM 3429 C CA . ASN A 1 442 ? -4.877 -13.124 -17.656 1.00 91.50 442 ASN A CA 1
ATOM 3430 C C . ASN A 1 442 ? -6.099 -13.219 -18.590 1.00 91.50 442 ASN A C 1
ATOM 3432 O O . ASN A 1 442 ? -6.006 -13.825 -19.655 1.00 91.50 442 ASN A O 1
ATOM 3436 N N . SER A 1 443 ? -7.238 -12.635 -18.204 1.00 92.25 443 SER A N 1
ATOM 3437 C CA . SER A 1 443 ? -8.521 -12.857 -18.882 1.00 92.25 443 SER A CA 1
ATOM 3438 C C . SER A 1 443 ? -9.097 -11.622 -19.575 1.00 92.25 443 SER A C 1
ATOM 3440 O O . SER A 1 443 ? -9.977 -11.787 -20.414 1.00 92.25 443 SER A O 1
ATOM 3442 N N . LEU A 1 444 ? -8.609 -10.408 -19.285 1.00 94.12 444 LEU A N 1
ATOM 3443 C CA . LEU A 1 444 ? -9.120 -9.175 -19.903 1.00 94.12 444 LEU A CA 1
ATOM 3444 C C . LEU A 1 444 ? -8.813 -9.121 -21.410 1.00 94.12 444 LEU A C 1
ATOM 3446 O O . LEU A 1 444 ? -7.636 -9.074 -21.772 1.00 94.12 444 LEU A O 1
ATOM 3450 N N . PRO A 1 445 ? -9.816 -9.098 -22.303 1.00 94.56 445 PRO A N 1
ATOM 3451 C CA . PRO A 1 445 ? -9.589 -8.986 -23.740 1.00 94.56 445 PRO A CA 1
ATOM 3452 C C . PRO A 1 445 ? -8.837 -7.707 -24.111 1.00 94.56 445 PRO A C 1
ATOM 3454 O O . PRO A 1 445 ? -9.135 -6.626 -23.601 1.00 94.56 445 PRO A O 1
ATOM 3457 N N . TRP A 1 446 ? -7.887 -7.811 -25.043 1.00 94.44 446 TRP A N 1
ATOM 3458 C CA . TRP A 1 446 ? -7.111 -6.655 -25.500 1.00 94.44 446 TRP A CA 1
ATOM 3459 C C . TRP A 1 446 ? -7.978 -5.607 -26.193 1.00 94.44 446 TRP A C 1
ATOM 3461 O O . TRP A 1 446 ? -7.765 -4.417 -25.989 1.00 94.44 446 TRP A O 1
ATOM 3471 N N . SER A 1 447 ? -9.010 -6.033 -26.924 1.00 93.00 447 SER A N 1
ATOM 3472 C CA . SER A 1 447 ? -9.985 -5.129 -27.542 1.00 93.00 447 SER A CA 1
ATOM 3473 C C . SER A 1 447 ? -10.683 -4.225 -26.517 1.00 93.00 447 SER A C 1
ATOM 3475 O O . SER A 1 447 ? -10.841 -3.037 -26.775 1.00 93.00 447 SER A O 1
ATOM 3477 N N . CYS A 1 448 ? -11.012 -4.731 -25.322 1.00 95.06 448 CYS A N 1
ATOM 3478 C CA . CYS A 1 448 ? -11.578 -3.919 -24.239 1.00 95.06 448 CYS A CA 1
ATOM 3479 C C . CYS A 1 448 ? -10.587 -2.861 -23.726 1.00 95.06 448 CYS A C 1
ATOM 3481 O O . CYS A 1 448 ? -10.992 -1.744 -23.419 1.00 95.06 448 CYS A O 1
ATOM 3483 N N . ILE A 1 449 ? -9.293 -3.194 -23.645 1.00 95.69 449 ILE A N 1
ATOM 3484 C CA . ILE A 1 449 ? -8.243 -2.237 -23.257 1.00 95.69 449 ILE A CA 1
ATOM 3485 C C . ILE A 1 449 ? -8.131 -1.135 -24.316 1.00 95.69 449 ILE A C 1
ATOM 3487 O O . ILE A 1 449 ? -8.065 0.040 -23.967 1.00 95.69 449 ILE A O 1
ATOM 3491 N N . LEU A 1 450 ? -8.143 -1.497 -25.602 1.00 94.25 450 LEU A N 1
ATOM 3492 C CA . LEU A 1 450 ? -8.056 -0.535 -26.703 1.00 94.25 450 LEU A CA 1
ATOM 3493 C C . LEU A 1 450 ? -9.266 0.411 -26.752 1.00 94.25 450 LEU A C 1
ATOM 3495 O O . LEU A 1 450 ? -9.077 1.615 -26.927 1.00 94.25 450 LEU A O 1
ATOM 3499 N N . GLU A 1 451 ? -10.485 -0.093 -26.531 1.00 93.69 451 GLU A N 1
ATOM 3500 C CA . GLU A 1 451 ? -11.675 0.764 -26.396 1.00 93.69 451 GLU A CA 1
ATOM 3501 C C . GLU A 1 451 ? -11.581 1.689 -25.175 1.00 93.69 451 GLU A C 1
ATOM 3503 O O . GLU A 1 451 ? -11.874 2.881 -25.274 1.00 93.69 451 GLU A O 1
ATOM 3508 N N . ALA A 1 452 ? -11.088 1.190 -24.040 1.00 94.94 452 ALA A N 1
ATOM 3509 C CA . ALA A 1 452 ? -10.892 2.021 -22.856 1.00 94.94 452 ALA A CA 1
ATOM 3510 C C . ALA A 1 452 ? -9.866 3.143 -23.096 1.00 94.94 452 ALA A C 1
ATOM 3512 O O . ALA A 1 452 ? -10.090 4.283 -22.695 1.00 94.94 452 ALA A O 1
ATOM 3513 N N . LEU A 1 453 ? -8.769 2.879 -23.814 1.00 94.31 453 LEU A N 1
ATOM 3514 C CA . LEU A 1 453 ? -7.803 3.926 -24.179 1.00 94.31 453 LEU A CA 1
ATOM 3515 C C . LEU A 1 453 ? -8.448 5.040 -25.021 1.00 94.31 453 LEU A C 1
ATOM 3517 O O . LEU A 1 453 ? -8.093 6.208 -24.854 1.00 94.31 453 LEU A O 1
ATOM 3521 N N . ARG A 1 454 ? -9.412 4.706 -25.892 1.00 91.62 454 ARG A N 1
ATOM 3522 C CA . ARG A 1 454 ? -10.192 5.706 -26.644 1.00 91.62 454 ARG A CA 1
ATOM 3523 C C . ARG A 1 454 ? -11.107 6.509 -25.726 1.00 91.62 454 ARG A C 1
ATOM 3525 O O . ARG A 1 454 ? -11.132 7.731 -25.830 1.00 91.62 454 ARG A O 1
ATOM 3532 N N . TYR A 1 455 ? -11.790 5.849 -24.790 1.00 91.31 455 TYR A N 1
ATOM 3533 C CA . TYR A 1 455 ? -12.608 6.520 -23.774 1.00 91.31 455 TYR A CA 1
ATOM 3534 C C . TYR A 1 455 ? -11.795 7.553 -22.972 1.00 91.31 455 TYR A C 1
ATOM 3536 O O . TYR A 1 455 ? -12.234 8.687 -22.775 1.00 91.31 455 TYR A O 1
ATOM 3544 N N . HIS A 1 456 ? -10.572 7.190 -22.577 1.00 92.00 456 HIS A N 1
ATOM 3545 C CA . HIS A 1 456 ? -9.641 8.063 -21.857 1.00 92.00 456 HIS A CA 1
ATOM 3546 C C . HIS A 1 456 ? -8.930 9.102 -22.746 1.00 92.00 456 HIS A C 1
ATOM 3548 O O . HIS A 1 456 ? -8.064 9.836 -22.262 1.00 92.00 456 HIS A O 1
ATOM 3554 N N . ARG A 1 457 ? -9.291 9.185 -24.035 1.00 90.81 457 ARG A N 1
ATOM 3555 C CA . ARG A 1 457 ? -8.720 10.114 -25.025 1.00 90.81 457 ARG A CA 1
ATOM 3556 C C . ARG A 1 457 ? -7.197 10.045 -25.098 1.00 90.81 457 ARG A C 1
ATOM 3558 O O . ARG A 1 457 ? -6.531 11.069 -25.152 1.00 90.81 457 ARG A O 1
ATOM 3565 N N . VAL A 1 458 ? -6.637 8.841 -25.004 1.00 91.94 458 VAL A N 1
ATOM 3566 C CA . VAL A 1 458 ? -5.184 8.643 -25.066 1.00 91.94 458 VAL A CA 1
ATOM 3567 C C . VAL A 1 458 ? -4.680 8.996 -26.476 1.00 91.94 458 VAL A C 1
ATOM 3569 O O . VAL A 1 458 ? -5.304 8.539 -27.443 1.00 91.94 458 VAL A O 1
ATOM 3572 N N . PRO A 1 459 ? -3.555 9.726 -26.615 1.00 91.88 459 PRO A N 1
ATOM 3573 C CA . PRO A 1 459 ? -3.022 10.144 -27.910 1.00 91.88 459 PRO A CA 1
ATOM 3574 C C . PRO A 1 459 ? -2.812 8.980 -28.875 1.00 91.88 459 PRO A C 1
ATOM 3576 O O . PRO A 1 459 ? -2.483 7.858 -28.454 1.00 91.88 459 PRO A O 1
ATOM 3579 N N . THR A 1 460 ? -2.983 9.232 -30.175 1.00 90.75 460 THR A N 1
ATOM 3580 C CA . THR A 1 460 ? -2.888 8.184 -31.210 1.00 90.75 460 THR A CA 1
ATOM 3581 C C . THR A 1 460 ? -1.570 7.405 -31.145 1.00 90.75 460 THR A C 1
ATOM 3583 O O . THR A 1 460 ? -1.598 6.173 -31.190 1.00 90.75 460 THR A O 1
ATOM 3586 N N . TYR A 1 461 ? -0.429 8.079 -30.965 1.00 92.88 461 TYR A N 1
ATOM 3587 C CA . TYR A 1 461 ? 0.888 7.434 -30.945 1.00 92.88 461 TYR A CA 1
ATOM 3588 C C . TYR A 1 461 ? 1.031 6.431 -29.786 1.00 92.88 461 TYR A C 1
ATOM 3590 O O . TYR A 1 461 ? 1.535 5.320 -29.975 1.00 92.88 461 TYR A O 1
ATOM 3598 N N . LEU A 1 462 ? 0.511 6.773 -28.596 1.00 94.69 462 LEU A N 1
ATOM 3599 C CA . LEU A 1 462 ? 0.483 5.864 -27.447 1.00 94.69 462 LEU A CA 1
ATOM 3600 C C . LEU A 1 462 ? -0.467 4.695 -27.693 1.00 94.69 462 LEU A C 1
ATOM 3602 O O . LEU A 1 462 ? -0.141 3.559 -27.349 1.00 94.69 462 LEU A O 1
ATOM 3606 N N . ARG A 1 463 ? -1.626 4.940 -28.314 1.00 94.94 463 ARG A N 1
ATOM 3607 C CA . ARG A 1 463 ? -2.555 3.861 -28.677 1.00 94.94 463 ARG A CA 1
ATOM 3608 C C . ARG A 1 463 ? -1.917 2.877 -29.657 1.00 94.94 463 ARG A C 1
ATOM 3610 O O . ARG A 1 463 ? -1.990 1.681 -29.396 1.00 94.94 463 ARG A O 1
ATOM 3617 N N . ARG A 1 464 ? -1.230 3.359 -30.702 1.00 94.81 464 ARG A N 1
ATOM 3618 C CA . ARG A 1 464 ? -0.533 2.517 -31.698 1.00 94.81 464 ARG A CA 1
ATOM 3619 C C . ARG A 1 464 ? 0.536 1.634 -31.046 1.00 94.81 464 ARG A C 1
ATOM 3621 O O . ARG A 1 464 ? 0.530 0.422 -31.243 1.00 94.81 464 ARG A O 1
ATOM 3628 N N . VAL A 1 465 ? 1.412 2.206 -30.211 1.00 95.88 465 VAL A N 1
ATOM 3629 C CA . VAL A 1 465 ? 2.464 1.413 -29.543 1.00 95.88 465 VAL A CA 1
ATOM 3630 C C . VAL A 1 465 ? 1.898 0.439 -28.502 1.00 95.88 465 VAL A C 1
ATOM 3632 O O . VAL A 1 465 ? 2.436 -0.655 -28.343 1.00 95.88 465 VAL A O 1
ATOM 3635 N N . ILE A 1 466 ? 0.810 0.790 -27.802 1.00 96.62 466 ILE A N 1
ATOM 3636 C CA . ILE A 1 466 ? 0.147 -0.117 -26.849 1.00 96.62 466 ILE A CA 1
ATOM 3637 C C . ILE A 1 466 ? -0.588 -1.243 -27.586 1.00 96.62 466 ILE A C 1
ATOM 3639 O O . ILE A 1 466 ? -0.551 -2.389 -27.144 1.00 96.62 466 ILE A O 1
ATOM 3643 N N . GLU A 1 467 ? -1.216 -0.955 -28.722 1.00 95.75 467 GLU A N 1
ATOM 3644 C CA . GLU A 1 467 ? -1.790 -1.978 -29.594 1.00 95.75 467 GLU A CA 1
ATOM 3645 C C . GLU A 1 467 ? -0.703 -2.944 -30.065 1.00 95.75 467 GLU A C 1
ATOM 3647 O O . GLU A 1 467 ? -0.815 -4.146 -29.820 1.00 95.75 467 GLU A O 1
ATOM 3652 N N . ALA A 1 468 ? 0.411 -2.426 -30.590 1.00 95.62 468 ALA A N 1
ATOM 3653 C CA . ALA A 1 468 ? 1.566 -3.245 -30.941 1.00 95.62 468 ALA A CA 1
ATOM 3654 C C . ALA A 1 468 ? 2.131 -4.013 -29.735 1.00 95.62 468 ALA A C 1
ATOM 3656 O O . ALA A 1 468 ? 2.580 -5.142 -29.891 1.00 95.62 468 ALA A O 1
ATOM 3657 N N . TYR A 1 469 ? 2.117 -3.448 -28.527 1.00 95.38 469 TYR A N 1
ATOM 3658 C CA . TYR A 1 469 ? 2.525 -4.150 -27.308 1.00 95.38 469 TYR A CA 1
ATOM 3659 C C . TYR A 1 469 ? 1.636 -5.362 -27.002 1.00 95.38 469 TYR A C 1
ATOM 3661 O O . TYR A 1 469 ? 2.149 -6.377 -26.517 1.00 95.38 469 TYR A O 1
ATOM 3669 N N . LEU A 1 470 ? 0.328 -5.251 -27.249 1.00 93.50 470 LEU A N 1
ATOM 3670 C CA . LEU A 1 470 ? -0.661 -6.289 -26.969 1.00 93.50 470 LEU A CA 1
ATOM 3671 C C . LEU A 1 470 ? -0.705 -7.359 -28.065 1.00 93.50 470 LEU A C 1
ATOM 3673 O O . LEU A 1 470 ? -0.864 -8.520 -27.720 1.00 93.50 470 LEU A O 1
ATOM 3677 N N . THR A 1 471 ? -0.521 -7.023 -29.344 1.00 90.88 471 THR A N 1
ATOM 3678 C CA . THR A 1 471 ? -0.567 -7.998 -30.452 1.00 90.88 471 THR A CA 1
ATOM 3679 C C . THR A 1 471 ? 0.680 -8.885 -30.547 1.00 90.88 471 THR A C 1
ATOM 3681 O O . THR A 1 471 ? 1.762 -8.513 -30.091 1.00 90.88 471 THR A O 1
ATOM 3684 N N . ASP A 1 472 ? 0.551 -10.064 -31.170 1.00 90.81 472 ASP A N 1
ATOM 3685 C CA . ASP A 1 472 ? 1.641 -11.028 -31.424 1.00 90.81 472 ASP A CA 1
ATOM 3686 C C . ASP A 1 472 ? 2.450 -11.404 -30.173 1.00 90.81 472 ASP A C 1
ATOM 3688 O O . ASP A 1 472 ? 3.683 -11.504 -30.194 1.00 90.81 472 ASP A O 1
ATOM 3692 N N . ARG A 1 473 ? 1.762 -11.580 -29.042 1.00 91.25 473 ARG A N 1
ATOM 3693 C CA . ARG A 1 473 ? 2.397 -11.964 -27.780 1.00 91.25 473 ARG A CA 1
ATOM 3694 C C . ARG A 1 473 ? 2.399 -13.465 -27.575 1.00 91.25 473 ARG A C 1
ATOM 3696 O O . ARG A 1 473 ? 1.405 -14.156 -27.796 1.00 91.25 473 ARG A O 1
ATOM 3703 N N . PHE A 1 474 ? 3.512 -13.945 -27.030 1.00 90.69 474 PHE A N 1
ATOM 3704 C CA . PHE A 1 474 ? 3.716 -15.357 -26.762 1.00 90.69 474 PHE A CA 1
ATOM 3705 C C . PHE A 1 474 ? 4.297 -15.578 -25.379 1.00 90.69 474 PHE A C 1
ATOM 3707 O O . PHE A 1 474 ? 5.133 -14.813 -24.895 1.00 90.69 474 PHE A O 1
ATOM 3714 N N . VAL A 1 475 ? 3.870 -16.672 -24.769 1.00 91.88 475 VAL A N 1
ATOM 3715 C CA . VAL A 1 475 ? 4.434 -17.177 -23.528 1.00 91.88 475 VAL A CA 1
ATOM 3716 C C . VAL A 1 475 ? 5.149 -18.486 -23.825 1.00 91.88 475 VAL A C 1
ATOM 3718 O O . VAL A 1 475 ? 4.573 -19.375 -24.455 1.00 91.88 475 VAL A O 1
ATOM 3721 N N . THR A 1 476 ? 6.395 -18.605 -23.381 1.00 91.44 476 THR A N 1
ATOM 3722 C CA . THR A 1 476 ? 7.204 -19.816 -23.515 1.00 91.44 476 THR A CA 1
ATOM 3723 C C . THR A 1 476 ? 7.395 -20.493 -22.166 1.00 91.44 476 THR A C 1
ATOM 3725 O O . THR A 1 476 ? 7.534 -19.834 -21.133 1.00 91.44 476 THR A O 1
ATOM 3728 N N . TYR A 1 477 ? 7.386 -21.820 -22.154 1.00 89.31 477 TYR A N 1
ATOM 3729 C CA . TYR A 1 477 ? 7.622 -22.612 -20.949 1.00 89.31 477 TYR A CA 1
ATOM 3730 C C . TYR A 1 477 ? 8.319 -23.926 -21.295 1.00 89.31 477 TYR A C 1
ATOM 3732 O O . TYR A 1 477 ? 8.076 -24.475 -22.371 1.00 89.31 477 TYR A O 1
ATOM 3740 N N . PRO A 1 478 ? 9.172 -24.447 -20.400 1.00 83.12 478 PRO A N 1
ATOM 3741 C CA . PRO A 1 478 ? 9.797 -25.736 -20.622 1.00 83.12 478 PRO A CA 1
ATOM 3742 C C . PRO A 1 478 ? 8.774 -26.854 -20.399 1.00 83.12 478 PRO A C 1
ATOM 3744 O O . PRO A 1 478 ? 8.063 -26.847 -19.388 1.00 83.12 478 PRO A O 1
ATOM 3747 N N . GLY A 1 479 ? 8.706 -27.780 -21.347 1.00 78.62 479 GLY A N 1
ATOM 3748 C CA . GLY A 1 479 ? 7.981 -29.039 -21.259 1.00 78.62 479 GLY A CA 1
ATOM 3749 C C . GLY A 1 479 ? 8.774 -30.122 -20.527 1.00 78.62 479 GLY A C 1
ATOM 3750 O O . GLY A 1 479 ? 9.844 -29.865 -19.968 1.00 78.62 479 GLY A O 1
ATOM 3751 N N . HIS A 1 480 ? 8.215 -31.327 -20.485 1.00 74.50 480 HIS A N 1
ATOM 3752 C CA . HIS A 1 480 ? 8.669 -32.395 -19.594 1.00 74.50 480 HIS A CA 1
ATOM 3753 C C . HIS A 1 480 ? 10.051 -32.952 -19.974 1.00 74.50 480 HIS A C 1
ATOM 3755 O O . HIS A 1 480 ? 10.826 -33.300 -19.085 1.00 74.50 480 HIS A O 1
ATOM 3761 N N . GLN A 1 481 ? 10.397 -32.976 -21.265 1.00 72.31 481 GLN A N 1
ATOM 3762 C CA . GLN A 1 481 ? 11.680 -33.482 -21.774 1.00 72.31 481 GLN A CA 1
ATOM 3763 C C . GLN A 1 481 ? 12.704 -32.359 -22.033 1.00 72.31 481 GLN A C 1
ATOM 3765 O O . GLN A 1 481 ? 13.747 -32.587 -22.644 1.00 72.31 481 GLN A O 1
ATOM 3770 N N . GLY A 1 482 ? 12.441 -31.141 -21.543 1.00 70.19 482 GLY A N 1
ATOM 3771 C CA . GLY A 1 482 ? 13.311 -29.978 -21.743 1.00 70.19 482 GLY A CA 1
ATOM 3772 C C . GLY A 1 482 ? 13.065 -29.213 -23.048 1.00 70.19 482 GLY A C 1
ATOM 3773 O O . GLY A 1 482 ? 13.740 -28.212 -23.296 1.00 70.19 482 GLY A O 1
ATOM 3774 N N . GLU A 1 483 ? 12.084 -29.626 -23.851 1.00 83.69 483 GLU A N 1
ATOM 3775 C CA . GLU A 1 483 ? 11.577 -28.890 -25.006 1.00 83.69 483 GLU A CA 1
ATOM 3776 C C . GLU A 1 483 ? 10.930 -27.564 -24.589 1.00 83.69 483 GLU A C 1
ATOM 3778 O O . GLU A 1 483 ? 10.369 -27.435 -23.501 1.00 83.69 483 GLU A O 1
ATOM 3783 N N . TRP A 1 484 ? 10.986 -26.552 -25.453 1.00 84.75 484 TRP A N 1
ATOM 3784 C CA . TRP A 1 484 ? 10.325 -25.273 -25.199 1.00 84.75 484 TRP A CA 1
ATOM 3785 C C . TRP A 1 484 ? 8.984 -25.218 -25.916 1.00 84.75 484 TRP A C 1
ATOM 3787 O O . TRP A 1 484 ? 8.920 -25.160 -27.142 1.00 84.75 484 TRP A O 1
ATOM 3797 N N . ASN A 1 485 ? 7.912 -25.171 -25.133 1.00 88.81 485 ASN A N 1
ATOM 3798 C CA . ASN A 1 485 ? 6.563 -24.969 -25.633 1.00 88.81 485 ASN A CA 1
ATOM 3799 C C . ASN A 1 485 ? 6.266 -23.477 -25.767 1.00 88.81 485 ASN A C 1
ATOM 3801 O O . ASN A 1 485 ? 6.748 -22.654 -24.981 1.00 88.81 485 ASN A O 1
ATOM 3805 N N . ARG A 1 486 ? 5.436 -23.129 -26.752 1.00 90.06 486 ARG A N 1
ATOM 3806 C CA . ARG A 1 486 ? 5.009 -21.756 -27.029 1.00 90.06 486 ARG A CA 1
ATOM 3807 C C . ARG A 1 486 ? 3.493 -21.682 -27.052 1.00 90.06 486 ARG A C 1
ATOM 3809 O O . ARG A 1 486 ? 2.833 -22.487 -27.702 1.00 90.06 486 ARG A O 1
ATOM 3816 N N . ARG A 1 487 ? 2.949 -20.665 -26.393 1.00 89.88 487 ARG A N 1
ATOM 3817 C CA . ARG A 1 487 ? 1.520 -20.369 -26.399 1.00 89.88 487 ARG A CA 1
ATOM 3818 C C . ARG A 1 487 ? 1.269 -18.943 -26.848 1.00 89.88 487 ARG A C 1
ATOM 3820 O O . ARG A 1 487 ? 1.822 -18.006 -26.280 1.00 89.88 487 ARG A O 1
ATOM 3827 N N . GLU A 1 488 ? 0.418 -18.797 -27.851 1.00 89.94 488 GLU A N 1
ATOM 3828 C CA . GLU A 1 488 ? -0.085 -17.506 -28.309 1.00 89.94 488 GLU A CA 1
ATOM 3829 C C . GLU A 1 488 ? -1.115 -16.942 -27.327 1.00 89.94 488 GLU A C 1
ATOM 3831 O O . GLU A 1 488 ? -1.972 -17.669 -26.809 1.00 89.94 488 GLU A O 1
ATOM 3836 N N . MET A 1 489 ? -1.005 -15.645 -27.057 1.00 89.81 489 MET A N 1
ATOM 3837 C CA . MET A 1 489 ? -1.920 -14.906 -26.196 1.00 89.81 489 MET A CA 1
ATOM 3838 C C . MET A 1 489 ? -2.923 -14.132 -27.053 1.00 89.81 489 MET A C 1
ATOM 3840 O O . MET A 1 489 ? -2.630 -13.753 -28.178 1.00 89.81 489 MET A O 1
ATOM 3844 N N . SER A 1 490 ? -4.110 -13.879 -26.508 1.00 86.38 490 SER A N 1
ATOM 3845 C CA . SER A 1 490 ? -5.156 -13.071 -27.174 1.00 86.38 490 SER A CA 1
ATOM 3846 C C . SER A 1 490 ? -5.904 -12.139 -26.211 1.00 86.38 490 SER A C 1
ATOM 3848 O O . SER A 1 490 ? -6.799 -11.390 -26.597 1.00 86.38 490 SER A O 1
ATOM 3850 N N . ARG A 1 491 ? -5.580 -12.247 -24.923 1.00 91.44 491 ARG A N 1
ATOM 3851 C CA . ARG A 1 491 ? -6.187 -11.548 -23.796 1.00 91.44 491 ARG A CA 1
ATOM 3852 C C . ARG A 1 491 ? -5.219 -11.604 -22.616 1.00 91.44 491 ARG A C 1
ATOM 3854 O O . ARG A 1 491 ? -4.284 -12.408 -22.607 1.00 91.44 491 ARG A O 1
ATOM 3861 N N . GLY A 1 492 ? -5.478 -10.765 -21.628 1.00 91.44 492 GLY A N 1
ATOM 3862 C CA . GLY A 1 492 ? -4.710 -10.653 -20.405 1.00 91.44 492 GLY A CA 1
ATOM 3863 C C . GLY A 1 492 ? -3.510 -9.721 -20.522 1.00 91.44 492 GLY A C 1
ATOM 3864 O O . GLY A 1 492 ? -3.003 -9.426 -21.603 1.00 91.44 492 GLY A O 1
ATOM 3865 N N . VAL A 1 493 ? -3.044 -9.273 -19.367 1.00 92.25 493 VAL A N 1
ATOM 3866 C CA . VAL A 1 493 ? -1.828 -8.493 -19.180 1.00 92.25 493 VAL A CA 1
ATOM 3867 C C . VAL A 1 493 ? -0.799 -9.349 -18.420 1.00 92.25 493 VAL A C 1
ATOM 3869 O O . VAL A 1 493 ? -1.155 -10.012 -17.442 1.00 92.25 493 VAL A O 1
ATOM 3872 N N . PRO A 1 494 ? 0.482 -9.380 -18.832 1.00 86.50 494 PRO A N 1
ATOM 3873 C CA . PRO A 1 494 ? 1.458 -10.287 -18.226 1.00 86.50 494 PRO A CA 1
ATOM 3874 C C . PRO A 1 494 ? 1.719 -10.000 -16.735 1.00 86.50 494 PRO A C 1
ATOM 3876 O O . PRO A 1 494 ? 2.080 -8.880 -16.363 1.00 86.50 494 PRO A O 1
ATOM 3879 N N . GLN A 1 495 ? 1.640 -11.029 -15.880 1.00 84.69 495 GLN A N 1
ATOM 3880 C CA . GLN A 1 495 ? 1.991 -10.951 -14.449 1.00 84.69 495 GLN A CA 1
ATOM 3881 C C . GLN A 1 495 ? 3.514 -10.874 -14.244 1.00 84.69 495 GLN A C 1
ATOM 3883 O O . GLN A 1 495 ? 4.180 -11.859 -13.928 1.00 84.69 495 GLN A O 1
ATOM 3888 N N . GLY A 1 496 ? 4.063 -9.684 -14.457 1.00 85.00 496 GLY A N 1
ATOM 3889 C CA . GLY A 1 496 ? 5.503 -9.405 -14.501 1.00 85.00 496 GLY A CA 1
ATOM 3890 C C . GLY A 1 496 ? 5.837 -8.181 -15.358 1.00 85.00 496 GLY A C 1
ATOM 3891 O O . GLY A 1 496 ? 6.949 -7.655 -15.277 1.00 85.00 496 GLY A O 1
ATOM 3892 N N . SER A 1 497 ? 4.851 -7.702 -16.122 1.00 91.38 497 SER A N 1
ATOM 3893 C CA . SER A 1 497 ? 4.884 -6.423 -16.817 1.00 91.38 497 SER A CA 1
ATOM 3894 C C . SER A 1 497 ? 4.808 -5.240 -15.850 1.00 91.38 497 SER A C 1
ATOM 3896 O O . SER A 1 497 ? 4.159 -5.278 -14.802 1.00 91.38 497 SER A O 1
ATOM 3898 N N . VAL A 1 498 ? 5.484 -4.166 -16.241 1.00 91.88 498 VAL A N 1
ATOM 3899 C CA . VAL A 1 498 ? 5.391 -2.832 -15.655 1.00 91.88 498 VAL A CA 1
ATOM 3900 C C . VAL A 1 498 ? 4.109 -2.127 -16.087 1.00 91.88 498 VAL A C 1
ATOM 3902 O O . VAL A 1 498 ? 3.468 -1.483 -15.260 1.00 91.88 498 VAL A O 1
ATOM 3905 N N . LEU A 1 499 ? 3.772 -2.228 -17.373 1.00 94.81 499 LEU A N 1
ATOM 3906 C CA . LEU A 1 499 ? 2.629 -1.556 -17.989 1.00 94.81 499 LEU A CA 1
ATOM 3907 C C . LEU A 1 499 ? 1.305 -2.294 -17.717 1.00 94.81 499 LEU A C 1
ATOM 3909 O O . LEU A 1 499 ? 0.260 -1.664 -17.569 1.00 94.81 499 LEU A O 1
ATOM 3913 N N . GLY A 1 500 ? 1.354 -3.620 -17.583 1.00 95.00 500 GLY A N 1
ATOM 3914 C CA . GLY A 1 500 ? 0.194 -4.496 -17.425 1.00 95.00 500 GLY A CA 1
ATOM 3915 C C . GLY A 1 500 ? -0.805 -4.074 -16.339 1.00 95.00 500 GLY A C 1
ATOM 3916 O O . GLY A 1 500 ? -1.987 -3.955 -16.652 1.00 95.00 500 GLY A O 1
ATOM 3917 N N . PRO A 1 501 ? -0.381 -3.787 -15.092 1.00 95.75 501 PRO A N 1
ATOM 3918 C CA . PRO A 1 501 ? -1.306 -3.357 -14.042 1.00 95.75 501 PRO A CA 1
ATOM 3919 C C . PRO A 1 501 ? -2.057 -2.055 -14.358 1.00 95.75 501 PRO A C 1
ATOM 3921 O O . PRO A 1 501 ? -3.221 -1.912 -13.992 1.00 95.75 501 PRO A O 1
ATOM 3924 N N . LEU A 1 502 ? -1.418 -1.117 -15.067 1.00 96.38 502 LEU A N 1
ATOM 3925 C CA . LEU A 1 502 ? -2.065 0.122 -15.500 1.00 96.38 502 LEU A CA 1
ATOM 3926 C C . LEU A 1 502 ? -3.094 -0.148 -16.604 1.00 96.38 502 LEU A C 1
ATOM 3928 O O . LEU A 1 502 ? -4.201 0.377 -16.538 1.00 96.38 502 LEU A O 1
ATOM 3932 N N . LEU A 1 503 ? -2.764 -1.005 -17.575 1.00 97.00 503 LEU A N 1
ATOM 3933 C CA . LEU A 1 503 ? -3.703 -1.405 -18.631 1.00 97.00 503 LEU A CA 1
ATOM 3934 C C . LEU A 1 503 ? -4.907 -2.178 -18.080 1.00 97.00 503 LEU A C 1
ATOM 3936 O O . LEU A 1 503 ? -6.021 -1.981 -18.562 1.00 97.00 503 LEU A O 1
ATOM 3940 N N . TRP A 1 504 ? -4.704 -3.007 -17.049 1.00 96.62 504 TRP A N 1
ATOM 3941 C CA . TRP A 1 504 ? -5.804 -3.634 -16.312 1.00 96.62 504 TRP A CA 1
ATOM 3942 C C . TRP A 1 504 ? -6.737 -2.578 -15.721 1.00 96.62 504 TRP A C 1
ATOM 3944 O O . TRP A 1 504 ? -7.939 -2.623 -15.965 1.00 96.62 504 TRP A O 1
ATOM 3954 N N . ASN A 1 505 ? -6.185 -1.604 -14.992 1.00 96.56 505 ASN A N 1
ATOM 3955 C CA . ASN A 1 505 ? -6.984 -0.543 -14.386 1.00 96.56 505 ASN A CA 1
ATOM 3956 C C . ASN A 1 505 ? -7.759 0.265 -15.430 1.00 96.56 505 ASN A C 1
ATOM 3958 O O . ASN A 1 505 ? -8.933 0.526 -15.209 1.00 96.56 505 ASN A O 1
ATOM 3962 N N . ILE A 1 506 ? -7.126 0.620 -16.551 1.00 95.88 506 ILE A N 1
ATOM 3963 C CA . ILE A 1 506 ? -7.761 1.346 -17.661 1.00 95.88 506 ILE A CA 1
ATOM 3964 C C . ILE A 1 506 ? -8.926 0.540 -18.242 1.00 95.88 506 ILE A C 1
ATOM 3966 O O . ILE A 1 506 ? -10.035 1.052 -18.341 1.00 95.88 506 ILE A O 1
ATOM 3970 N N . GLY A 1 507 ? -8.713 -0.736 -18.576 1.00 95.44 507 GLY A N 1
ATOM 3971 C CA . GLY A 1 507 ? -9.784 -1.568 -19.131 1.00 95.44 507 GLY A CA 1
ATOM 3972 C C . GLY A 1 507 ? -10.915 -1.848 -18.135 1.00 95.44 507 GLY A C 1
ATOM 3973 O O . GLY A 1 507 ? -12.079 -1.922 -18.526 1.00 95.44 507 GLY A O 1
ATOM 3974 N N . TYR A 1 508 ? -10.594 -1.980 -16.846 1.00 96.12 508 TYR A N 1
ATOM 3975 C CA . TYR A 1 508 ? -11.578 -2.238 -15.793 1.00 96.12 508 TYR A CA 1
ATOM 3976 C C . TYR A 1 508 ? -12.323 -0.974 -15.328 1.00 96.12 508 TYR A C 1
ATOM 3978 O O . TYR A 1 508 ? -13.396 -1.077 -14.732 1.00 96.12 508 TYR A O 1
ATOM 3986 N N . ASP A 1 509 ? -11.803 0.221 -15.627 1.00 95.06 509 ASP A N 1
ATOM 3987 C CA . ASP A 1 509 ? -12.382 1.510 -15.227 1.00 95.06 509 ASP A CA 1
ATOM 3988 C C . ASP A 1 509 ? -13.839 1.672 -15.683 1.00 95.06 509 ASP A C 1
ATOM 3990 O O . ASP A 1 509 ? -14.672 2.234 -14.974 1.00 95.06 509 ASP A O 1
ATOM 3994 N N . TRP A 1 510 ? -14.181 1.090 -16.832 1.00 93.88 510 TRP A N 1
ATOM 3995 C CA . TRP A 1 510 ? -15.542 1.090 -17.360 1.00 93.88 510 TRP A CA 1
ATOM 3996 C C . TRP A 1 510 ? -16.567 0.453 -16.407 1.00 93.88 510 TRP A C 1
ATOM 3998 O O . TRP A 1 510 ? -17.685 0.954 -16.283 1.00 93.88 510 TRP A O 1
ATOM 4008 N N . VAL A 1 511 ? -16.190 -0.597 -15.664 1.00 93.94 511 VAL A N 1
ATOM 4009 C CA . VAL A 1 511 ? -17.065 -1.206 -14.642 1.00 93.94 511 VAL A CA 1
ATOM 4010 C C . VAL A 1 511 ? -17.312 -0.225 -13.499 1.00 93.94 511 VAL A C 1
ATOM 4012 O O . VAL A 1 511 ? -18.448 -0.092 -13.043 1.00 93.94 511 VAL A O 1
ATOM 4015 N N . LEU A 1 512 ? -16.278 0.504 -13.071 1.00 93.06 512 LEU A N 1
ATOM 4016 C CA . LEU A 1 512 ? -16.360 1.484 -11.982 1.00 93.06 512 LEU A CA 1
ATOM 4017 C C . LEU A 1 512 ? -17.204 2.714 -12.327 1.00 93.06 512 LEU A C 1
ATOM 4019 O O . LEU A 1 512 ? -17.725 3.364 -11.424 1.00 93.06 512 LEU A O 1
ATOM 4023 N N . ARG A 1 513 ? -17.353 3.022 -13.616 1.00 90.06 513 ARG A N 1
ATOM 4024 C CA . ARG A 1 513 ? -18.170 4.136 -14.124 1.00 90.06 513 ARG A CA 1
ATOM 4025 C C . ARG A 1 513 ? -19.613 3.769 -14.423 1.00 90.06 513 ARG A C 1
ATOM 4027 O O . ARG A 1 513 ? -20.350 4.577 -14.981 1.00 90.06 513 ARG A O 1
ATOM 4034 N N . THR A 1 514 ? -20.013 2.550 -14.092 1.00 88.69 514 THR A N 1
ATOM 4035 C CA . THR A 1 514 ? -21.395 2.126 -14.272 1.00 88.69 514 THR A CA 1
ATOM 4036 C C . THR A 1 514 ? -22.321 3.028 -13.467 1.00 88.69 514 THR A C 1
ATOM 4038 O O . THR A 1 514 ? -22.082 3.254 -12.282 1.00 88.69 514 THR A O 1
ATOM 4041 N N . ASP A 1 515 ? -23.392 3.505 -14.099 1.00 88.25 515 ASP A N 1
ATOM 4042 C CA . ASP A 1 515 ? -24.454 4.204 -13.385 1.00 88.25 515 ASP A CA 1
ATOM 4043 C C . ASP A 1 515 ? -25.120 3.231 -12.405 1.00 88.25 515 ASP A C 1
ATOM 4045 O O . ASP A 1 515 ? -25.670 2.192 -12.791 1.00 88.25 515 ASP A O 1
ATOM 4049 N N . LEU A 1 516 ? -24.977 3.526 -11.117 1.00 90.75 516 LEU A N 1
ATOM 4050 C CA . LEU A 1 516 ? -25.445 2.683 -10.029 1.00 90.75 516 LEU A CA 1
ATOM 4051 C C . LEU A 1 516 ? -26.526 3.420 -9.244 1.00 90.75 516 LEU A C 1
ATOM 4053 O O . LEU A 1 516 ? -26.459 4.639 -9.091 1.00 90.75 516 LEU A O 1
ATOM 4057 N N . PRO A 1 517 ? -27.513 2.695 -8.689 1.00 88.50 517 PRO A N 1
ATOM 4058 C CA . PRO A 1 517 ? -28.574 3.336 -7.934 1.00 88.50 517 PRO A CA 1
ATOM 4059 C C . PRO A 1 517 ? -28.025 4.152 -6.755 1.00 88.50 517 PRO A C 1
ATOM 4061 O O . PRO A 1 517 ? -27.048 3.766 -6.108 1.00 88.50 517 PRO A O 1
ATOM 4064 N N . ASN A 1 518 ? -28.713 5.245 -6.421 1.00 87.81 518 ASN A N 1
ATOM 4065 C CA . ASN A 1 518 ? -28.354 6.096 -5.289 1.00 87.81 518 ASN A CA 1
ATOM 4066 C C . ASN A 1 518 ? -28.162 5.285 -3.997 1.00 87.81 518 ASN A C 1
ATOM 4068 O O . ASN A 1 518 ? -29.020 4.491 -3.605 1.00 87.81 518 ASN A O 1
ATOM 4072 N N . GLY A 1 519 ? -27.047 5.533 -3.306 1.00 87.62 519 GLY A N 1
ATOM 4073 C CA . GLY A 1 519 ? -26.677 4.804 -2.091 1.00 87.62 519 GLY A CA 1
ATOM 4074 C C . GLY A 1 519 ? -25.880 3.524 -2.341 1.00 87.62 519 GLY A C 1
ATOM 4075 O O . GLY A 1 519 ? -25.731 2.733 -1.412 1.00 87.62 519 GLY A O 1
ATOM 4076 N N . VAL A 1 520 ? -25.364 3.317 -3.553 1.00 92.81 520 VAL A N 1
ATOM 4077 C CA . VAL A 1 520 ? -24.387 2.270 -3.870 1.00 92.81 520 VAL A CA 1
ATOM 4078 C C . VAL A 1 520 ? -23.021 2.905 -4.118 1.00 92.81 520 VAL A C 1
ATOM 4080 O O . VAL A 1 520 ? -22.912 4.004 -4.657 1.00 92.81 520 VAL A O 1
ATOM 4083 N N . SER A 1 521 ? -21.956 2.233 -3.703 1.00 92.88 521 SER A N 1
ATOM 4084 C CA . SER A 1 521 ? -20.579 2.623 -4.002 1.00 92.88 521 SER A CA 1
ATOM 4085 C C . SER A 1 521 ? -19.746 1.387 -4.304 1.00 92.88 521 SER A C 1
ATOM 4087 O O . SER A 1 521 ? -19.963 0.334 -3.708 1.00 92.88 521 SER A O 1
ATOM 4089 N N . VAL A 1 522 ? -18.786 1.514 -5.217 1.00 95.06 522 VAL A N 1
ATOM 4090 C CA . VAL A 1 522 ? -17.845 0.440 -5.551 1.00 95.06 522 VAL A CA 1
ATOM 4091 C C . VAL A 1 522 ? -16.439 0.898 -5.194 1.00 95.06 522 VAL A C 1
ATOM 4093 O O . VAL A 1 522 ? -16.029 2.007 -5.541 1.00 95.06 522 VAL A O 1
ATOM 4096 N N . VAL A 1 523 ? -15.717 0.050 -4.471 1.00 95.06 523 VAL A N 1
ATOM 4097 C CA . VAL A 1 523 ? -14.314 0.249 -4.110 1.00 95.06 523 VAL A CA 1
ATOM 4098 C C . VAL A 1 523 ? -13.527 -0.926 -4.664 1.00 95.06 523 VAL A C 1
ATOM 4100 O O . VAL A 1 523 ? -13.856 -2.073 -4.384 1.00 95.06 523 VAL A O 1
ATOM 4103 N N . CYS A 1 524 ? -12.480 -0.638 -5.425 1.00 95.12 524 CYS A N 1
ATOM 4104 C CA . CYS A 1 524 ? -11.617 -1.639 -6.028 1.00 95.12 524 CYS A CA 1
ATOM 4105 C C . CYS A 1 524 ? -10.168 -1.457 -5.595 1.00 95.12 524 CYS A C 1
ATOM 4107 O O . CYS A 1 524 ? -9.642 -0.340 -5.532 1.00 95.12 524 CYS A O 1
ATOM 4109 N N . TYR A 1 525 ? -9.494 -2.580 -5.383 1.00 94.31 525 TYR A N 1
ATOM 4110 C CA . TYR A 1 525 ? -8.043 -2.645 -5.356 1.00 94.31 525 TYR A CA 1
ATOM 4111 C C . TYR A 1 525 ? -7.591 -3.621 -6.439 1.00 94.31 525 TYR A C 1
ATOM 4113 O O . TYR A 1 525 ? -7.509 -4.824 -6.219 1.00 94.31 525 TYR A O 1
ATOM 4121 N N . ALA A 1 526 ? -7.313 -3.083 -7.625 1.00 91.75 526 ALA A N 1
ATOM 4122 C CA . ALA A 1 526 ? -7.089 -3.863 -8.834 1.00 91.75 526 ALA A CA 1
ATOM 4123 C C . ALA A 1 526 ? -8.305 -4.732 -9.196 1.00 91.75 526 ALA A C 1
ATOM 4125 O O . ALA A 1 526 ? -9.306 -4.168 -9.638 1.00 91.75 526 ALA A O 1
ATOM 4126 N N . ASP A 1 527 ? -8.211 -6.056 -9.063 1.00 90.19 527 ASP A N 1
ATOM 4127 C CA . ASP A 1 527 ? -9.284 -7.021 -9.316 1.00 90.19 527 ASP A CA 1
ATOM 4128 C C . ASP A 1 527 ? -10.210 -7.241 -8.108 1.00 90.19 527 ASP A C 1
ATOM 4130 O O . ASP A 1 527 ? -11.390 -7.540 -8.308 1.00 90.19 527 ASP A O 1
ATOM 4134 N N . ASP A 1 528 ? -9.728 -7.016 -6.880 1.00 91.62 528 ASP A N 1
ATOM 4135 C CA . ASP A 1 528 ? -10.542 -7.108 -5.661 1.00 91.62 528 ASP A CA 1
ATOM 4136 C C . ASP A 1 528 ? -11.636 -6.026 -5.685 1.00 91.62 528 ASP A C 1
ATOM 4138 O O . ASP A 1 528 ? -11.364 -4.849 -5.430 1.00 91.62 528 ASP A O 1
ATOM 4142 N N . THR A 1 529 ? -12.874 -6.419 -6.004 1.00 94.12 529 THR A N 1
ATOM 4143 C CA . THR A 1 529 ? -14.013 -5.508 -6.200 1.00 94.12 529 THR A CA 1
ATOM 4144 C C . THR A 1 529 ? -14.998 -5.623 -5.044 1.00 94.12 529 THR A C 1
ATOM 4146 O O . THR A 1 529 ? -15.632 -6.660 -4.864 1.00 94.12 529 THR A O 1
ATOM 4149 N N . LEU A 1 530 ? -15.174 -4.544 -4.283 1.00 95.38 530 LEU A N 1
ATOM 4150 C CA . LEU A 1 530 ? -16.105 -4.470 -3.162 1.00 95.38 530 LEU A CA 1
ATOM 4151 C C . LEU A 1 530 ? -17.280 -3.544 -3.490 1.00 95.38 530 LEU A C 1
ATOM 4153 O O . LEU A 1 530 ? -17.101 -2.345 -3.712 1.00 95.38 530 LEU A O 1
ATOM 4157 N N . VAL A 1 531 ? -18.493 -4.090 -3.472 1.00 95.12 531 VAL A N 1
ATOM 4158 C CA . VAL A 1 531 ? -19.738 -3.332 -3.649 1.00 95.12 531 VAL A CA 1
ATOM 4159 C C . VAL A 1 531 ? -20.338 -3.037 -2.277 1.00 95.12 531 VAL A C 1
ATOM 4161 O O . VAL A 1 531 ? -20.455 -3.931 -1.441 1.00 95.12 531 VAL A O 1
ATOM 4164 N N . LEU A 1 532 ? -20.725 -1.786 -2.042 1.00 94.12 532 LEU A N 1
ATOM 4165 C CA . LEU A 1 532 ? -21.306 -1.288 -0.795 1.00 94.12 532 LEU A CA 1
ATOM 4166 C C . LEU A 1 532 ? -22.686 -0.696 -1.084 1.00 94.12 532 LEU A C 1
ATOM 4168 O O . LEU A 1 532 ? -22.814 0.141 -1.974 1.00 94.12 532 LEU A O 1
ATOM 4172 N N . ALA A 1 533 ? -23.711 -1.103 -0.336 1.00 92.94 533 ALA A N 1
ATOM 4173 C CA . ALA A 1 533 ? -25.079 -0.617 -0.506 1.00 92.94 533 ALA A CA 1
ATOM 4174 C C . ALA A 1 533 ? -25.674 -0.154 0.827 1.00 92.94 533 ALA A C 1
ATOM 4176 O O . ALA A 1 533 ? -25.701 -0.898 1.810 1.00 92.94 533 ALA A O 1
ATOM 4177 N N . HIS A 1 534 ? -26.184 1.075 0.845 1.00 90.50 534 HIS A N 1
ATOM 4178 C CA . HIS A 1 534 ? -26.781 1.708 2.014 1.00 90.50 534 HIS A CA 1
ATOM 4179 C C . HIS A 1 534 ? -28.299 1.516 2.047 1.00 90.50 534 HIS A C 1
ATOM 4181 O O . HIS A 1 534 ? -29.000 1.837 1.088 1.00 90.50 534 HIS A O 1
ATOM 4187 N N . GLY A 1 535 ? -28.834 1.096 3.192 1.00 87.81 535 GLY A N 1
ATOM 4188 C CA . GLY A 1 535 ? -30.276 0.960 3.404 1.00 87.81 535 GLY A CA 1
ATOM 4189 C C . GLY A 1 535 ? -30.739 1.501 4.751 1.00 87.81 535 GLY A C 1
ATOM 4190 O O . GLY A 1 535 ? -29.966 1.635 5.698 1.00 87.81 535 GLY A O 1
ATOM 4191 N N . ARG A 1 536 ? -32.035 1.820 4.846 1.00 85.56 536 ARG A N 1
ATOM 4192 C CA . ARG A 1 536 ? -32.689 2.166 6.124 1.00 85.56 536 ARG A CA 1
ATOM 4193 C C . ARG A 1 536 ? -32.907 0.940 7.021 1.00 85.56 536 ARG A C 1
ATOM 4195 O O . ARG A 1 536 ? -33.083 1.091 8.218 1.00 85.56 536 ARG A O 1
ATOM 4202 N N . SER A 1 537 ? -32.895 -0.255 6.438 1.00 86.19 537 SER A N 1
ATOM 4203 C CA . SER A 1 537 ? -32.998 -1.546 7.117 1.00 86.19 537 SER A CA 1
ATOM 4204 C C . SER A 1 537 ? -32.098 -2.567 6.421 1.00 86.19 537 SER A C 1
ATOM 4206 O O . SER A 1 537 ? -31.707 -2.355 5.267 1.00 86.19 537 SER A O 1
ATOM 4208 N N . HIS A 1 538 ? -31.809 -3.685 7.096 1.00 85.88 538 HIS A N 1
ATOM 4209 C CA . HIS A 1 538 ? -31.073 -4.819 6.517 1.00 85.88 538 HIS A CA 1
ATOM 4210 C C . HIS A 1 538 ? -31.710 -5.297 5.205 1.00 85.88 538 HIS A C 1
ATOM 4212 O O . HIS A 1 538 ? -31.016 -5.425 4.202 1.00 85.88 538 HIS A O 1
ATOM 4218 N N . GLN A 1 539 ? -33.040 -5.440 5.168 1.00 86.50 539 GLN A N 1
ATOM 4219 C CA . GLN A 1 539 ? -33.764 -5.855 3.962 1.00 86.50 539 GLN A CA 1
ATOM 4220 C C . GLN A 1 539 ? -33.643 -4.837 2.820 1.00 86.50 539 GLN A C 1
ATOM 4222 O O . GLN A 1 539 ? -33.406 -5.209 1.673 1.00 86.50 539 GLN A O 1
ATOM 4227 N N . ALA A 1 540 ? -33.789 -3.540 3.115 1.00 88.81 540 ALA A N 1
ATOM 4228 C CA . ALA A 1 540 ? -33.675 -2.500 2.094 1.00 88.81 540 ALA A CA 1
ATOM 4229 C C . ALA A 1 540 ? -32.253 -2.437 1.511 1.00 88.81 540 ALA A C 1
ATOM 4231 O O . ALA A 1 540 ? -32.094 -2.293 0.298 1.00 88.81 540 ALA A O 1
ATOM 4232 N N . ALA A 1 541 ? -31.231 -2.582 2.364 1.00 90.00 541 ALA A N 1
ATOM 4233 C CA . ALA A 1 541 ? -29.835 -2.647 1.940 1.00 90.00 541 ALA A CA 1
ATOM 4234 C C . ALA A 1 541 ? -29.561 -3.904 1.097 1.00 90.00 541 ALA A C 1
ATOM 4236 O O . ALA A 1 541 ? -28.922 -3.798 0.054 1.00 90.00 541 ALA A O 1
ATOM 4237 N N . ALA A 1 542 ? -30.097 -5.066 1.486 1.00 90.06 542 ALA A N 1
ATOM 4238 C CA . ALA A 1 542 ? -29.960 -6.318 0.740 1.00 90.06 542 ALA A CA 1
ATOM 4239 C C . ALA A 1 542 ? -30.634 -6.258 -0.643 1.00 90.06 542 ALA A C 1
ATOM 4241 O O . ALA A 1 542 ? -30.024 -6.644 -1.638 1.00 90.06 542 ALA A O 1
ATOM 4242 N N . ASN A 1 543 ? -31.846 -5.700 -0.742 1.00 89.88 543 ASN A N 1
ATOM 4243 C CA . ASN A 1 543 ? -32.543 -5.524 -2.023 1.00 89.88 543 ASN A CA 1
ATOM 4244 C C . ASN A 1 543 ? -31.792 -4.557 -2.956 1.00 89.88 543 ASN A C 1
ATOM 4246 O O . ASN A 1 543 ? -31.725 -4.761 -4.171 1.00 89.88 543 ASN A O 1
ATOM 4250 N N . LEU A 1 544 ? -31.225 -3.483 -2.398 1.00 92.25 544 LEU A N 1
ATOM 4251 C CA . LEU A 1 544 ? -30.378 -2.560 -3.150 1.00 92.25 544 LEU A CA 1
ATOM 4252 C C . LEU A 1 544 ? -29.084 -3.245 -3.608 1.00 92.25 544 LEU A C 1
ATOM 4254 O O . LEU A 1 544 ? -28.720 -3.117 -4.776 1.00 92.25 544 LEU A O 1
ATOM 4258 N N . MET A 1 545 ? -28.450 -4.015 -2.721 1.00 93.56 545 MET A N 1
ATOM 4259 C CA . MET A 1 545 ? -27.242 -4.784 -3.009 1.00 93.56 545 MET A CA 1
ATOM 4260 C C . MET A 1 545 ? -27.466 -5.812 -4.120 1.00 93.56 545 MET A C 1
ATOM 4262 O O . MET A 1 545 ? -26.663 -5.886 -5.041 1.00 93.56 545 MET A O 1
ATOM 4266 N N . ALA A 1 546 ? -28.569 -6.563 -4.087 1.00 91.81 546 ALA A N 1
ATOM 4267 C CA . ALA A 1 546 ? -28.890 -7.557 -5.110 1.00 91.81 546 ALA A CA 1
ATOM 4268 C C . ALA A 1 546 ? -28.947 -6.936 -6.517 1.00 91.81 546 ALA A C 1
ATOM 4270 O O . ALA A 1 546 ? -28.349 -7.462 -7.457 1.00 91.81 546 ALA A O 1
ATOM 4271 N N . ARG A 1 547 ? -29.600 -5.771 -6.650 1.00 90.94 547 ARG A N 1
ATOM 4272 C CA . ARG A 1 547 ? -29.647 -5.014 -7.913 1.00 90.94 547 ARG A CA 1
ATOM 4273 C C . ARG A 1 547 ? -28.268 -4.489 -8.308 1.00 90.94 547 ARG A C 1
ATOM 4275 O O . ARG A 1 547 ? -27.875 -4.640 -9.458 1.00 90.94 547 ARG A O 1
ATOM 4282 N N . ALA A 1 548 ? -27.530 -3.914 -7.358 1.00 93.88 548 ALA A N 1
ATOM 4283 C CA . ALA A 1 548 ? -26.190 -3.388 -7.597 1.00 93.88 548 ALA A CA 1
ATOM 4284 C C . ALA A 1 548 ? -25.222 -4.472 -8.089 1.00 93.88 548 ALA A C 1
ATOM 4286 O O . ALA A 1 548 ? -24.582 -4.298 -9.122 1.00 93.88 548 ALA A O 1
ATOM 4287 N N . VAL A 1 549 ? -25.154 -5.608 -7.392 1.00 93.62 549 VAL A N 1
ATOM 4288 C CA . VAL A 1 549 ? -24.306 -6.745 -7.769 1.00 93.62 549 VAL A CA 1
ATOM 4289 C C . VAL A 1 549 ? -24.728 -7.300 -9.122 1.00 93.62 549 VAL A C 1
ATOM 4291 O O . VAL A 1 549 ? -23.858 -7.554 -9.945 1.00 93.62 549 VAL A O 1
ATOM 4294 N N . ALA A 1 550 ? -26.028 -7.438 -9.403 1.00 91.81 550 ALA A N 1
ATOM 4295 C CA . ALA A 1 550 ? -26.486 -7.891 -10.717 1.00 91.81 550 ALA A CA 1
ATOM 4296 C C . ALA A 1 550 ? -25.986 -6.970 -11.846 1.00 91.81 550 ALA A C 1
ATOM 4298 O O . ALA A 1 550 ? -25.452 -7.462 -12.841 1.00 91.81 550 ALA A O 1
ATOM 4299 N N . THR A 1 551 ? -26.081 -5.650 -11.662 1.00 93.12 551 THR A N 1
ATOM 4300 C CA . THR A 1 551 ? -25.583 -4.657 -12.624 1.00 93.12 551 THR A CA 1
ATOM 4301 C C . THR A 1 551 ? -24.059 -4.718 -12.776 1.00 93.12 551 THR A C 1
ATOM 4303 O O . THR A 1 551 ? -23.558 -4.786 -13.900 1.00 93.12 551 THR A O 1
ATOM 4306 N N . VAL A 1 552 ? -23.309 -4.743 -11.668 1.00 94.25 552 VAL A N 1
ATOM 4307 C CA . VAL A 1 552 ? -21.836 -4.803 -11.688 1.00 94.25 552 VAL A CA 1
ATOM 4308 C C . VAL A 1 552 ? -21.354 -6.105 -12.333 1.00 94.25 552 VAL A C 1
ATOM 4310 O O . VAL A 1 552 ? -20.504 -6.078 -13.217 1.00 94.25 552 VAL A O 1
ATOM 4313 N N . VAL A 1 553 ? -21.935 -7.249 -11.967 1.00 93.75 553 VAL A N 1
ATOM 4314 C CA . VAL A 1 553 ? -21.592 -8.559 -12.543 1.00 93.75 553 VAL A CA 1
ATOM 4315 C C . VAL A 1 553 ? -21.922 -8.610 -14.033 1.00 93.75 553 VAL A C 1
ATOM 4317 O O . VAL A 1 553 ? -21.126 -9.142 -14.808 1.00 93.75 553 VAL A O 1
ATOM 4320 N N . ALA A 1 554 ? -23.054 -8.043 -14.463 1.00 92.69 554 ALA A N 1
ATOM 4321 C CA . ALA A 1 554 ? -23.391 -7.949 -15.882 1.00 92.69 554 ALA A CA 1
ATOM 4322 C C . ALA A 1 554 ? -22.340 -7.138 -16.658 1.00 92.69 554 ALA A C 1
ATOM 4324 O O . ALA A 1 554 ? -21.902 -7.571 -17.722 1.00 92.69 554 ALA A O 1
ATOM 4325 N N . ARG A 1 555 ? -21.872 -6.015 -16.101 1.00 93.25 555 ARG A N 1
ATOM 4326 C CA . ARG A 1 555 ? -20.803 -5.194 -16.694 1.00 93.25 555 ARG A CA 1
ATOM 4327 C C . ARG A 1 555 ? -19.463 -5.924 -16.744 1.00 93.25 555 ARG A C 1
ATOM 4329 O O . ARG A 1 555 ? -18.820 -5.935 -17.789 1.00 93.25 555 ARG A O 1
ATOM 4336 N N . ILE A 1 556 ? -19.068 -6.604 -15.669 1.00 94.62 556 ILE A N 1
ATOM 4337 C CA . ILE A 1 556 ? -17.841 -7.417 -15.657 1.00 94.62 556 ILE A CA 1
ATOM 4338 C C . ILE A 1 556 ? -17.908 -8.502 -16.747 1.00 94.62 556 ILE A C 1
ATOM 4340 O O . ILE A 1 556 ? -16.957 -8.679 -17.507 1.00 94.62 556 ILE A O 1
ATOM 4344 N N . ARG A 1 557 ? -19.057 -9.173 -16.896 1.00 93.06 557 ARG A N 1
ATOM 4345 C CA . ARG A 1 557 ? -19.270 -10.172 -17.958 1.00 93.06 557 ARG A CA 1
ATOM 4346 C C . ARG A 1 557 ? -19.231 -9.566 -19.362 1.00 93.06 557 ARG A C 1
ATOM 4348 O O . ARG A 1 557 ? -18.680 -10.191 -20.263 1.00 93.06 557 ARG A O 1
ATOM 4355 N N . GLN A 1 558 ? -19.748 -8.350 -19.551 1.00 93.00 558 GLN A N 1
ATOM 4356 C CA . GLN A 1 558 ? -19.652 -7.618 -20.823 1.00 93.00 558 GLN A CA 1
ATOM 4357 C C . GLN A 1 558 ? -18.202 -7.284 -21.205 1.00 93.00 558 GLN A C 1
ATOM 4359 O O . GLN A 1 558 ? -17.886 -7.264 -22.391 1.00 93.00 558 GLN A O 1
ATOM 4364 N N . LEU A 1 559 ? -17.298 -7.108 -20.234 1.00 93.50 559 LEU A N 1
ATOM 4365 C CA . LEU A 1 559 ? -15.858 -7.003 -20.508 1.00 93.50 559 LEU A CA 1
ATOM 4366 C C . LEU A 1 559 ? -15.214 -8.332 -20.940 1.00 93.50 559 LEU A C 1
ATOM 4368 O O . LEU A 1 559 ? -14.030 -8.341 -21.268 1.00 93.50 559 LEU A O 1
ATOM 4372 N N . GLY A 1 560 ? -15.948 -9.448 -20.941 1.00 91.81 560 GLY A N 1
ATOM 4373 C CA . GLY A 1 560 ? -15.415 -10.779 -21.236 1.00 91.81 560 GLY A CA 1
ATOM 4374 C C . GLY A 1 560 ? -14.733 -11.455 -20.041 1.00 91.81 560 GLY A C 1
ATOM 4375 O O . GLY A 1 560 ? -13.975 -12.407 -20.235 1.00 91.81 560 GLY A O 1
ATOM 4376 N N . LEU A 1 561 ? -14.985 -10.968 -18.821 1.00 93.69 561 LEU A N 1
ATOM 4377 C CA . LEU A 1 561 ? -14.459 -11.519 -17.571 1.00 93.69 561 LEU A CA 1
ATOM 4378 C C . LEU A 1 561 ? -15.480 -12.436 -16.882 1.00 93.69 561 LEU A C 1
ATOM 4380 O O . LEU A 1 561 ? -16.693 -12.272 -17.017 1.00 93.69 561 LEU A O 1
ATOM 4384 N N . GLU A 1 562 ? -14.982 -13.382 -16.089 1.00 91.12 562 GLU A N 1
ATOM 4385 C CA . GLU A 1 562 ? -15.802 -14.314 -15.314 1.00 91.12 562 GLU A CA 1
ATOM 4386 C C . GLU A 1 562 ? -15.773 -13.958 -13.820 1.00 91.12 562 GLU A C 1
ATOM 4388 O O . GLU A 1 562 ? -14.712 -13.707 -13.249 1.00 91.12 562 GLU A O 1
ATOM 4393 N N . VAL A 1 563 ? -16.945 -13.958 -13.178 1.00 91.06 563 VAL A N 1
ATOM 4394 C CA . VAL A 1 563 ? -17.092 -13.709 -11.735 1.00 91.06 563 VAL A CA 1
ATOM 4395 C C . VAL A 1 563 ? -17.446 -15.014 -11.032 1.00 91.06 563 VAL A C 1
ATOM 4397 O O . VAL A 1 563 ? -18.494 -15.608 -11.306 1.00 91.06 563 VAL A O 1
ATOM 4400 N N . ALA A 1 564 ? -16.607 -15.436 -10.090 1.00 88.69 564 ALA A N 1
ATOM 4401 C CA . ALA A 1 564 ? -16.814 -16.627 -9.279 1.00 88.69 564 ALA A CA 1
ATOM 4402 C C . ALA A 1 564 ? -17.729 -16.317 -8.081 1.00 88.69 564 ALA A C 1
ATOM 4404 O O . ALA A 1 564 ? -17.283 -16.274 -6.938 1.00 88.69 564 ALA A O 1
ATOM 4405 N N . LEU A 1 565 ? -19.032 -16.138 -8.337 1.00 85.25 565 LEU A N 1
ATOM 4406 C CA . LEU A 1 565 ? -20.020 -15.753 -7.310 1.00 85.25 565 LEU A CA 1
ATOM 4407 C C . LEU A 1 565 ? -20.081 -16.702 -6.101 1.00 85.25 565 LEU A C 1
ATOM 4409 O O . LEU A 1 565 ? -20.395 -16.271 -5.002 1.00 85.25 565 LEU A O 1
ATOM 4413 N N . HIS A 1 566 ? -19.746 -17.983 -6.272 1.00 83.38 566 HIS A N 1
ATOM 4414 C CA . HIS A 1 566 ? -19.690 -18.954 -5.171 1.00 83.38 566 HIS A CA 1
ATOM 4415 C C . HIS A 1 566 ? -18.529 -18.710 -4.187 1.00 83.38 566 HIS A C 1
ATOM 4417 O O . HIS A 1 566 ? -18.498 -19.319 -3.122 1.00 83.38 566 HIS A O 1
ATOM 4423 N N . LYS A 1 567 ? -17.554 -17.866 -4.549 1.00 85.75 567 LYS A N 1
ATOM 4424 C CA . LYS A 1 567 ? -16.452 -17.423 -3.677 1.00 85.75 567 LYS A CA 1
ATOM 4425 C C . LYS A 1 567 ? -16.671 -16.019 -3.125 1.00 85.75 567 LYS A C 1
ATOM 4427 O O . LYS A 1 567 ? -15.833 -15.540 -2.367 1.00 85.75 567 LYS A O 1
ATOM 4432 N N . SER A 1 568 ? -17.742 -15.347 -3.539 1.00 87.44 568 SER A N 1
ATOM 4433 C CA . SER A 1 568 ? -18.074 -14.028 -3.026 1.00 87.44 568 SER A CA 1
ATOM 4434 C C . SER A 1 568 ? -18.454 -14.115 -1.555 1.00 87.44 568 SER A C 1
ATOM 4436 O O . SER A 1 568 ? -19.245 -14.965 -1.157 1.00 87.44 568 SER A O 1
ATOM 4438 N N . GLU A 1 569 ? -17.900 -13.207 -0.761 1.00 89.69 569 GLU A N 1
ATOM 4439 C CA . GLU A 1 569 ? -18.211 -13.050 0.659 1.00 89.69 569 GLU A CA 1
ATOM 4440 C C . GLU A 1 569 ? -19.118 -11.824 0.829 1.00 89.69 569 GLU A C 1
ATOM 4442 O O . GLU A 1 569 ? -18.938 -10.813 0.140 1.00 89.69 569 GLU A O 1
ATOM 4447 N N . ALA A 1 570 ? -20.081 -11.891 1.748 1.00 91.69 570 ALA A N 1
ATOM 4448 C CA . ALA A 1 570 ? -20.917 -10.753 2.110 1.00 91.69 570 ALA A CA 1
ATOM 4449 C C . ALA A 1 570 ? -20.873 -10.488 3.613 1.00 91.69 570 ALA A C 1
ATOM 4451 O O . ALA A 1 570 ? -20.808 -11.414 4.414 1.00 91.69 570 ALA A O 1
ATOM 4452 N N . MET A 1 571 ? -20.956 -9.219 4.002 1.00 91.50 571 MET A N 1
ATOM 4453 C CA . MET A 1 571 ? -20.982 -8.802 5.403 1.00 91.50 571 MET A CA 1
ATOM 4454 C C . MET A 1 571 ? -21.851 -7.560 5.575 1.00 91.50 571 MET A C 1
ATOM 4456 O O . MET A 1 571 ? -21.975 -6.731 4.674 1.00 91.50 571 MET A O 1
ATOM 4460 N N . CYS A 1 572 ? -22.446 -7.415 6.755 1.00 89.88 572 CYS A N 1
ATOM 4461 C CA . CYS A 1 572 ? -23.270 -6.265 7.095 1.00 89.88 572 CYS A CA 1
ATOM 4462 C C . CYS A 1 572 ? -22.608 -5.399 8.176 1.00 89.88 572 CYS A C 1
ATOM 4464 O O . CYS A 1 572 ? -22.263 -5.893 9.250 1.00 89.88 572 CYS A O 1
ATOM 4466 N N . PHE A 1 573 ? -22.463 -4.105 7.902 1.00 89.06 573 PHE A N 1
ATOM 4467 C CA . PHE A 1 573 ? -22.011 -3.082 8.839 1.00 89.06 573 PHE A CA 1
ATOM 4468 C C . PHE A 1 573 ? -23.209 -2.361 9.462 1.00 89.06 573 PHE A C 1
ATOM 4470 O O . PHE A 1 573 ? -24.129 -1.920 8.763 1.00 89.06 573 PHE A O 1
ATOM 4477 N N . HIS A 1 574 ? -23.182 -2.198 10.784 1.00 84.31 574 HIS A N 1
ATOM 4478 C CA . HIS A 1 574 ? -24.263 -1.555 11.528 1.00 84.31 574 HIS A CA 1
ATOM 4479 C C . HIS A 1 574 ? -23.740 -0.762 12.736 1.00 84.31 574 HIS A C 1
ATOM 4481 O O . HIS A 1 574 ? -22.727 -1.102 13.349 1.00 84.31 574 HIS A O 1
ATOM 4487 N N . GLY A 1 575 ? -24.442 0.322 13.085 1.00 75.56 575 GLY A N 1
ATOM 4488 C CA . GLY A 1 575 ? -24.135 1.132 14.266 1.00 75.56 575 GLY A CA 1
ATOM 4489 C C . GLY A 1 575 ? -24.548 0.464 15.585 1.00 75.56 575 GLY A C 1
ATOM 4490 O O . GLY A 1 575 ? -25.291 -0.517 15.595 1.00 75.56 575 GLY A O 1
ATOM 4491 N N . ARG A 1 576 ? -24.116 1.035 16.723 1.00 69.12 576 ARG A N 1
ATOM 4492 C CA . ARG A 1 576 ? -24.449 0.530 18.076 1.00 69.12 576 ARG A CA 1
ATOM 4493 C C . ARG A 1 576 ? -25.954 0.488 18.375 1.00 69.12 576 ARG A C 1
ATOM 4495 O O . ARG A 1 576 ? -26.365 -0.338 19.174 1.00 69.12 576 ARG A O 1
ATOM 4502 N N . GLY A 1 577 ? -26.745 1.363 17.749 1.00 65.94 577 GLY A N 1
ATOM 4503 C CA . GLY A 1 577 ? -28.202 1.420 17.920 1.00 65.94 577 GLY A CA 1
ATOM 4504 C C . GLY A 1 577 ? -28.996 0.450 17.038 1.00 65.94 577 GLY A C 1
ATOM 4505 O O . GLY A 1 577 ? -30.207 0.364 17.195 1.00 65.94 577 GLY A O 1
ATOM 4506 N N . ASN A 1 578 ? -28.341 -0.273 16.123 1.00 71.12 578 ASN A N 1
ATOM 4507 C CA . ASN A 1 578 ? -28.992 -1.208 15.207 1.00 71.12 578 ASN A CA 1
ATOM 4508 C C . ASN A 1 578 ? -28.688 -2.654 15.605 1.00 71.12 578 ASN A C 1
ATOM 4510 O O . ASN A 1 578 ? -27.529 -2.999 15.859 1.00 71.12 578 ASN A O 1
ATOM 4514 N N . ALA A 1 579 ? -29.721 -3.499 15.597 1.00 73.94 579 ALA A N 1
ATOM 4515 C CA . ALA A 1 579 ? -29.569 -4.937 15.778 1.00 73.94 579 ALA A CA 1
ATOM 4516 C C . ALA A 1 579 ? -28.696 -5.545 14.659 1.00 73.94 579 ALA A C 1
ATOM 4518 O O . ALA A 1 579 ? -28.715 -5.039 13.526 1.00 73.94 579 ALA A O 1
ATOM 4519 N N . PRO A 1 580 ? -27.933 -6.614 14.955 1.00 78.25 580 PRO A N 1
ATOM 4520 C CA . PRO A 1 580 ? -27.227 -7.373 13.928 1.00 78.25 580 PRO A CA 1
ATOM 4521 C C . PRO A 1 580 ? -28.212 -7.923 12.879 1.00 78.25 580 PRO A C 1
ATOM 4523 O O . PRO A 1 580 ? -29.416 -8.004 13.148 1.00 78.25 580 PRO A O 1
ATOM 4526 N N . PRO A 1 581 ? -27.731 -8.266 11.671 1.00 80.19 581 PRO A N 1
ATOM 4527 C CA . PRO A 1 581 ? -28.572 -8.945 10.693 1.00 80.19 581 PRO A CA 1
ATOM 4528 C C . PRO A 1 581 ? -29.124 -10.256 11.290 1.00 80.19 581 PRO A C 1
ATOM 4530 O O . PRO A 1 581 ? -28.414 -10.896 12.067 1.00 80.19 581 PRO A O 1
ATOM 4533 N N . PRO A 1 582 ? -30.359 -10.663 10.945 1.00 78.38 582 PRO A N 1
ATOM 4534 C CA . PRO A 1 582 ? -30.905 -11.955 11.356 1.00 78.38 582 PRO A CA 1
ATOM 4535 C C . PRO A 1 582 ? -29.988 -13.118 10.961 1.00 78.38 582 PRO A C 1
ATOM 4537 O O . PRO A 1 582 ? -29.399 -13.098 9.874 1.00 78.38 582 PRO A O 1
ATOM 4540 N N . ASP A 1 583 ? -29.903 -14.140 11.812 1.00 75.56 583 ASP A N 1
ATOM 4541 C CA . ASP A 1 583 ? -29.114 -15.338 11.526 1.00 75.56 583 ASP A CA 1
ATOM 4542 C C . ASP A 1 583 ? -29.584 -16.002 10.225 1.00 75.56 583 ASP A C 1
ATOM 4544 O O . ASP A 1 583 ? -30.780 -16.134 9.964 1.00 75.56 583 ASP A O 1
ATOM 4548 N N . GLY A 1 584 ? -28.627 -16.386 9.379 1.00 76.62 584 GLY A N 1
ATOM 4549 C CA . GLY A 1 584 ? -28.916 -16.960 8.063 1.00 76.62 584 GLY A CA 1
ATOM 4550 C C . GLY A 1 584 ? -29.349 -15.943 7.001 1.00 76.62 584 GLY A C 1
ATOM 4551 O O . GLY A 1 584 ? -29.855 -16.348 5.958 1.00 76.62 584 GLY A O 1
ATOM 4552 N N . SER A 1 585 ? -29.144 -14.639 7.229 1.00 83.19 585 SER A N 1
ATOM 4553 C CA . SER A 1 585 ? -29.357 -13.610 6.202 1.00 83.19 585 SER A CA 1
ATOM 4554 C C . SER A 1 585 ? -28.591 -13.930 4.915 1.00 83.19 585 SER A C 1
ATOM 4556 O O . SER A 1 585 ? -27.408 -14.276 4.937 1.00 83.19 585 SER A O 1
ATOM 4558 N N . GLN A 1 586 ? -29.265 -13.775 3.778 1.00 85.62 586 GLN A N 1
ATOM 4559 C CA . GLN A 1 586 ? -28.741 -14.130 2.463 1.00 85.62 586 GLN A CA 1
ATOM 4560 C C . GLN A 1 586 ? -29.021 -13.029 1.443 1.00 85.62 586 GLN A C 1
ATOM 4562 O O . GLN A 1 586 ? -30.063 -12.373 1.472 1.00 85.62 586 GLN A O 1
ATOM 4567 N N . ILE A 1 587 ? -28.090 -12.850 0.510 1.00 85.44 587 ILE A N 1
ATOM 4568 C CA . ILE A 1 587 ? -28.229 -11.938 -0.625 1.00 85.44 587 ILE A CA 1
ATOM 4569 C C . ILE A 1 587 ? -28.271 -12.789 -1.884 1.00 85.44 587 ILE A C 1
ATOM 4571 O O . ILE A 1 587 ? -27.325 -13.510 -2.184 1.00 85.44 587 ILE A O 1
ATOM 4575 N N . THR A 1 588 ? -29.364 -12.696 -2.636 1.00 82.94 588 THR A N 1
ATOM 4576 C CA . THR A 1 588 ? -29.488 -13.405 -3.913 1.00 82.94 588 THR A CA 1
ATOM 4577 C C . THR A 1 588 ? -29.116 -12.458 -5.045 1.00 82.94 588 THR A C 1
ATOM 4579 O O . THR A 1 588 ? -29.803 -11.461 -5.266 1.00 82.94 588 THR A O 1
ATOM 4582 N N . ALA A 1 589 ? -28.035 -12.757 -5.763 1.00 74.25 589 ALA A N 1
ATOM 4583 C CA . ALA A 1 589 ? -27.588 -11.972 -6.909 1.00 74.25 589 ALA A CA 1
ATOM 4584 C C . ALA A 1 589 ? -27.179 -12.897 -8.061 1.00 74.25 589 ALA A C 1
ATOM 4586 O O . ALA A 1 589 ? -26.371 -13.808 -7.894 1.00 74.25 589 ALA A O 1
ATOM 4587 N N . GLY A 1 590 ? -27.756 -12.678 -9.248 1.00 66.88 590 GLY A N 1
ATOM 4588 C CA . GLY A 1 590 ? -27.431 -13.468 -10.441 1.00 66.88 590 GLY A CA 1
ATOM 4589 C C . GLY A 1 590 ? -27.742 -14.966 -10.321 1.00 66.88 590 GLY A C 1
ATOM 4590 O O . GLY A 1 590 ? -27.020 -15.770 -10.903 1.00 66.88 590 GLY A O 1
ATOM 4591 N N . GLY A 1 591 ? -28.771 -15.338 -9.549 1.00 71.44 591 GLY A N 1
ATOM 4592 C CA . GLY A 1 591 ? -29.172 -16.733 -9.317 1.00 71.44 591 GLY A CA 1
ATOM 4593 C C . GLY A 1 591 ? -28.326 -17.486 -8.283 1.00 71.44 591 GLY A C 1
ATOM 4594 O O . GLY A 1 591 ? -28.590 -18.656 -8.034 1.00 71.44 591 GLY A O 1
ATOM 4595 N N . VAL A 1 592 ? -27.335 -16.827 -7.672 1.00 81.44 592 VAL A N 1
ATOM 4596 C CA . VAL A 1 592 ? -26.506 -17.388 -6.598 1.00 81.44 592 VAL A CA 1
ATOM 4597 C C . VAL A 1 592 ? -26.848 -16.702 -5.283 1.00 81.44 592 VAL A C 1
ATOM 4599 O O . VAL A 1 592 ? -27.014 -15.481 -5.218 1.00 81.44 592 VAL A O 1
ATOM 4602 N N . THR A 1 593 ? -26.940 -17.505 -4.231 1.00 84.06 593 THR A N 1
ATOM 4603 C CA . THR A 1 593 ? -27.212 -17.046 -2.875 1.00 84.06 593 THR A CA 1
ATOM 4604 C C . THR A 1 593 ? -25.902 -16.903 -2.112 1.00 84.06 593 THR A C 1
ATOM 4606 O O . THR A 1 593 ? -25.188 -17.881 -1.904 1.00 84.06 593 THR A O 1
ATOM 4609 N N . ILE A 1 594 ? -25.586 -15.677 -1.702 1.00 86.88 594 ILE A N 1
ATOM 4610 C CA . ILE A 1 594 ? -24.392 -15.339 -0.926 1.00 86.88 594 ILE A CA 1
ATOM 4611 C C . ILE A 1 594 ? -24.815 -15.193 0.538 1.00 86.88 594 ILE A C 1
ATOM 4613 O O . ILE A 1 594 ? -25.670 -14.364 0.863 1.00 86.88 594 ILE A O 1
ATOM 4617 N N . GLY A 1 595 ? -24.240 -16.012 1.419 1.00 84.44 595 GLY A N 1
ATOM 4618 C CA . GLY A 1 595 ? -24.468 -15.915 2.860 1.00 84.44 595 GLY A CA 1
ATOM 4619 C C . GLY A 1 595 ? -23.841 -14.647 3.437 1.00 84.44 595 GLY A C 1
ATOM 4620 O O . GLY A 1 595 ? -22.713 -14.299 3.089 1.00 84.44 595 GLY A O 1
ATOM 4621 N N . VAL A 1 596 ? -24.572 -13.945 4.306 1.00 87.62 596 VAL A N 1
ATOM 4622 C CA . VAL A 1 596 ? -24.038 -12.790 5.036 1.00 87.62 596 VAL A CA 1
ATOM 4623 C C . VAL A 1 596 ? -23.311 -13.293 6.278 1.00 87.62 596 VAL A C 1
ATOM 4625 O O . VAL A 1 596 ? -23.933 -13.788 7.216 1.00 87.62 596 VAL A O 1
ATOM 4628 N N . GLU A 1 597 ? -21.992 -13.147 6.287 1.00 88.81 597 GLU A N 1
ATOM 4629 C CA . GLU A 1 597 ? -21.138 -13.519 7.408 1.00 88.81 597 GLU A CA 1
ATOM 4630 C C . GLU A 1 597 ? -20.913 -12.351 8.380 1.00 88.81 597 GLU A C 1
ATOM 4632 O O . GLU A 1 597 ? -21.161 -11.176 8.088 1.00 88.81 597 GLU A O 1
ATOM 4637 N N . THR A 1 598 ? -20.424 -12.685 9.576 1.00 85.06 598 THR A N 1
ATOM 4638 C CA . THR A 1 598 ? -20.075 -11.713 10.626 1.00 85.06 598 THR A CA 1
ATOM 4639 C C . THR A 1 598 ? -18.696 -11.086 10.426 1.00 85.06 598 THR A C 1
ATOM 4641 O O . THR A 1 598 ? -18.409 -10.023 10.984 1.00 85.06 598 THR A O 1
ATOM 4644 N N . THR A 1 599 ? -17.840 -11.740 9.639 1.00 90.44 599 THR A N 1
ATOM 4645 C CA . THR A 1 599 ? -16.496 -11.270 9.306 1.00 90.44 599 THR A CA 1
ATOM 4646 C C . THR A 1 599 ? -16.206 -11.491 7.834 1.00 90.44 599 THR A C 1
ATOM 4648 O O . THR A 1 599 ? -16.669 -12.473 7.271 1.00 90.44 599 THR A O 1
ATOM 4651 N N . MET A 1 600 ? -15.386 -10.633 7.236 1.00 91.38 600 MET A N 1
ATOM 4652 C CA . MET A 1 600 ? -14.979 -10.747 5.833 1.00 91.38 600 MET A CA 1
ATOM 4653 C C . MET A 1 600 ? -13.490 -10.453 5.702 1.00 91.38 600 MET A C 1
ATOM 4655 O O . MET A 1 600 ? -12.970 -9.530 6.347 1.00 91.38 600 MET A O 1
ATOM 4659 N N . LYS A 1 601 ? -12.780 -11.213 4.866 1.00 90.19 601 LYS A N 1
ATOM 4660 C CA . LYS A 1 601 ? -11.367 -10.928 4.600 1.00 90.19 601 LYS A CA 1
ATOM 4661 C C . LYS A 1 601 ? -11.249 -9.926 3.455 1.00 90.19 601 LYS A C 1
ATOM 4663 O O . LYS A 1 601 ? -11.665 -10.201 2.340 1.00 90.19 601 LYS A O 1
ATOM 4668 N N . TYR A 1 602 ? -10.596 -8.794 3.702 1.00 91.06 602 TYR A N 1
ATOM 4669 C CA . TYR A 1 602 ? -10.405 -7.758 2.686 1.00 91.06 602 TYR A CA 1
ATOM 4670 C C . TYR A 1 602 ? -9.030 -7.101 2.822 1.00 91.06 602 TYR A C 1
ATOM 4672 O O . TYR A 1 602 ? -8.641 -6.676 3.910 1.00 91.06 602 TYR A O 1
ATOM 4680 N N . LEU A 1 603 ? -8.263 -7.073 1.725 1.00 89.69 603 LEU A N 1
ATOM 4681 C CA . LEU A 1 603 ? -6.926 -6.459 1.624 1.00 89.69 603 LEU A CA 1
ATOM 4682 C C . LEU A 1 603 ? -5.956 -6.820 2.768 1.00 89.69 603 LEU A C 1
ATOM 4684 O O . LEU A 1 603 ? -5.158 -6.005 3.225 1.00 89.69 603 LEU A O 1
ATOM 4688 N N . GLY A 1 604 ? -6.017 -8.072 3.231 1.00 86.56 604 GLY A N 1
ATOM 4689 C CA . GLY A 1 604 ? -5.143 -8.605 4.283 1.00 86.56 604 GLY A CA 1
ATOM 4690 C C . GLY A 1 604 ? -5.667 -8.442 5.714 1.00 86.56 604 GLY A C 1
ATOM 4691 O O . GLY A 1 604 ? -5.107 -9.058 6.624 1.00 86.56 604 GLY A O 1
ATOM 4692 N N . LEU A 1 605 ? -6.761 -7.707 5.915 1.00 90.56 605 LEU A N 1
ATOM 4693 C CA . LEU A 1 605 ? -7.450 -7.603 7.200 1.00 90.56 605 LEU A CA 1
ATOM 4694 C C . LEU A 1 605 ? -8.644 -8.555 7.267 1.00 90.56 605 LEU A C 1
ATOM 4696 O O . LEU A 1 605 ? -9.196 -8.962 6.247 1.00 90.56 605 LEU A O 1
ATOM 4700 N N . VAL A 1 606 ? -9.027 -8.915 8.491 1.00 92.00 606 VAL A N 1
ATOM 4701 C CA . VAL A 1 606 ? -10.309 -9.573 8.763 1.00 92.00 606 VAL A CA 1
ATOM 4702 C C . VAL A 1 606 ? -11.194 -8.508 9.385 1.00 92.00 606 VAL A C 1
ATOM 4704 O O . VAL A 1 606 ? -10.951 -8.084 10.514 1.00 92.00 606 VAL A O 1
ATOM 4707 N N . LEU A 1 607 ? -12.139 -8.015 8.597 1.00 91.38 607 LEU A N 1
ATOM 4708 C CA . LEU A 1 607 ? -13.082 -6.988 9.010 1.00 91.38 607 LEU A CA 1
ATOM 4709 C C . LEU A 1 607 ? -14.223 -7.642 9.787 1.00 91.38 607 LEU A C 1
ATOM 4711 O O . LEU A 1 607 ? -14.596 -8.775 9.494 1.00 91.38 607 LEU A O 1
ATOM 4715 N N . ASP A 1 608 ? -14.777 -6.916 10.752 1.00 89.75 608 ASP A N 1
ATOM 4716 C CA . ASP A 1 608 ? -16.028 -7.270 11.420 1.00 89.75 608 ASP A CA 1
ATOM 4717 C C . ASP A 1 608 ? -17.048 -6.139 11.262 1.00 89.75 608 ASP A C 1
ATOM 4719 O O . ASP A 1 608 ? -16.687 -4.995 10.964 1.00 89.75 608 ASP A O 1
ATOM 4723 N N . SER A 1 609 ? -18.322 -6.456 11.499 1.00 86.62 609 SER A N 1
ATOM 4724 C CA . SER A 1 609 ? -19.463 -5.544 11.339 1.00 86.62 609 SER A CA 1
ATOM 4725 C C . SER A 1 609 ? -19.340 -4.194 12.056 1.00 86.62 609 SER A C 1
ATOM 4727 O O . SER A 1 609 ? -20.066 -3.258 11.711 1.00 86.62 609 SER A O 1
ATOM 4729 N N . ARG A 1 610 ? -18.473 -4.081 13.072 1.00 83.12 610 ARG A N 1
ATOM 4730 C CA . ARG A 1 610 ? -18.325 -2.896 13.932 1.00 83.12 610 ARG A CA 1
ATOM 4731 C C . ARG A 1 610 ? -16.898 -2.341 13.979 1.00 83.12 610 ARG A C 1
ATOM 4733 O O . ARG A 1 610 ? -16.646 -1.446 14.780 1.00 83.12 610 ARG A O 1
ATOM 4740 N N . TRP A 1 611 ? -15.998 -2.813 13.114 1.00 87.81 611 TRP A N 1
ATOM 4741 C CA . TRP A 1 611 ? -14.593 -2.391 13.063 1.00 87.81 611 TRP A CA 1
ATOM 4742 C C . TRP A 1 611 ? -13.805 -2.615 14.375 1.00 87.81 611 TRP A C 1
ATOM 4744 O O . TRP A 1 611 ? -12.914 -1.832 14.703 1.00 87.81 611 TRP A O 1
ATOM 4754 N N . ASN A 1 612 ? -14.105 -3.677 15.133 1.00 87.56 612 ASN A N 1
ATOM 4755 C CA . ASN A 1 612 ? -13.416 -3.987 16.399 1.00 87.56 612 ASN A CA 1
ATOM 4756 C C . ASN A 1 612 ? -12.114 -4.799 16.220 1.00 87.56 612 ASN A C 1
ATOM 4758 O O . ASN A 1 612 ? -11.292 -4.859 17.132 1.00 87.56 612 ASN A O 1
ATOM 4762 N N . PHE A 1 613 ? -11.934 -5.452 15.073 1.00 90.62 613 PHE A N 1
ATOM 4763 C CA . PHE A 1 613 ? -10.806 -6.308 14.696 1.00 90.62 613 PHE A CA 1
ATOM 4764 C C . PHE A 1 613 ? -10.530 -7.499 15.630 1.00 90.62 613 PHE A C 1
ATOM 4766 O O . PHE A 1 613 ? -9.434 -8.062 15.613 1.00 90.62 613 PHE A O 1
ATOM 4773 N N . VAL A 1 614 ? -11.518 -7.939 16.416 1.00 89.25 614 VAL A N 1
ATOM 4774 C CA . VAL A 1 614 ? -11.333 -9.013 17.415 1.00 89.25 614 VAL A CA 1
ATOM 4775 C C . VAL A 1 614 ? -10.856 -10.309 16.756 1.00 89.25 614 VAL A C 1
ATOM 4777 O O . VAL A 1 614 ? -9.860 -10.898 17.177 1.00 89.25 614 VAL A O 1
ATOM 4780 N N . GLU A 1 615 ? -11.527 -10.737 15.684 1.00 88.38 615 GLU A N 1
ATOM 4781 C CA . GLU A 1 615 ? -11.158 -11.959 14.960 1.00 88.38 615 GLU A CA 1
ATOM 4782 C C . GLU A 1 615 ? -9.813 -11.814 14.232 1.00 88.38 615 GLU A C 1
ATOM 4784 O O . GLU A 1 615 ? -9.030 -12.764 14.159 1.00 88.38 615 GLU A O 1
ATOM 4789 N N . HIS A 1 616 ? -9.493 -10.611 13.747 1.00 92.81 616 HIS A N 1
ATOM 4790 C CA . HIS A 1 616 ? -8.195 -10.339 13.136 1.00 92.81 616 HIS A CA 1
ATOM 4791 C C . HIS A 1 616 ? -7.052 -10.560 14.132 1.00 92.81 616 HIS A C 1
ATOM 4793 O O . HIS A 1 616 ? -6.122 -11.320 13.844 1.00 92.81 616 HIS A O 1
ATOM 4799 N N . PHE A 1 617 ? -7.142 -9.960 15.324 1.00 92.19 617 PHE A N 1
ATOM 4800 C CA . PHE A 1 617 ? -6.125 -10.123 16.363 1.00 92.19 617 PHE A CA 1
ATOM 4801 C C . PHE A 1 617 ? -6.069 -11.552 16.904 1.00 92.19 617 PHE A C 1
ATOM 4803 O O . PHE A 1 617 ? -4.969 -12.062 17.116 1.00 92.19 617 PHE A O 1
ATOM 4810 N N . ARG A 1 618 ? -7.209 -12.247 17.018 1.00 91.69 618 ARG A N 1
ATOM 4811 C CA . ARG A 1 618 ? -7.247 -13.672 17.389 1.00 91.69 618 ARG A CA 1
ATOM 4812 C C . ARG A 1 618 ? -6.436 -14.544 16.421 1.00 91.69 618 ARG A C 1
ATOM 4814 O O . ARG A 1 618 ? -5.737 -15.457 16.856 1.00 91.69 618 ARG A O 1
ATOM 4821 N N . ARG A 1 619 ? -6.471 -14.247 15.115 1.00 89.50 619 ARG A N 1
ATOM 4822 C CA . ARG A 1 619 ? -5.680 -14.958 14.088 1.00 89.50 619 ARG A CA 1
ATOM 4823 C C . ARG A 1 619 ? -4.221 -14.503 14.014 1.00 89.50 619 ARG A C 1
ATOM 4825 O O . ARG A 1 619 ? -3.357 -15.286 13.606 1.00 89.50 619 ARG A O 1
ATOM 4832 N N . LEU A 1 620 ? -3.946 -13.238 14.332 1.00 90.62 620 LEU A N 1
ATOM 4833 C CA . LEU A 1 620 ? -2.620 -12.635 14.205 1.00 90.62 620 LEU A CA 1
ATOM 4834 C C . LEU A 1 620 ? -1.727 -12.917 15.422 1.00 90.62 620 LEU A C 1
ATOM 4836 O O . LEU A 1 620 ? -0.556 -13.252 15.232 1.00 90.62 620 LEU A O 1
ATOM 4840 N N . ALA A 1 621 ? -2.267 -12.838 16.641 1.00 91.50 621 ALA A N 1
ATOM 4841 C CA . ALA A 1 621 ? -1.507 -12.981 17.884 1.00 91.50 621 ALA A CA 1
ATOM 4842 C C . ALA A 1 621 ? -0.666 -14.275 17.940 1.00 91.50 621 ALA A C 1
ATOM 4844 O O . ALA A 1 621 ? 0.543 -14.163 18.145 1.00 91.50 621 ALA A O 1
ATOM 4845 N N . PRO A 1 622 ? -1.187 -15.474 17.593 1.00 91.75 622 PRO A N 1
ATOM 4846 C CA . PRO A 1 622 ? -0.376 -16.695 17.611 1.00 91.75 622 PRO A CA 1
ATOM 4847 C C . PRO A 1 622 ? 0.792 -16.669 16.613 1.00 91.75 622 PRO A C 1
ATOM 4849 O O . PRO A 1 622 ? 1.833 -17.288 16.835 1.00 91.75 622 PRO A O 1
ATOM 4852 N N . LYS A 1 623 ? 0.642 -15.969 15.479 1.00 88.12 623 LYS A N 1
ATOM 4853 C CA . LYS A 1 623 ? 1.723 -15.816 14.489 1.00 88.12 623 LYS A CA 1
ATOM 4854 C C . LYS A 1 623 ? 2.803 -14.866 15.000 1.00 88.12 623 LYS A C 1
ATOM 4856 O O . LYS A 1 623 ? 3.990 -15.138 14.804 1.00 88.12 623 LYS A O 1
ATOM 4861 N N . LEU A 1 624 ? 2.398 -13.779 15.657 1.00 87.50 624 LEU A N 1
ATOM 4862 C CA . LEU A 1 624 ? 3.316 -12.836 16.291 1.00 87.50 624 LEU A CA 1
ATOM 4863 C C . LEU A 1 624 ? 4.074 -13.491 17.444 1.00 87.50 624 LEU A C 1
ATOM 4865 O O . LEU A 1 624 ? 5.288 -13.353 17.499 1.00 87.50 624 LEU A O 1
ATOM 4869 N N . GLU A 1 625 ? 3.410 -14.281 18.287 1.00 89.25 625 GLU A N 1
ATOM 4870 C CA . GLU A 1 625 ? 4.055 -15.025 19.375 1.00 89.25 625 GLU A CA 1
ATOM 4871 C C . GLU A 1 625 ? 5.100 -16.018 18.858 1.00 89.25 625 GLU A C 1
ATOM 4873 O O . GLU A 1 625 ? 6.223 -16.042 19.357 1.00 89.25 625 GLU A O 1
ATOM 4878 N N . ARG A 1 626 ? 4.787 -16.792 17.806 1.00 81.62 626 ARG A N 1
ATOM 4879 C CA . ARG A 1 626 ? 5.764 -17.699 17.170 1.00 81.62 626 ARG A CA 1
ATOM 4880 C C . ARG A 1 626 ? 6.967 -16.945 16.613 1.00 81.62 626 ARG A C 1
ATOM 4882 O O . ARG A 1 626 ? 8.101 -17.397 16.760 1.00 81.62 626 ARG A O 1
ATOM 4889 N N . THR A 1 627 ? 6.720 -15.801 15.979 1.00 83.88 627 THR A N 1
ATOM 4890 C CA . THR A 1 627 ? 7.775 -14.962 15.397 1.00 83.88 627 THR A CA 1
ATOM 4891 C C . THR A 1 627 ? 8.624 -14.325 16.496 1.00 83.88 627 THR A C 1
ATOM 4893 O O . THR A 1 627 ? 9.848 -14.386 16.434 1.00 83.88 627 THR A O 1
ATOM 4896 N N . GLY A 1 628 ? 7.998 -13.802 17.551 1.00 78.88 628 GLY A N 1
ATOM 4897 C CA . GLY A 1 628 ? 8.665 -13.265 18.735 1.00 78.88 628 GLY A CA 1
ATOM 4898 C C . GLY A 1 628 ? 9.487 -14.325 19.464 1.00 78.88 628 GLY A C 1
ATOM 4899 O O . GLY A 1 628 ? 10.629 -14.064 19.830 1.00 78.88 628 GLY A O 1
ATOM 4900 N N . ALA A 1 629 ? 8.976 -15.550 19.596 1.00 76.06 629 ALA A N 1
ATOM 4901 C CA . ALA A 1 629 ? 9.724 -16.674 20.152 1.00 76.06 629 ALA A CA 1
ATOM 4902 C C . ALA A 1 629 ? 10.935 -17.050 19.280 1.00 76.06 629 ALA A C 1
ATOM 4904 O O . ALA A 1 629 ? 12.013 -17.320 19.811 1.00 76.06 629 ALA A O 1
ATOM 4905 N N . ALA A 1 630 ? 10.791 -17.035 17.951 1.00 75.56 630 ALA A N 1
ATOM 4906 C CA . ALA A 1 630 ? 11.900 -17.268 17.027 1.00 75.56 630 ALA A CA 1
ATOM 4907 C C . ALA A 1 630 ? 12.963 -16.158 17.111 1.00 75.56 630 ALA A C 1
ATOM 4909 O O . ALA A 1 630 ? 14.151 -16.460 17.197 1.00 75.56 630 ALA A O 1
ATOM 4910 N N . LEU A 1 631 ? 12.550 -14.889 17.170 1.00 72.75 631 LEU A N 1
ATOM 4911 C CA . LEU A 1 631 ? 13.449 -13.742 17.343 1.00 72.75 631 LEU A CA 1
ATOM 4912 C C . LEU A 1 631 ? 14.161 -13.771 18.701 1.00 72.75 631 LEU A C 1
ATOM 4914 O O . LEU A 1 631 ? 15.370 -13.571 18.758 1.00 72.75 631 LEU A O 1
ATOM 4918 N N . LYS A 1 632 ? 13.450 -14.111 19.783 1.00 67.62 632 LYS A N 1
ATOM 4919 C CA . LYS A 1 632 ? 14.026 -14.280 21.127 1.00 67.62 632 LYS A CA 1
ATOM 4920 C C . LYS A 1 632 ? 15.101 -15.371 21.155 1.00 67.62 632 LYS A C 1
ATOM 4922 O O . LYS A 1 632 ? 16.113 -15.214 21.823 1.00 67.62 632 LYS A O 1
ATOM 4927 N N . ARG A 1 633 ? 14.921 -16.455 20.392 1.00 64.88 633 ARG A N 1
ATOM 4928 C CA . ARG A 1 633 ? 15.941 -17.511 20.225 1.00 64.88 633 ARG A CA 1
ATOM 4929 C C . ARG A 1 633 ? 17.152 -17.055 19.402 1.00 64.88 633 ARG A C 1
ATOM 4931 O O . ARG A 1 633 ? 18.232 -17.611 19.569 1.00 64.88 633 ARG A O 1
ATOM 4938 N N . LEU A 1 634 ? 16.983 -16.067 18.522 1.00 65.12 634 LEU A N 1
ATOM 4939 C CA . LEU A 1 634 ? 18.055 -15.485 17.703 1.00 65.12 634 LEU A CA 1
ATOM 4940 C C . LEU A 1 634 ? 18.830 -14.365 18.413 1.00 65.12 634 LEU A C 1
ATOM 4942 O O . LEU A 1 634 ? 19.918 -14.016 17.956 1.00 65.12 634 LEU A O 1
ATOM 4946 N N . LEU A 1 635 ? 18.304 -13.833 19.521 1.00 58.03 635 LEU A N 1
ATOM 4947 C CA . LEU A 1 635 ? 18.900 -12.761 20.323 1.00 58.03 635 LEU A CA 1
ATOM 4948 C C . LEU A 1 635 ? 19.216 -13.263 21.745 1.00 58.03 635 LEU A C 1
ATOM 4950 O O . LEU A 1 635 ? 18.499 -12.912 22.681 1.00 58.03 635 LEU A O 1
ATOM 4954 N N . PRO A 1 636 ? 20.279 -14.067 21.954 1.00 48.53 636 PRO A N 1
ATOM 4955 C CA . PRO A 1 636 ? 20.526 -14.679 23.257 1.00 48.53 636 PRO A CA 1
ATOM 4956 C C . PRO A 1 636 ? 20.913 -13.669 24.350 1.00 48.53 636 PRO A C 1
ATOM 4958 O O . PRO A 1 636 ? 20.755 -13.988 25.518 1.00 48.53 636 PRO A O 1
ATOM 4961 N N . ASN A 1 637 ? 21.390 -12.464 23.993 1.00 49.34 637 ASN A N 1
ATOM 4962 C CA . ASN A 1 637 ? 22.096 -11.558 24.916 1.00 49.34 637 ASN A CA 1
ATOM 4963 C C . ASN A 1 637 ? 21.706 -10.065 24.814 1.00 49.34 637 ASN A C 1
ATOM 4965 O O . ASN A 1 637 ? 22.542 -9.196 25.037 1.00 49.34 637 ASN A O 1
ATOM 4969 N N . LEU A 1 638 ? 20.449 -9.730 24.518 1.00 45.75 638 LEU A N 1
ATOM 4970 C CA . LEU A 1 638 ? 19.926 -8.380 24.793 1.00 45.75 638 LEU A CA 1
ATOM 4971 C C . LEU A 1 638 ? 18.903 -8.458 25.925 1.00 45.75 638 LEU A C 1
ATOM 4973 O O . LEU A 1 638 ? 17.700 -8.305 25.730 1.00 45.75 638 LEU A O 1
ATOM 4977 N N . GLY A 1 639 ? 19.410 -8.716 27.130 1.00 43.59 639 GLY A N 1
ATOM 4978 C CA . GLY A 1 639 ? 18.719 -8.362 28.363 1.00 43.59 639 GLY A CA 1
ATOM 4979 C C . GLY A 1 639 ? 18.720 -6.843 28.522 1.00 43.59 639 GLY A C 1
ATOM 4980 O O . GLY A 1 639 ? 19.522 -6.301 29.273 1.00 43.59 639 GLY A O 1
ATOM 4981 N N . GLY A 1 640 ? 17.854 -6.153 27.781 1.00 33.75 640 GLY A N 1
ATOM 4982 C CA . GLY A 1 640 ? 17.429 -4.805 28.150 1.00 33.75 640 GLY A CA 1
ATOM 4983 C C . GLY A 1 640 ? 16.487 -4.908 29.348 1.00 33.75 640 GLY A C 1
ATOM 4984 O O . GLY A 1 640 ? 15.643 -5.805 29.379 1.00 33.75 640 GLY A O 1
ATOM 4985 N N . GLN A 1 641 ? 16.667 -4.037 30.343 1.00 31.30 641 GLN A N 1
ATOM 4986 C CA . GLN A 1 641 ? 15.859 -3.985 31.564 1.00 31.30 641 GLN A CA 1
ATOM 4987 C C . GLN A 1 641 ? 14.362 -4.111 31.245 1.00 31.30 641 GLN A C 1
ATOM 4989 O O . GLN A 1 641 ? 13.811 -3.327 30.472 1.00 31.30 641 GLN A O 1
ATOM 4994 N N . MET A 1 642 ? 13.698 -5.099 31.852 1.00 35.25 642 MET A N 1
ATOM 4995 C CA . MET A 1 642 ? 12.241 -5.075 31.950 1.00 35.25 642 MET A CA 1
ATOM 4996 C C . MET A 1 642 ? 11.832 -3.811 32.720 1.00 35.25 642 MET A C 1
ATOM 4998 O O . MET A 1 642 ? 12.463 -3.513 33.738 1.00 35.25 642 MET A O 1
ATOM 5002 N N . PRO A 1 643 ? 10.777 -3.087 32.304 1.00 31.69 643 PRO A N 1
ATOM 5003 C CA . PRO A 1 643 ? 10.168 -2.098 33.181 1.00 31.69 643 PRO A CA 1
ATOM 5004 C C . PRO A 1 643 ? 9.702 -2.807 34.464 1.00 31.69 643 PRO A C 1
ATOM 5006 O O . PRO A 1 643 ? 9.252 -3.958 34.388 1.00 31.69 643 PRO A O 1
ATOM 5009 N N . PRO A 1 644 ? 9.830 -2.172 35.644 1.00 33.00 644 PRO A N 1
ATOM 5010 C CA . PRO A 1 644 ? 9.437 -2.797 36.895 1.00 33.00 644 PRO A CA 1
ATOM 5011 C C . PRO A 1 644 ? 7.963 -3.185 36.808 1.00 33.00 644 PRO A C 1
ATOM 5013 O O . PRO A 1 644 ? 7.108 -2.374 36.451 1.00 33.00 644 PRO A O 1
ATOM 5016 N N . ALA A 1 645 ? 7.684 -4.453 37.102 1.00 38.78 645 ALA A N 1
ATOM 5017 C CA . ALA A 1 645 ? 6.340 -4.987 37.202 1.00 38.78 645 ALA A CA 1
ATOM 5018 C C . ALA A 1 645 ? 5.595 -4.268 38.338 1.00 38.78 645 ALA A C 1
ATOM 5020 O O . ALA A 1 645 ? 5.652 -4.668 39.498 1.00 38.78 645 ALA A O 1
ATOM 5021 N N . GLY A 1 646 ? 4.913 -3.180 37.992 1.00 31.08 646 GLY A N 1
ATOM 5022 C CA . GLY A 1 646 ? 3.972 -2.477 38.846 1.00 31.08 646 GLY A CA 1
ATOM 5023 C C . GLY A 1 646 ? 2.543 -2.803 38.429 1.00 31.08 646 GLY A C 1
ATOM 5024 O O . GLY A 1 646 ? 2.059 -2.286 37.431 1.00 31.08 646 GLY A O 1
ATOM 5025 N N . GLY A 1 647 ? 1.871 -3.639 39.223 1.00 32.19 647 GLY A N 1
ATOM 5026 C CA . GLY A 1 647 ? 0.418 -3.589 39.393 1.00 32.19 647 GLY A CA 1
ATOM 5027 C C . GLY A 1 647 ? -0.456 -4.268 38.337 1.00 32.19 647 GLY A C 1
ATOM 5028 O O . GLY A 1 647 ? -1.183 -3.604 37.609 1.00 32.19 647 GLY A O 1
ATOM 5029 N N . CYS A 1 648 ? -0.538 -5.599 38.368 1.00 26.56 648 CYS A N 1
ATOM 5030 C CA . CYS A 1 648 ? -1.817 -6.260 38.101 1.00 26.56 648 CYS A CA 1
ATOM 5031 C C . CYS A 1 648 ? -1.990 -7.414 39.089 1.00 26.56 648 CYS A C 1
ATOM 5033 O O . CYS A 1 648 ? -1.430 -8.499 38.938 1.00 26.56 648 CYS A O 1
ATOM 5035 N N . THR A 1 649 ? -2.688 -7.124 40.182 1.00 31.52 649 THR A N 1
ATOM 5036 C CA . THR A 1 649 ? -3.060 -8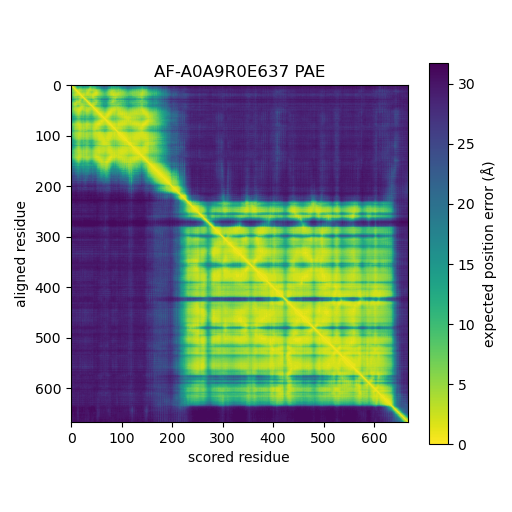.092 41.205 1.00 31.52 649 THR A CA 1
ATOM 5037 C C . THR A 1 649 ? -4.332 -8.845 40.806 1.00 31.52 649 THR A C 1
ATOM 5039 O O . THR A 1 649 ? -5.278 -8.260 40.289 1.00 31.52 649 THR A O 1
ATOM 5042 N N . ARG A 1 650 ? -4.341 -10.127 41.205 1.00 30.50 650 ARG A N 1
ATOM 5043 C CA . ARG A 1 650 ? -5.452 -11.091 41.365 1.00 30.50 650 ARG A CA 1
ATOM 5044 C C . ARG A 1 650 ? -5.862 -11.939 40.155 1.00 30.50 650 ARG A C 1
ATOM 5046 O O . ARG A 1 650 ? -6.546 -11.481 39.253 1.00 30.50 650 ARG A O 1
ATOM 5053 N N . GLY A 1 651 ? -5.589 -13.244 40.286 1.00 28.00 651 GLY A N 1
ATOM 5054 C CA . GLY A 1 651 ? -6.402 -14.298 39.674 1.00 28.00 651 GLY A CA 1
ATOM 5055 C C . GLY A 1 651 ? -5.687 -15.622 39.403 1.00 28.00 651 GLY A C 1
ATOM 5056 O O . GLY A 1 651 ? -5.407 -15.913 38.254 1.00 28.00 651 GLY A O 1
ATOM 5057 N N . SER A 1 652 ? -5.441 -16.413 40.457 1.00 30.75 652 SER A N 1
ATOM 5058 C CA . SER A 1 652 ? -5.320 -17.890 40.467 1.00 30.75 652 SER A CA 1
ATOM 5059 C C . SER A 1 652 ? -4.377 -18.605 39.477 1.00 30.75 652 SER A C 1
ATOM 5061 O O . SER A 1 652 ? -4.712 -18.761 38.310 1.00 30.75 652 SER A O 1
ATOM 5063 N N . CYS A 1 653 ? -3.296 -19.202 39.998 1.00 28.31 653 CYS A N 1
ATOM 5064 C CA . CYS A 1 653 ? -2.990 -20.637 39.833 1.00 28.31 653 CYS A CA 1
ATOM 5065 C C . CYS A 1 653 ? -1.830 -21.054 40.764 1.00 28.31 653 CYS A C 1
ATOM 5067 O O . CYS A 1 653 ? -0.829 -20.350 40.867 1.00 28.31 653 CYS A O 1
ATOM 5069 N N . GLY A 1 654 ? -2.028 -22.164 41.484 1.00 27.55 654 GLY A N 1
ATOM 5070 C CA . GLY A 1 654 ? -1.157 -22.719 42.531 1.00 27.55 654 GLY A CA 1
ATOM 5071 C C . GLY A 1 654 ? 0.104 -23.455 42.035 1.00 27.55 654 GLY A C 1
ATOM 5072 O O . GLY A 1 654 ? 0.438 -23.376 40.855 1.00 27.55 654 GLY A O 1
ATOM 5073 N N . PRO A 1 655 ? 0.837 -24.127 42.948 1.00 32.41 655 PRO A N 1
ATOM 5074 C CA . PRO A 1 655 ? 2.299 -24.160 42.941 1.00 32.41 655 PRO A CA 1
ATOM 5075 C C . PRO A 1 655 ? 2.914 -25.333 42.164 1.00 32.41 655 PRO A C 1
ATOM 5077 O O . PRO A 1 655 ? 2.383 -26.439 42.121 1.00 32.41 655 PRO A O 1
ATOM 5080 N N . TRP A 1 656 ? 4.100 -25.078 41.612 1.00 27.70 656 TRP A N 1
ATOM 5081 C CA . TRP A 1 656 ? 5.033 -26.085 41.106 1.00 27.70 656 TRP A CA 1
ATOM 5082 C C . TRP A 1 656 ? 5.611 -26.928 42.253 1.00 27.70 656 TRP A C 1
ATOM 5084 O O . TRP A 1 656 ? 6.016 -26.343 43.260 1.00 27.70 656 TRP A O 1
ATOM 5094 N N . PRO A 1 657 ? 5.776 -28.255 42.097 1.00 34.59 657 PRO A N 1
ATOM 5095 C CA . PRO A 1 657 ? 6.647 -29.018 42.966 1.00 34.59 657 PRO A CA 1
ATOM 5096 C C . PRO A 1 657 ? 8.079 -29.023 42.422 1.00 34.59 657 PRO A C 1
ATOM 5098 O O . PRO A 1 657 ? 8.375 -29.431 41.299 1.00 34.59 657 PRO A O 1
ATOM 5101 N N . SER A 1 658 ? 8.966 -28.564 43.292 1.00 31.27 658 SER A N 1
ATOM 5102 C CA . SER A 1 658 ? 10.384 -28.883 43.356 1.00 31.27 658 SER A CA 1
ATOM 5103 C C . SER A 1 658 ? 10.629 -30.393 43.362 1.00 31.27 658 SER A C 1
ATOM 5105 O O . SER A 1 658 ? 9.995 -31.096 44.145 1.00 31.27 658 SER A O 1
ATOM 5107 N N . THR A 1 659 ? 11.596 -30.873 42.578 1.00 30.16 659 THR A N 1
ATOM 5108 C CA . THR A 1 659 ? 12.650 -31.822 43.003 1.00 30.16 659 THR A CA 1
ATOM 5109 C C . THR A 1 659 ? 13.514 -32.217 41.802 1.00 30.16 659 THR A C 1
ATOM 5111 O O . THR A 1 659 ? 13.055 -32.838 40.851 1.00 30.16 659 THR A O 1
ATOM 5114 N N . ALA A 1 660 ? 14.794 -31.852 41.859 1.00 31.33 660 ALA A N 1
ATOM 5115 C CA . ALA A 1 660 ? 15.862 -32.638 41.245 1.00 31.33 660 ALA A CA 1
ATOM 5116 C C . ALA A 1 660 ? 16.217 -33.793 42.207 1.00 31.33 660 ALA A C 1
ATOM 5118 O O . ALA A 1 660 ? 15.966 -33.662 43.409 1.00 31.33 660 ALA A O 1
ATOM 5119 N N . PRO A 1 661 ? 16.847 -34.879 41.723 1.00 40.16 661 PRO A N 1
ATOM 5120 C CA . PRO A 1 661 ? 18.290 -34.942 41.958 1.00 40.16 661 PRO A CA 1
ATOM 5121 C C . PRO A 1 661 ? 19.143 -35.548 40.824 1.00 40.16 661 PRO A C 1
ATOM 5123 O O . PRO A 1 661 ? 18.814 -36.538 40.182 1.00 40.16 661 PRO A O 1
ATOM 5126 N N . LEU A 1 662 ? 20.288 -34.886 40.656 1.00 34.62 662 LEU A N 1
ATOM 5127 C CA . LEU A 1 662 ? 21.659 -35.348 40.390 1.00 34.62 662 LEU A CA 1
ATOM 5128 C C . LEU A 1 662 ? 21.982 -36.862 40.394 1.00 34.62 662 LEU A C 1
ATOM 5130 O O . LEU A 1 662 ? 21.874 -37.520 41.422 1.00 34.62 662 LEU A O 1
ATOM 5134 N N . CYS A 1 663 ? 22.612 -37.323 39.307 1.00 28.11 663 CYS A N 1
ATOM 5135 C CA . CYS A 1 663 ? 23.913 -38.033 39.237 1.00 28.11 663 CYS A CA 1
ATOM 5136 C C . CYS A 1 663 ? 24.194 -38.303 37.745 1.00 28.11 663 CYS A C 1
ATOM 5138 O O . CYS A 1 663 ? 23.300 -38.742 37.037 1.00 28.11 663 CYS A O 1
ATOM 5140 N N . GLY A 1 664 ? 25.325 -37.950 37.129 1.00 29.11 664 GLY A N 1
ATOM 5141 C CA . GLY A 1 664 ? 26.716 -38.245 37.493 1.00 29.11 664 GLY A CA 1
ATOM 5142 C C . GLY A 1 664 ? 27.210 -39.283 36.467 1.00 29.11 664 GLY A C 1
ATOM 5143 O O . GLY A 1 664 ? 26.722 -40.398 36.487 1.00 29.11 664 GLY A O 1
ATOM 5144 N N . ARG A 1 665 ? 27.972 -38.952 35.415 1.00 33.16 665 ARG A N 1
ATOM 5145 C CA . ARG A 1 665 ? 29.386 -38.519 35.304 1.00 33.16 665 ARG A CA 1
ATOM 5146 C C . ARG A 1 665 ? 30.186 -39.600 34.542 1.00 33.16 665 ARG A C 1
ATOM 5148 O O . ARG A 1 665 ? 30.039 -40.774 34.852 1.00 33.16 665 ARG A O 1
ATOM 5155 N N . ARG A 1 666 ? 31.147 -39.125 33.731 1.00 34.12 666 ARG A N 1
ATOM 5156 C CA . ARG A 1 666 ? 32.292 -39.814 33.078 1.00 34.12 666 ARG A CA 1
ATOM 5157 C C . ARG A 1 666 ? 31.926 -40.537 31.773 1.00 34.12 666 ARG A C 1
ATOM 5159 O O . ARG A 1 666 ? 30.952 -41.269 31.749 1.00 34.12 666 ARG A O 1
ATOM 5166 N N . THR A 1 667 ? 32.628 -40.345 30.660 1.00 42.56 667 THR A N 1
ATOM 5167 C CA . THR A 1 667 ? 33.992 -39.837 30.381 1.00 42.56 667 THR A CA 1
ATOM 5168 C C . THR A 1 667 ? 34.003 -38.887 29.199 1.00 42.56 667 THR A C 1
ATOM 5170 O O . THR A 1 667 ? 33.183 -39.113 28.282 1.00 42.56 667 THR A O 1
#

Radius of gyration: 40.25 Å; Cα contacts (8 Å, |Δi|>4): 965; chains: 1; bounding box: 86×80×127 Å

Sequence (667 aa):
MPFSLFICFKVVQEYERAVIFRLGRLLSGGAKGPGIFFILPCIDTYARVDLRTRTYDIPPQEVLTKDSVTVSVDAVVYYRVHNATISIANVENAHHSTRLLAQTTLRNTMGTRPLHEILSERETISGTMQLSLDEATEAWGIKVERVEIKDVRLPVQLQRAMAAEAEAAREARAKVIAAEGEQKASRALREASEVIGDSPAALQLRYLQTLNRDPWGRPYRMVRDKLRTWAPPLTQSLRPEIVEEVVGALFPRLWRGFTPPSMTPPPAVPNVGHSDDDDDIVPEVTEAEMRAAVRRMGAKNTAPGPDGLHGKAWVLASEALGPRLLGLYSACLERGQFPLQWKTGKLVLVKKPGRPADSPSAYRPIVLLDEVGKVFERIISNRLVAHLSGFGPDLADGQFGFRRGRSTVDAIMRVRDLTTGNAVSRGKVVVAVSLDIANAFNSLPWSCILEALRYHRVPTYLRRVIEAYLTDRFVTYPGHQGEWNRREMSRGVPQGSVLGPLLWNIGYDWVLRTDLPNGVSVVCYADDTLVLAHGRSHQAAANLMARAVATVVARIRQLGLEVALHKSEAMCFHGRGNAPPPDGSQITAGGVTIGVETTMKYLGLVLDSRWNFVEHFRRLAPKLERTGAALKRLLPNLGGQMPPAGGCTRGSCGPWPSTAPLCGRRT

Nearest PDB structures (foldseek):
  4fvj-assembly2_B  TM=9.460E-01  e=4.482E-15  Mus musculus
  3bk6-assembly1_C  TM=9.371E-01  e=2.920E-14  Pyrococcus horikoshii
  3bk6-assembly1_A  TM=7.884E-01  e=7.360E-15  Pyrococcus horikoshii
  3bk6-assembly1_B  TM=9.538E-01  e=5.730E-13  Pyrococcus horikoshii
  8gn9-assembly1_A-2  TM=9.636E-01  e=2.062E-11  Pyrococcus horikoshii

pLDDT: mean 81.68, std 15.59, range [26.56, 97.0]

Foldseek 3Di:
DDPVVVVQKDFDDQQKWKFKAFQNHTDPPAIDGGGIDGDDPPGMDIDIFGFDKDKDKQAWDFEQAPVRFTKTWIKMWIKGQQGPRLLVPVDVHLVVVLNVVLNVLVRVLRRDHDPVCVVPVQVVSFVVSQVVSQVVSVSNRMHTPTMGIDDIDGDPVVVVVVVVVVVVVVVVVVVVVVVVVVVVVVVVVVVVVVVCVVDVVSVVVVVVCVCVVCVCDDVVVVVVVVPDPPDPFVQQVDDVVLSCVLVPQLFDDDDPPQDADQLDADDDDPDDPDDLVVLLDQDADDLVLLVVLLVVQCPDQDQAWPVRDGSVNVSVVCVVCVVVLSVVLRVCLNVLADDLQQLEWEWGWDAAPPDDPSDSVRTDIATHGHSSSLSSLSSLQVVVQCLQVPPFPHFDPLEQAPDPPGDLVNLVVVVCCLQPPPQQVVQKKKKKKKWAWRSQQSFQFPNLLLSLCVSRVPRPSSSSNVNNSQPPHWYWYQHNVRDIDIDTHGGGFHNHHPNSLVSLSSSCSSLQPDDAPPQWHWHDHRRTIMIMGMDSDPVRRLVSVQVRLQSSQVVCVSSRIDIPNVPMAMEMAHDPPDDGPPPQDWRQHPNDIHTYDQWDDDPNAIAGNHRPSPVRCVVVVVVVVVVVVVVCVVCVDPPDDDDPPPDDDDDDDDDDDDDDDDDDDDD

Mean predicted aligned error: 18.33 Å

Organism: Spodoptera frugiperda (NCBI:txid7108)

Secondary structure (DSSP, 8-state):
--THHHHHEEEE-TTEEEEEEETTEEPTT-SB-SEEEE--TTTEEEEEEE-S-EEEEEEEEEEE-TTS-EEEEEEEEEEEES-HHHHHHS-TTHHHHHHHHHHHHHHHHHHTS-HHHHHH-HHHHHHHHHHHHHHHHGGGTEEEEEEEEEEEEPPHHHHHHHHHHHHHHHHHHHHHHHHHHHHHHHHHHHHHHHHHHT-HHHHHHHHHHHHHH-SSSHHHHHHHHH----PPPHHHHS-HHHHHHHHHHHS----TTPPPPP-PPPPPPS-S---GGGGG--PPPPHHHHHHHHHHHHT--PPP-TT---HHHHHHHHHHHHHHHHHHHHHHHHTT---HHHHEEEEEEEEPTTS-TT-GGGEEEEEE--HHHHHHHHHHHHHHHHHHHHTSPPPPTTB-TT-TT--HHHHHHHHHHHHHSTTGGGT-EEEEEEEPBTTHHHH-BHHHHHHHHHHTT--HHHHHHHHHHHSS-EEEEE-TTS-EEEEE-SB---TT-SSHHHHHHHHHHHHHTS---TTEEEEEETTEEEEEEEESSHHHHHHHHHHHHHHHHHHHHHTT--B-GGG-EEEEEE-TTSPPPPTT-EEEETTEEEEEESEEEETTEEEETTS--HHHHHHHHHHHHHHHHHHHHH-TT----PPP----------PPPP---------

Solvent-accessible surface area (backbone atoms only — not comparable to full-atom values): 37349 Å² total; per-residue (Å²): 133,69,75,64,61,69,71,23,55,44,76,42,54,84,61,28,33,42,36,45,26,50,81,84,38,75,47,92,82,60,51,39,72,52,44,79,48,84,44,51,82,95,50,45,48,74,48,82,39,66,46,58,77,43,79,44,78,46,72,74,40,83,34,54,22,60,72,72,46,67,32,37,39,27,34,37,40,34,32,25,43,75,34,64,48,40,26,60,72,69,31,98,48,39,68,62,53,51,53,54,48,52,52,54,50,51,46,54,60,52,28,74,33,44,66,67,50,65,72,73,42,50,67,63,52,24,51,54,52,30,52,58,49,26,68,68,30,46,75,30,17,34,43,56,78,46,41,44,76,73,51,79,48,64,51,71,70,58,51,53,52,52,50,54,51,52,50,52,52,48,54,52,51,52,51,52,52,50,53,52,50,51,50,52,51,49,50,54,51,46,55,55,46,51,66,32,63,78,33,70,64,52,47,50,49,53,52,48,50,50,43,70,76,45,74,70,39,71,69,53,46,56,48,48,72,67,51,61,75,88,66,75,56,58,48,37,75,38,57,64,69,54,45,53,49,29,52,44,69,57,50,47,73,68,66,88,87,75,69,59,66,87,54,79,52,76,82,82,73,97,80,70,98,71,53,86,74,61,46,71,67,69,81,69,61,47,72,67,58,50,53,60,37,44,59,65,36,56,78,50,98,58,83,40,13,75,82,65,50,36,35,56,60,49,48,63,46,40,74,80,41,39,73,61,51,39,54,50,54,26,51,25,44,70,69,23,46,45,64,64,78,51,35,40,20,35,54,43,68,44,77,46,87,97,47,60,93,83,44,49,87,22,48,44,74,32,28,28,43,30,51,73,44,41,37,52,32,38,50,53,42,53,51,52,52,52,38,28,76,72,74,27,66,51,80,51,88,39,59,23,41,90,41,90,99,46,41,72,63,56,50,51,50,51,53,46,48,75,55,62,32,83,64,25,76,70,65,21,26,30,34,37,38,39,47,40,50,54,64,46,60,29,39,42,35,50,63,36,32,56,39,32,40,55,38,30,60,54,49,54,44,61,49,39,22,49,48,35,55,64,49,86,22,35,40,34,36,53,33,59,89,70,48,77,43,77,42,79,58,59,30,36,40,54,53,62,49,70,36,25,61,51,48,50,50,49,38,50,33,62,56,74,67,51,92,65,65,91,55,55,49,60,44,26,49,68,68,52,36,35,42,36,14,54,15,78,38,68,67,53,7,41,58,49,34,24,53,49,47,37,53,51,51,52,44,41,41,55,54,61,41,51,71,41,64,93,71,27,50,26,31,54,28,48,40,96,90,46,80,77,79,64,88,85,39,67,37,62,37,84,93,42,77,32,58,51,38,72,54,45,81,55,98,91,42,42,45,38,40,73,74,74,39,62,70,34,49,66,65,43,50,64,54,51,50,54,50,51,53,53,49,52,69,74,48,87,80,74,85,66,82,74,76,80,92,76,83,88,83,87,82,87,83,86,84,84,83,87,79,85,84,91,81,87,85,87,134